Protein AF-0000000066030323 (afdb_homodimer)

Structure (mmCIF, N/CA/C/O backbone):
data_AF-0000000066030323-model_v1
#
loop_
_entity.id
_entity.type
_entity.pdbx_description
1 polymer 'Putative N-acetylmannosamine-6-phosphate 2-epimerase'
#
loop_
_atom_site.group_PDB
_atom_site.id
_atom_site.type_symbol
_atom_site.label_atom_id
_atom_site.label_alt_id
_atom_site.label_comp_id
_atom_site.label_asym_id
_atom_site.label_entity_id
_atom_site.label_seq_id
_atom_site.pdbx_PDB_ins_code
_atom_site.Cartn_x
_atom_site.Cartn_y
_atom_site.Cartn_z
_atom_site.occupancy
_atom_site.B_iso_or_equiv
_atom_site.auth_seq_id
_atom_site.auth_comp_id
_atom_site.auth_asym_id
_atom_site.auth_atom_id
_atom_site.pdbx_PDB_model_num
ATOM 1 N N . MET A 1 1 ? -0.763 -17.438 -29.234 1 75.81 1 MET A N 1
ATOM 2 C CA . MET A 1 1 ? -1.47 -16.672 -28.203 1 75.81 1 MET A CA 1
ATOM 3 C C . MET A 1 1 ? -0.693 -16.672 -26.891 1 75.81 1 MET A C 1
ATOM 5 O O . MET A 1 1 ? -0.424 -15.609 -26.328 1 75.81 1 MET A O 1
ATOM 9 N N . LYS A 1 2 ? 0.054 -17.797 -26.609 1 88.12 2 LYS A N 1
ATOM 10 C CA . LYS A 1 2 ? 0.837 -17.906 -25.375 1 88.12 2 LYS A CA 1
ATOM 11 C C . LYS A 1 2 ? 2.07 -17 -25.438 1 88.12 2 LYS A C 1
ATOM 13 O O . LYS A 1 2 ? 2.387 -16.312 -24.469 1 88.12 2 LYS A O 1
ATOM 18 N N . ASP A 1 3 ? 2.539 -16.984 -26.547 1 91.88 3 ASP A N 1
ATOM 19 C CA . ASP A 1 3 ? 3.773 -16.219 -26.719 1 91.88 3 ASP A CA 1
ATOM 20 C C . ASP A 1 3 ? 3.539 -14.734 -26.484 1 91.88 3 ASP A C 1
ATOM 22 O O . ASP A 1 3 ? 4.395 -14.047 -25.922 1 91.88 3 ASP A O 1
ATOM 26 N N . VAL A 1 4 ? 2.449 -14.281 -26.969 1 92.94 4 VAL A N 1
ATOM 27 C CA . VAL A 1 4 ? 2.117 -12.867 -26.812 1 92.94 4 VAL A CA 1
ATOM 28 C C . VAL A 1 4 ? 1.979 -12.531 -25.328 1 92.94 4 VAL A C 1
ATOM 30 O O . VAL A 1 4 ? 2.494 -11.508 -24.859 1 92.94 4 VAL A O 1
ATOM 33 N N . ILE A 1 5 ? 1.32 -13.359 -24.531 1 96.31 5 ILE A N 1
ATOM 34 C CA . ILE A 1 5 ? 1.111 -13.148 -23.094 1 96.31 5 ILE A CA 1
ATOM 35 C C . ILE A 1 5 ? 2.447 -13.227 -22.359 1 96.31 5 ILE A C 1
ATOM 37 O O . ILE A 1 5 ? 2.732 -12.406 -21.484 1 96.31 5 ILE A O 1
ATOM 41 N N . LEU A 1 6 ? 3.244 -14.195 -22.781 1 97.88 6 LEU A N 1
ATOM 42 C CA . LEU A 1 6 ? 4.547 -14.367 -22.141 1 97.88 6 LEU A CA 1
ATOM 43 C C . LEU A 1 6 ? 5.426 -13.141 -22.375 1 97.88 6 LEU A C 1
ATOM 45 O O . LEU A 1 6 ? 6.156 -12.719 -21.469 1 97.88 6 LEU A O 1
ATOM 49 N N . ARG A 1 7 ? 5.371 -12.539 -23.531 1 96.31 7 ARG A N 1
ATOM 50 C CA . ARG A 1 7 ? 6.145 -11.336 -23.828 1 96.31 7 ARG A CA 1
ATOM 51 C C . ARG A 1 7 ? 5.711 -10.172 -22.953 1 96.31 7 ARG A C 1
ATOM 53 O O . ARG A 1 7 ? 6.539 -9.352 -22.547 1 96.31 7 ARG A O 1
ATOM 60 N N . LYS A 1 8 ? 4.438 -10.156 -22.609 1 96.12 8 LYS A N 1
ATOM 61 C CA . LYS A 1 8 ? 3.902 -9.086 -21.766 1 96.12 8 LYS A CA 1
ATOM 62 C C . LYS A 1 8 ? 4.324 -9.273 -20.312 1 96.12 8 LYS A C 1
ATOM 64 O O . LYS A 1 8 ? 4.441 -8.297 -19.562 1 96.12 8 LYS A O 1
ATOM 69 N N . ILE A 1 9 ? 4.574 -10.469 -19.938 1 97.88 9 ILE A N 1
ATOM 70 C CA . ILE A 1 9 ? 4.938 -10.781 -18.562 1 97.88 9 ILE A CA 1
ATOM 71 C C . ILE A 1 9 ? 6.441 -10.602 -18.375 1 97.88 9 ILE A C 1
ATOM 73 O O . ILE A 1 9 ? 6.887 -10.141 -17.312 1 97.88 9 ILE A O 1
ATOM 77 N N . LYS A 1 10 ? 7.211 -10.859 -19.422 1 97.81 10 LYS A N 1
ATOM 78 C CA . LYS A 1 10 ? 8.672 -10.906 -19.359 1 97.81 10 LYS A CA 1
ATOM 79 C C . LYS A 1 10 ? 9.242 -9.562 -18.922 1 97.81 10 LYS A C 1
ATOM 81 O O . LYS A 1 10 ? 8.836 -8.516 -19.438 1 97.81 10 LYS A O 1
ATOM 86 N N . ASN A 1 11 ? 10.148 -9.625 -17.953 1 96.88 11 ASN A N 1
ATOM 87 C CA . ASN A 1 11 ? 10.906 -8.484 -17.438 1 96.88 11 ASN A CA 1
ATOM 88 C C . ASN A 1 11 ? 9.992 -7.41 -16.859 1 96.88 11 ASN A C 1
ATOM 90 O O . ASN A 1 11 ? 10.266 -6.219 -17 1 96.88 11 ASN A O 1
ATOM 94 N N . ASN A 1 12 ? 8.867 -7.852 -16.281 1 96.5 12 ASN A N 1
ATOM 95 C CA . ASN A 1 12 ? 7.91 -6.875 -15.773 1 96.5 12 ASN A CA 1
ATOM 96 C C . ASN A 1 12 ? 7.539 -7.164 -14.32 1 96.5 12 ASN A C 1
ATOM 98 O O . ASN A 1 12 ? 7.961 -8.18 -13.758 1 96.5 12 ASN A O 1
ATOM 102 N N . LEU A 1 13 ? 6.895 -6.195 -13.75 1 97.88 13 LEU A N 1
ATOM 103 C CA . LEU A 1 13 ? 6.293 -6.316 -12.422 1 97.88 13 LEU A CA 1
ATOM 104 C C . LEU A 1 13 ? 4.859 -6.828 -12.516 1 97.88 13 LEU A C 1
ATOM 106 O O . LEU A 1 13 ? 4.043 -6.266 -13.25 1 97.88 13 LEU A O 1
ATOM 110 N N . VAL A 1 14 ? 4.621 -7.945 -11.906 1 98.75 14 VAL A N 1
ATOM 111 C CA . VAL A 1 14 ? 3.26 -8.43 -11.711 1 98.75 14 VAL A CA 1
ATOM 112 C C . VAL A 1 14 ? 2.738 -7.988 -10.352 1 98.75 14 VAL A C 1
ATOM 114 O O . VAL A 1 14 ? 3.332 -8.312 -9.312 1 98.75 14 VAL A O 1
ATOM 117 N N . VAL A 1 15 ? 1.654 -7.227 -10.312 1 98.88 15 VAL A N 1
ATOM 118 C CA . VAL A 1 15 ? 1.081 -6.805 -9.039 1 98.88 15 VAL A CA 1
ATOM 119 C C . VAL A 1 15 ? -0.002 -7.793 -8.609 1 98.88 15 VAL A C 1
ATOM 121 O O . VAL A 1 15 ? -0.957 -8.039 -9.344 1 98.88 15 VAL A O 1
ATOM 124 N N . SER A 1 16 ? 0.205 -8.406 -7.508 1 98.81 16 SER A N 1
ATOM 125 C CA . SER A 1 16 ? -0.792 -9.297 -6.918 1 98.81 16 SER A CA 1
ATOM 126 C C . SER A 1 16 ? -1.804 -8.516 -6.086 1 98.81 16 SER A C 1
ATOM 128 O O . SER A 1 16 ? -1.435 -7.844 -5.117 1 98.81 16 SER A O 1
ATOM 130 N N . CYS A 1 17 ? -3.01 -8.539 -6.438 1 98.56 17 CYS A N 1
ATOM 131 C CA . CYS A 1 17 ? -4.121 -7.898 -5.742 1 98.56 17 CYS A CA 1
ATOM 132 C C . CYS A 1 17 ? -5.172 -8.922 -5.336 1 98.56 17 CYS A C 1
ATOM 134 O O . CYS A 1 17 ? -6.113 -9.18 -6.09 1 98.56 17 CYS A O 1
ATOM 136 N N . GLN A 1 18 ? -5.008 -9.453 -4.16 1 98 18 GLN A N 1
ATOM 137 C CA . GLN A 1 18 ? -5.852 -10.547 -3.684 1 98 18 GLN A CA 1
ATOM 138 C C . GLN A 1 18 ? -6.383 -10.258 -2.283 1 98 18 GLN A C 1
ATOM 140 O O . GLN A 1 18 ? -5.711 -9.609 -1.479 1 98 18 GLN A O 1
ATOM 145 N N . ALA A 1 19 ? -7.547 -10.68 -2.012 1 96.31 19 ALA A N 1
ATOM 146 C CA . ALA A 1 19 ? -8.164 -10.672 -0.688 1 96.31 19 ALA A CA 1
ATOM 147 C C . ALA A 1 19 ? -9.109 -11.859 -0.519 1 96.31 19 ALA A C 1
ATOM 149 O O . ALA A 1 19 ? -9.922 -12.148 -1.4 1 96.31 19 ALA A O 1
ATOM 150 N N . VAL A 1 20 ? -8.953 -12.531 0.609 1 93.88 20 VAL A N 1
ATOM 151 C CA . VAL A 1 20 ? -9.727 -13.758 0.76 1 93.88 20 VAL A CA 1
ATOM 152 C C . VAL A 1 20 ? -10.305 -13.836 2.172 1 93.88 20 VAL A C 1
ATOM 154 O O . VAL A 1 20 ? -9.875 -13.109 3.066 1 93.88 20 VAL A O 1
ATOM 157 N N . GLY A 1 21 ? -11.227 -14.617 2.244 1 94.88 21 GLY A N 1
ATOM 158 C CA . GLY A 1 21 ? -11.773 -14.93 3.553 1 94.88 21 GLY A CA 1
ATOM 159 C C . GLY A 1 21 ? -12.219 -13.703 4.324 1 94.88 21 GLY A C 1
ATOM 160 O O . GLY A 1 21 ? -12.961 -12.875 3.805 1 94.88 21 GLY A O 1
ATOM 161 N N . GLU A 1 22 ? -11.664 -13.594 5.613 1 94.88 22 GLU A N 1
ATOM 162 C CA . GLU A 1 22 ? -12.125 -12.547 6.516 1 94.88 22 GLU A CA 1
ATOM 163 C C . GLU A 1 22 ? -11.25 -11.305 6.414 1 94.88 22 GLU A C 1
ATOM 165 O O . GLU A 1 22 ? -11.367 -10.375 7.219 1 94.88 22 GLU A O 1
ATOM 170 N N . GLU A 1 23 ? -10.445 -11.312 5.414 1 95.94 23 GLU A N 1
ATOM 171 C CA . GLU A 1 23 ? -9.625 -10.117 5.234 1 95.94 23 GLU A CA 1
ATOM 172 C C . GLU A 1 23 ? -10.484 -8.883 5 1 95.94 23 GLU A C 1
ATOM 174 O O . GLU A 1 23 ? -11.484 -8.938 4.277 1 95.94 23 GLU A O 1
ATOM 179 N N . THR A 1 24 ? -10.141 -7.801 5.516 1 97.12 24 THR A N 1
ATOM 180 C CA . THR A 1 24 ? -10.914 -6.562 5.527 1 97.12 24 THR A CA 1
ATOM 181 C C . THR A 1 24 ? -11.172 -6.07 4.105 1 97.12 24 THR A C 1
ATOM 183 O O . THR A 1 24 ? -12.266 -5.586 3.803 1 97.12 24 THR A O 1
ATOM 186 N N . LEU A 1 25 ? -10.258 -6.242 3.225 1 97 25 LEU A N 1
ATOM 187 C CA . LEU A 1 25 ? -10.391 -5.719 1.872 1 97 25 LEU A CA 1
ATOM 188 C C . LEU A 1 25 ? -11.047 -6.746 0.951 1 97 25 LEU A C 1
ATOM 190 O O . LEU A 1 25 ? -11.125 -6.535 -0.261 1 97 25 LEU A O 1
ATOM 194 N N . ASN A 1 26 ? -11.422 -7.957 1.542 1 97.81 26 ASN A N 1
ATOM 195 C CA . ASN A 1 26 ? -12.164 -8.938 0.756 1 97.81 26 ASN A CA 1
ATOM 196 C C . ASN A 1 26 ? -13.578 -8.445 0.445 1 97.81 26 ASN A C 1
ATOM 198 O O . ASN A 1 26 ? -14.555 -8.938 1.021 1 97.81 26 ASN A O 1
ATOM 202 N N . ASN A 1 27 ? -13.625 -7.512 -0.434 1 97.06 27 ASN A N 1
ATOM 203 C CA . ASN A 1 27 ? -14.781 -6.781 -0.924 1 97.06 27 ASN A CA 1
ATOM 204 C C . ASN A 1 27 ? -14.648 -6.434 -2.404 1 97.06 27 ASN A C 1
ATOM 206 O O . ASN A 1 27 ? -13.617 -5.91 -2.83 1 97.06 27 ASN A O 1
ATOM 210 N N . ASP A 1 28 ? -15.734 -6.746 -3.223 1 95.94 28 ASP A N 1
ATOM 211 C CA . ASP A 1 28 ? -15.641 -6.625 -4.676 1 95.94 28 ASP A CA 1
AT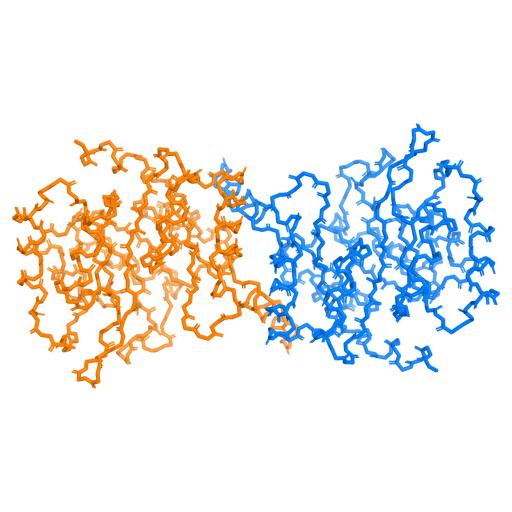OM 212 C C . ASP A 1 28 ? -15.289 -5.199 -5.09 1 95.94 28 ASP A C 1
ATOM 214 O O . ASP A 1 28 ? -14.469 -4.992 -5.984 1 95.94 28 ASP A O 1
ATOM 218 N N . ILE A 1 29 ? -15.906 -4.246 -4.453 1 96.44 29 ILE A N 1
ATOM 219 C CA . ILE A 1 29 ? -15.656 -2.85 -4.797 1 96.44 29 ILE A CA 1
ATOM 220 C C . ILE A 1 29 ? -14.227 -2.471 -4.418 1 96.44 29 ILE A C 1
ATOM 222 O O . ILE A 1 29 ? -13.484 -1.93 -5.242 1 96.44 29 ILE A O 1
ATOM 226 N N . ALA A 1 30 ? -13.805 -2.799 -3.205 1 97.25 30 ALA A N 1
ATOM 227 C CA . ALA A 1 30 ? -12.484 -2.416 -2.693 1 97.25 30 ALA A CA 1
ATOM 228 C C . ALA A 1 30 ? -11.375 -3.043 -3.523 1 97.25 30 ALA A C 1
ATOM 230 O O . ALA A 1 30 ? -10.438 -2.354 -3.936 1 97.25 30 ALA A O 1
ATOM 231 N N . ILE A 1 31 ? -11.539 -4.316 -3.809 1 97.69 31 ILE A N 1
ATOM 232 C CA . ILE A 1 31 ? -10.469 -5.023 -4.5 1 97.69 31 ILE A CA 1
ATOM 233 C C . ILE A 1 31 ? -10.398 -4.566 -5.953 1 97.69 31 ILE A C 1
ATOM 235 O O . ILE A 1 31 ? -9.312 -4.484 -6.535 1 97.69 31 ILE A O 1
ATOM 239 N N . THR A 1 32 ? -11.555 -4.285 -6.559 1 98.25 32 THR A N 1
ATOM 240 C CA . THR A 1 32 ? -11.602 -3.814 -7.938 1 98.25 32 THR A CA 1
ATOM 241 C C . THR A 1 32 ? -10.938 -2.443 -8.062 1 98.25 32 THR A C 1
ATOM 243 O O . THR A 1 32 ? -10.141 -2.213 -8.969 1 98.25 32 THR A O 1
ATOM 246 N N . LEU A 1 33 ? -11.234 -1.545 -7.145 1 98.44 33 LEU A N 1
ATOM 247 C CA . LEU A 1 33 ? -10.648 -0.207 -7.172 1 98.44 33 LEU A CA 1
ATOM 248 C C . LEU A 1 33 ? -9.156 -0.259 -6.875 1 98.44 33 LEU A C 1
ATOM 250 O O . LEU A 1 33 ? -8.383 0.512 -7.445 1 98.44 33 LEU A O 1
ATOM 254 N N . MET A 1 34 ? -8.75 -1.209 -5.996 1 98.31 34 MET A N 1
ATOM 255 C CA . MET A 1 34 ? -7.336 -1.418 -5.711 1 98.31 34 MET A CA 1
ATOM 256 C C . MET A 1 34 ? -6.586 -1.849 -6.965 1 98.31 34 MET A C 1
ATOM 258 O O . MET A 1 34 ? -5.543 -1.279 -7.297 1 98.31 34 MET A O 1
ATOM 262 N N . ALA A 1 35 ? -7.148 -2.805 -7.652 1 98.69 35 ALA A N 1
ATOM 263 C CA . ALA A 1 35 ? -6.535 -3.289 -8.883 1 98.69 35 ALA A CA 1
ATOM 264 C C . ALA A 1 35 ? -6.477 -2.186 -9.938 1 98.69 35 ALA A C 1
ATOM 266 O O . ALA A 1 35 ? -5.469 -2.031 -10.633 1 98.69 35 ALA A O 1
ATOM 267 N N . LYS A 1 36 ? -7.574 -1.452 -10.07 1 98.56 36 LYS A N 1
ATOM 268 C CA . LYS A 1 36 ? -7.609 -0.342 -11.016 1 98.56 36 LYS A CA 1
ATOM 269 C C . LYS A 1 36 ? -6.516 0.677 -10.711 1 98.56 36 LYS A C 1
ATOM 271 O O . LYS A 1 36 ? -5.855 1.182 -11.617 1 98.56 36 LYS A O 1
ATOM 276 N N . ALA A 1 37 ? -6.352 1.001 -9.406 1 98.69 37 ALA A N 1
ATOM 277 C CA . ALA A 1 37 ? -5.305 1.931 -8.992 1 98.69 37 ALA A CA 1
ATOM 278 C C . ALA A 1 37 ? -3.924 1.419 -9.398 1 98.69 37 ALA A C 1
ATOM 280 O O . ALA A 1 37 ? -3.08 2.189 -9.859 1 98.69 37 ALA A O 1
ATOM 281 N N . CYS A 1 38 ? -3.674 0.11 -9.219 1 98.81 38 CYS A N 1
ATOM 282 C CA . CYS A 1 38 ? -2.398 -0.48 -9.609 1 98.81 38 CYS A CA 1
ATOM 283 C C . CYS A 1 38 ? -2.18 -0.363 -11.117 1 98.81 38 CYS A C 1
ATOM 285 O O . CYS A 1 38 ? -1.075 -0.055 -11.562 1 98.81 38 CYS A O 1
ATOM 287 N N . LEU A 1 39 ? -3.24 -0.615 -11.914 1 98.56 39 LEU A N 1
ATOM 288 C CA . LEU A 1 39 ? -3.16 -0.476 -13.359 1 98.56 39 LEU A CA 1
ATOM 289 C C . LEU A 1 39 ? -2.828 0.96 -13.758 1 98.56 39 LEU A C 1
ATOM 291 O O . LEU A 1 39 ? -1.979 1.192 -14.617 1 98.56 39 LEU A O 1
ATOM 295 N N . GLU A 1 40 ? -3.457 1.911 -13.078 1 98.25 40 GLU A N 1
ATOM 296 C CA . GLU A 1 40 ? -3.191 3.324 -13.328 1 98.25 40 GLU A CA 1
ATOM 297 C C . GLU A 1 40 ? -1.756 3.689 -12.953 1 98.25 40 GLU A C 1
ATOM 299 O O . GLU A 1 40 ? -1.182 4.621 -13.523 1 98.25 40 GLU A O 1
ATOM 304 N N . GLY A 1 41 ? -1.22 2.945 -12.008 1 98.31 41 GLY A N 1
ATOM 305 C CA . GLY A 1 41 ? 0.164 3.16 -11.617 1 98.31 41 GLY A CA 1
ATOM 306 C C . GLY A 1 41 ? 1.161 2.57 -12.594 1 98.31 41 GLY A C 1
ATOM 307 O O . GLY A 1 41 ? 2.367 2.795 -12.469 1 98.31 41 GLY A O 1
ATOM 308 N N . GLY A 1 42 ? 0.695 1.723 -13.516 1 97.81 42 GLY A N 1
ATOM 309 C CA . GLY A 1 42 ? 1.573 1.228 -14.562 1 97.81 42 GLY A CA 1
ATOM 310 C C . GLY A 1 42 ? 1.768 -0.277 -14.516 1 97.81 42 GLY A C 1
ATOM 311 O O . GLY A 1 42 ? 2.574 -0.827 -15.266 1 97.81 42 GLY A O 1
ATOM 312 N N . ALA A 1 43 ? 1.024 -0.966 -13.586 1 97.81 43 ALA A N 1
ATOM 313 C CA . ALA A 1 43 ? 1.131 -2.422 -13.562 1 97.81 43 ALA A CA 1
ATOM 314 C C . ALA A 1 43 ? 0.826 -3.02 -14.93 1 97.81 43 ALA A C 1
ATOM 316 O O . ALA A 1 43 ? -0.165 -2.652 -15.57 1 97.81 43 ALA A O 1
ATOM 317 N N . LYS A 1 44 ? 1.632 -3.943 -15.297 1 95.56 44 LYS A N 1
ATOM 318 C CA . LYS A 1 44 ? 1.477 -4.5 -16.641 1 95.56 44 LYS A CA 1
ATOM 319 C C . LYS A 1 44 ? 0.772 -5.852 -16.594 1 95.56 44 LYS A C 1
ATOM 321 O O . LYS A 1 44 ? 0.23 -6.309 -17.594 1 95.56 44 LYS A O 1
ATOM 326 N N . VAL A 1 45 ? 0.87 -6.52 -15.523 1 98.5 45 VAL A N 1
ATOM 327 C CA . VAL A 1 45 ? 0.247 -7.82 -15.305 1 98.5 45 VAL A CA 1
ATOM 328 C C . VAL A 1 45 ? -0.35 -7.879 -13.906 1 98.5 45 VAL A C 1
ATOM 330 O O . VAL A 1 45 ? 0.212 -7.32 -12.961 1 98.5 45 VAL A O 1
ATOM 333 N N . LEU A 1 46 ? -1.497 -8.469 -13.75 1 98.88 46 LEU A N 1
ATOM 334 C CA . LEU A 1 46 ? -2.121 -8.633 -12.445 1 98.88 46 LEU A CA 1
ATOM 335 C C . LEU A 1 46 ? -2.189 -10.109 -12.055 1 98.88 46 LEU A C 1
ATOM 337 O O . LEU A 1 46 ? -2.387 -10.969 -12.914 1 98.88 46 LEU A O 1
ATOM 341 N N . ARG A 1 47 ? -1.951 -10.422 -10.859 1 98.88 47 ARG A N 1
ATOM 342 C CA . ARG A 1 47 ? -2.273 -11.695 -10.234 1 98.88 47 ARG A CA 1
ATOM 343 C C . ARG A 1 47 ? -3.453 -11.555 -9.273 1 98.88 47 ARG A C 1
ATOM 345 O O . ARG A 1 47 ? -3.402 -10.766 -8.328 1 98.88 47 ARG A O 1
ATOM 352 N N . LEU A 1 48 ? -4.535 -12.25 -9.555 1 98.81 48 LEU A N 1
ATOM 353 C CA . LEU A 1 48 ? -5.805 -12.078 -8.852 1 98.81 48 LEU A CA 1
ATOM 354 C C . LEU A 1 48 ? -6.336 -13.422 -8.352 1 98.81 48 LEU A C 1
ATOM 356 O O . LEU A 1 48 ? -6.035 -14.469 -8.93 1 98.81 48 LEU A O 1
ATOM 360 N N . SER A 1 49 ? -7.113 -13.336 -7.312 1 98.62 49 SER A N 1
ATOM 361 C CA . SER A 1 49 ? -7.73 -14.555 -6.805 1 98.62 49 SER A CA 1
ATOM 362 C C . SER A 1 49 ? -9.242 -14.398 -6.672 1 98.62 49 SER A C 1
ATOM 364 O O . SER A 1 49 ? -9.758 -13.281 -6.648 1 98.62 49 SER A O 1
ATOM 366 N N . GLN A 1 50 ? -9.883 -15.547 -6.59 1 98.5 50 GLN A N 1
ATOM 367 C CA . GLN A 1 50 ? -11.312 -15.711 -6.344 1 98.5 50 GLN A CA 1
ATOM 368 C C . GLN A 1 50 ? -12.125 -15.312 -7.566 1 98.5 50 GLN A C 1
ATOM 370 O O . GLN A 1 50 ? -11.828 -14.312 -8.219 1 98.5 50 GLN A O 1
ATOM 375 N N . TYR A 1 51 ? -13.117 -16.047 -7.852 1 98.38 51 TYR A N 1
ATOM 376 C CA . TYR A 1 51 ? -13.922 -15.945 -9.062 1 98.38 51 TYR A CA 1
ATOM 377 C C . TYR A 1 51 ? -14.547 -14.562 -9.188 1 98.38 51 TYR A C 1
ATOM 379 O O . TYR A 1 51 ? -14.383 -13.891 -10.211 1 98.38 51 TYR A O 1
ATOM 387 N N . SER A 1 52 ? -15.203 -14.102 -8.133 1 98.12 52 SER A N 1
ATOM 388 C CA . SER A 1 52 ? -15.938 -12.844 -8.18 1 98.12 52 SER A CA 1
ATOM 389 C C . SER A 1 52 ? -14.992 -11.664 -8.367 1 98.12 52 SER A C 1
ATOM 391 O O . SER A 1 52 ? -15.297 -10.734 -9.117 1 98.12 52 SER A O 1
ATOM 393 N N . HIS A 1 53 ? -13.836 -11.68 -7.699 1 98.56 53 HIS A N 1
ATOM 394 C CA . HIS A 1 53 ? -12.867 -10.602 -7.836 1 98.56 53 HIS A CA 1
ATOM 395 C C . HIS A 1 53 ? -12.297 -10.547 -9.25 1 98.56 53 HIS A C 1
ATOM 397 O O . HIS A 1 53 ? -12.219 -9.477 -9.852 1 98.56 53 HIS A O 1
ATOM 403 N N . ILE A 1 54 ? -11.93 -11.719 -9.773 1 98.69 54 ILE A N 1
ATOM 404 C CA . ILE A 1 54 ? -11.359 -11.773 -11.117 1 98.69 54 ILE A CA 1
ATOM 405 C C . ILE A 1 54 ? -12.383 -11.273 -12.133 1 98.69 54 ILE A C 1
ATOM 407 O O . ILE A 1 54 ? -12.055 -10.461 -13 1 98.69 54 ILE A O 1
ATOM 411 N N . LYS A 1 55 ? -13.594 -11.766 -11.969 1 98.19 55 LYS A N 1
ATOM 412 C CA . LYS A 1 55 ? -14.656 -11.352 -12.883 1 98.19 55 LYS A CA 1
ATOM 413 C C . LYS A 1 55 ? -14.828 -9.828 -12.867 1 98.19 55 LYS A C 1
ATOM 415 O O . LYS A 1 55 ? -14.914 -9.203 -13.93 1 98.19 55 LYS A O 1
ATOM 420 N N . SER A 1 56 ? -14.883 -9.266 -11.688 1 97.88 56 SER A N 1
ATOM 421 C CA . SER A 1 56 ? -15.086 -7.828 -11.531 1 97.88 56 SER A CA 1
ATOM 422 C C . SER A 1 56 ? -13.922 -7.039 -12.125 1 97.88 56 SER A C 1
ATOM 424 O O . SER A 1 56 ? -14.133 -6.059 -12.844 1 97.88 56 SER A O 1
ATOM 426 N N . ILE A 1 57 ? -12.703 -7.434 -11.883 1 98.19 57 ILE A N 1
ATOM 427 C CA . ILE A 1 57 ? -11.516 -6.695 -12.297 1 98.19 57 ILE A CA 1
ATOM 428 C C . ILE A 1 57 ? -11.312 -6.859 -13.805 1 98.19 57 ILE A C 1
ATOM 430 O O . ILE A 1 57 ? -10.875 -5.926 -14.484 1 98.19 57 ILE A O 1
ATOM 434 N N . LYS A 1 58 ? -11.656 -8.023 -14.312 1 96.69 58 LYS A N 1
ATOM 435 C CA . LYS A 1 58 ? -11.523 -8.273 -15.75 1 96.69 58 LYS A CA 1
ATOM 436 C C . LYS A 1 58 ? -12.344 -7.27 -16.562 1 96.69 58 LYS A C 1
ATOM 438 O O . LYS A 1 58 ? -11.953 -6.887 -17.656 1 96.69 58 LYS A O 1
ATOM 443 N N . SER A 1 59 ? -13.398 -6.777 -16 1 94.94 59 SER A N 1
ATOM 444 C CA . SER A 1 59 ? -14.281 -5.84 -16.703 1 94.94 59 SER A CA 1
ATOM 445 C C . SER A 1 59 ? -13.602 -4.488 -16.891 1 94.94 59 SER A C 1
ATOM 447 O O . SER A 1 59 ? -14.023 -3.688 -17.734 1 94.94 59 SER A O 1
ATOM 449 N N . ILE A 1 60 ? -12.531 -4.219 -16.188 1 94.56 60 ILE A N 1
ATOM 450 C CA . ILE A 1 60 ? -11.922 -2.893 -16.25 1 94.56 60 ILE A CA 1
ATOM 451 C C . ILE A 1 60 ? -10.453 -3.018 -16.641 1 94.56 60 ILE A C 1
ATOM 453 O O . ILE A 1 60 ? -9.766 -2.012 -16.844 1 94.56 60 ILE A O 1
ATOM 457 N N . SER A 1 61 ? -9.906 -4.246 -16.703 1 94.38 61 SER A N 1
ATOM 458 C CA . SER A 1 61 ? -8.469 -4.465 -16.859 1 94.38 61 SER A CA 1
ATOM 459 C C . SER A 1 61 ? -8.055 -4.328 -18.328 1 94.38 61 SER A C 1
ATOM 461 O O . SER A 1 61 ? -6.863 -4.25 -18.625 1 94.38 61 SER A O 1
ATOM 463 N N . GLY A 1 62 ? -9.008 -4.332 -19.281 1 92.75 62 GLY A N 1
ATOM 464 C CA . GLY A 1 62 ? -8.664 -4.25 -20.688 1 92.75 62 GLY A CA 1
ATOM 465 C C . GLY A 1 62 ? -7.875 -5.445 -21.188 1 92.75 62 GLY A C 1
ATOM 466 O O . GLY A 1 62 ? -8.281 -6.59 -20.984 1 92.75 62 GLY A O 1
ATOM 467 N N . LYS A 1 63 ? -6.695 -5.184 -21.75 1 94.38 63 LYS A N 1
ATOM 468 C CA . LYS A 1 63 ? -5.883 -6.238 -22.344 1 94.38 63 LYS A CA 1
ATOM 469 C C . LYS A 1 63 ? -4.758 -6.668 -21.406 1 94.38 63 LYS A C 1
ATOM 471 O O . LYS A 1 63 ? -3.852 -7.398 -21.812 1 94.38 63 LYS A O 1
ATOM 476 N N . THR A 1 64 ? -4.805 -6.164 -20.188 1 97.44 64 THR A N 1
ATOM 477 C CA . THR A 1 64 ? -3.789 -6.543 -19.203 1 97.44 64 THR A CA 1
ATOM 478 C C . THR A 1 64 ? -3.869 -8.039 -18.891 1 97.44 64 THR A C 1
ATOM 480 O O . THR A 1 64 ? -4.93 -8.547 -18.531 1 97.44 64 THR A O 1
ATOM 483 N N . PRO A 1 65 ? -2.742 -8.773 -19.047 1 98.38 65 PRO A N 1
ATOM 484 C CA . PRO A 1 65 ? -2.768 -10.195 -18.703 1 98.38 65 PRO A CA 1
ATOM 485 C C . PRO A 1 65 ? -3.102 -10.445 -17.234 1 98.38 65 PRO A C 1
ATOM 487 O O . PRO A 1 65 ? -2.676 -9.68 -16.359 1 98.38 65 PRO A O 1
ATOM 490 N N . ILE A 1 66 ? -3.855 -11.484 -17 1 98.69 66 ILE A N 1
ATOM 491 C CA . ILE A 1 66 ? -4.273 -11.844 -15.656 1 98.69 66 ILE A CA 1
ATOM 492 C C . ILE A 1 66 ? -3.805 -13.258 -15.32 1 98.69 66 ILE A C 1
ATOM 494 O O . ILE A 1 66 ? -4.094 -14.195 -16.062 1 98.69 66 ILE A O 1
ATOM 498 N N . ILE A 1 67 ? -2.99 -13.352 -14.281 1 98.88 67 ILE A N 1
ATOM 499 C CA . ILE A 1 67 ? -2.744 -14.633 -13.625 1 98.88 67 ILE A CA 1
ATOM 500 C C . ILE A 1 67 ? -3.816 -14.891 -12.57 1 98.88 67 ILE A C 1
ATOM 502 O O . ILE A 1 67 ? -3.883 -14.18 -11.562 1 98.88 67 ILE A O 1
ATOM 506 N N . GLY A 1 68 ? -4.668 -15.852 -12.836 1 98.88 68 GLY A N 1
ATOM 507 C CA . GLY A 1 68 ? -5.789 -16.125 -11.953 1 98.88 68 GLY A CA 1
ATOM 508 C C . GLY A 1 68 ? -5.598 -17.375 -11.117 1 98.88 68 GLY A C 1
ATOM 509 O O . GLY A 1 68 ? -5.016 -18.359 -11.586 1 98.88 68 GLY A O 1
ATOM 510 N N . LEU A 1 69 ? -6.039 -17.375 -9.953 1 98.94 69 LEU A N 1
ATOM 511 C CA . LEU A 1 69 ? -6.082 -18.531 -9.062 1 98.94 69 LEU A CA 1
ATOM 512 C C . LEU A 1 69 ? -7.309 -18.469 -8.164 1 98.94 69 LEU A C 1
ATOM 514 O O . LEU A 1 69 ? -7.98 -17.438 -8.078 1 98.94 69 LEU A O 1
ATOM 518 N N . ILE A 1 70 ? -7.668 -19.516 -7.586 1 98.81 70 ILE A N 1
ATOM 519 C CA . ILE A 1 70 ? -8.719 -19.578 -6.578 1 98.81 70 ILE A CA 1
ATOM 520 C C . ILE A 1 70 ? -8.203 -20.297 -5.332 1 98.81 70 ILE A C 1
ATOM 522 O O . ILE A 1 70 ? -7.641 -21.391 -5.426 1 98.81 70 ILE A O 1
ATOM 526 N N . LYS A 1 71 ? -8.266 -19.656 -4.258 1 98.44 71 LYS A N 1
ATOM 527 C CA . LYS A 1 71 ? -7.926 -20.266 -2.973 1 98.44 71 LYS A CA 1
ATOM 528 C C . LYS A 1 71 ? -9.141 -20.938 -2.35 1 98.44 71 LYS A C 1
ATOM 530 O O . LYS A 1 71 ? -10.172 -20.297 -2.129 1 98.44 71 LYS A O 1
ATOM 535 N N . SER A 1 72 ? -9.039 -22.125 -2.121 1 97.94 72 SER A N 1
ATOM 536 C CA . SER A 1 72 ? -10.102 -22.922 -1.517 1 97.94 72 SER A CA 1
ATOM 537 C C . SER A 1 72 ? -9.539 -23.875 -0.466 1 97.94 72 SER A C 1
ATOM 539 O O . SER A 1 72 ? -8.469 -24.469 -0.657 1 97.94 72 SER A O 1
ATOM 541 N N . ASN A 1 73 ? -10.297 -23.969 0.576 1 97.12 73 ASN A N 1
ATOM 542 C CA . ASN A 1 73 ? -9.891 -24.859 1.648 1 97.12 73 ASN A CA 1
ATOM 543 C C . ASN A 1 73 ? -10.617 -26.203 1.565 1 97.12 73 ASN A C 1
ATOM 545 O O . ASN A 1 73 ? -11.828 -26.25 1.35 1 97.12 73 ASN A O 1
ATOM 549 N N . TYR A 1 74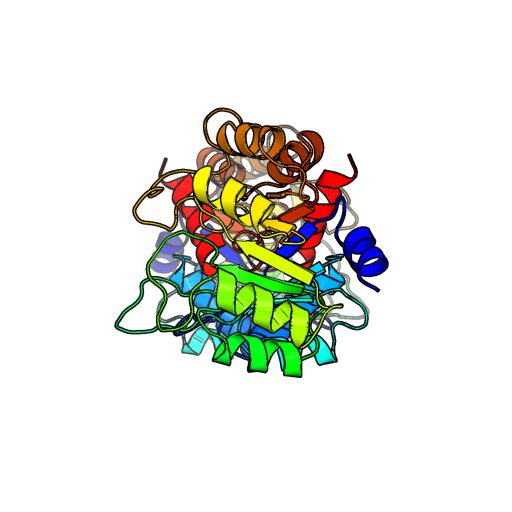 ? -9.852 -27.25 1.64 1 97.81 74 TYR A N 1
ATOM 550 C CA . TYR A 1 74 ? -10.375 -28.609 1.762 1 97.81 74 TYR A CA 1
ATOM 551 C C . TYR A 1 74 ? -9.898 -29.266 3.053 1 97.81 74 TYR A C 1
ATOM 553 O O . TYR A 1 74 ? -8.727 -29.141 3.424 1 97.81 74 TYR A O 1
ATOM 561 N N . GLU A 1 75 ? -10.734 -29.938 3.764 1 97.19 75 GLU A N 1
ATOM 562 C CA . GLU A 1 75 ? -10.438 -30.531 5.062 1 97.19 75 GLU A CA 1
ATOM 563 C C . GLU A 1 75 ? -9.312 -31.547 4.949 1 97.19 75 GLU A C 1
ATOM 565 O O . GLU A 1 75 ? -8.508 -31.703 5.875 1 97.19 75 GLU A O 1
ATOM 570 N N . ASN A 1 76 ? -9.18 -32.188 3.855 1 97.69 76 ASN A N 1
ATOM 571 C CA . ASN A 1 76 ? -8.242 -33.312 3.717 1 97.69 76 ASN A CA 1
ATOM 572 C C . ASN A 1 76 ? -6.98 -32.875 2.973 1 97.69 76 ASN A C 1
ATOM 574 O O . ASN A 1 76 ? -6.281 -33.719 2.402 1 97.69 76 ASN A O 1
ATOM 578 N N . SER A 1 77 ? -6.738 -31.688 2.908 1 98.12 77 SER A N 1
ATOM 579 C CA . SER A 1 77 ? -5.598 -31.234 2.119 1 98.12 77 SER A CA 1
ATOM 580 C C . SER A 1 77 ? -5.047 -29.922 2.66 1 98.12 77 SER A C 1
ATOM 582 O O . SER A 1 77 ? -5.805 -29.062 3.129 1 98.12 77 SER A O 1
ATOM 584 N N . GLU A 1 78 ? -3.729 -29.703 2.535 1 97 78 GLU A N 1
ATOM 585 C CA . GLU A 1 78 ? -3.088 -28.438 2.889 1 97 78 GLU A CA 1
ATOM 586 C C . GLU A 1 78 ? -2.949 -27.531 1.67 1 97 78 GLU A C 1
ATOM 588 O O . GLU A 1 78 ? -2.549 -26.375 1.796 1 97 78 GLU A O 1
ATOM 593 N N . VAL A 1 79 ? -3.248 -28.094 0.477 1 98 79 VAL A N 1
ATOM 594 C CA . VAL A 1 79 ? -3.176 -27.328 -0.763 1 98 79 VAL A CA 1
ATOM 595 C C . VAL A 1 79 ? -4.348 -26.344 -0.839 1 98 79 VAL A C 1
ATOM 597 O O . VAL A 1 79 ? -5.508 -26.75 -0.736 1 98 79 VAL A O 1
ATOM 600 N N . ILE A 1 80 ? -4.008 -25.031 -1.095 1 97.19 80 ILE A N 1
ATOM 601 C CA . ILE A 1 80 ? -5.055 -24 -1.028 1 97.19 80 ILE A CA 1
ATOM 602 C C . ILE A 1 80 ? -5.23 -23.359 -2.4 1 97.19 80 ILE A C 1
ATOM 604 O O . ILE A 1 80 ? -6.355 -23.062 -2.814 1 97.19 80 ILE A O 1
ATOM 608 N N . ILE A 1 81 ? -4.141 -23.172 -3.172 1 98.69 81 ILE A N 1
ATOM 609 C CA . ILE A 1 81 ? -4.172 -22.438 -4.43 1 98.69 81 ILE A CA 1
ATOM 610 C C . ILE A 1 81 ? -4.605 -23.359 -5.562 1 98.69 81 ILE A C 1
ATOM 612 O O . ILE A 1 81 ? -3.863 -24.266 -5.945 1 98.69 81 ILE A O 1
ATOM 616 N N . THR A 1 82 ? -5.781 -23.141 -6.039 1 98.88 82 THR A N 1
ATOM 617 C CA . THR A 1 82 ? -6.363 -23.906 -7.133 1 98.88 82 THR A CA 1
ATOM 618 C C . THR A 1 82 ? -6.184 -25.391 -6.902 1 98.88 82 THR A C 1
ATOM 620 O O . THR A 1 82 ? -5.531 -26.078 -7.695 1 98.88 82 THR A O 1
ATOM 623 N N . PRO A 1 83 ? -6.816 -25.922 -5.902 1 98.69 83 PRO A N 1
ATOM 624 C CA . PRO A 1 83 ? -6.473 -27.266 -5.402 1 98.69 83 PRO A CA 1
ATOM 625 C C . PRO A 1 83 ? -7.035 -28.375 -6.277 1 98.69 83 PRO A C 1
ATOM 627 O O . PRO A 1 83 ? -6.535 -29.516 -6.238 1 98.69 83 PRO A O 1
ATOM 630 N N . SER A 1 84 ? -8.07 -28.125 -7.109 1 98.56 84 SER A N 1
ATOM 631 C CA . SER A 1 84 ? -8.734 -29.203 -7.844 1 98.56 84 SER A CA 1
ATOM 632 C C . SER A 1 84 ? -9.211 -28.719 -9.211 1 98.56 84 SER A C 1
ATOM 634 O O . SER A 1 84 ? -9.078 -27.531 -9.539 1 98.56 84 SER A O 1
ATOM 636 N N . ILE A 1 85 ? -9.75 -29.641 -9.984 1 98.56 85 ILE A N 1
ATOM 637 C CA . ILE A 1 85 ? -10.281 -29.359 -11.312 1 98.56 85 ILE A CA 1
ATOM 638 C C . ILE A 1 85 ? -11.469 -28.406 -11.203 1 98.56 85 ILE A C 1
ATOM 640 O O . ILE A 1 85 ? -11.672 -27.562 -12.078 1 98.56 85 ILE A O 1
ATOM 644 N N . LYS A 1 86 ? -12.141 -28.484 -10.047 1 98.56 86 LYS A N 1
ATOM 645 C CA . LYS A 1 86 ? -13.266 -27.578 -9.828 1 98.56 86 LYS A CA 1
ATOM 646 C C . LYS A 1 86 ? -12.844 -26.125 -9.953 1 98.56 86 LYS A C 1
ATOM 648 O O . LYS A 1 86 ? -13.477 -25.344 -10.664 1 98.56 86 LYS A O 1
ATOM 653 N N . GLU A 1 87 ? -11.812 -25.734 -9.258 1 98.81 87 GLU A N 1
ATOM 654 C CA . GLU A 1 87 ? -11.305 -24.359 -9.328 1 98.81 87 GLU A CA 1
ATOM 655 C C . GLU A 1 87 ? -10.75 -24.047 -10.711 1 98.81 87 GLU A C 1
ATOM 657 O O . GLU A 1 87 ? -10.883 -22.922 -11.203 1 98.81 87 GLU A O 1
ATOM 662 N N . VAL A 1 88 ? -10.102 -25.031 -11.336 1 98.81 88 VAL A N 1
ATOM 663 C CA . VAL A 1 88 ? -9.578 -24.859 -12.688 1 98.81 88 VAL A CA 1
ATOM 664 C C . VAL A 1 88 ? -10.719 -24.5 -13.641 1 98.81 88 VAL A C 1
ATOM 666 O O . VAL A 1 88 ? -10.594 -23.562 -14.43 1 98.81 88 VAL A O 1
ATOM 669 N N . ASP A 1 89 ? -11.805 -25.219 -13.531 1 98.81 89 ASP A N 1
ATOM 670 C CA . ASP A 1 89 ? -12.945 -24.984 -14.414 1 98.81 89 ASP A CA 1
ATOM 671 C C . ASP A 1 89 ? -13.484 -23.562 -14.25 1 98.81 89 ASP A C 1
ATOM 673 O O . ASP A 1 89 ? -13.852 -22.906 -15.234 1 98.81 89 ASP A O 1
ATOM 677 N N . LEU A 1 90 ? -13.555 -23.094 -13.039 1 98.81 90 LEU A N 1
ATOM 678 C CA . LEU A 1 90 ? -14.008 -21.734 -12.773 1 98.81 90 LEU A CA 1
ATOM 679 C C . LEU A 1 90 ? -13.078 -20.719 -13.414 1 98.81 90 LEU A C 1
ATOM 681 O O . LEU A 1 90 ? -13.531 -19.75 -14.023 1 98.81 90 LEU A O 1
ATOM 685 N N . LEU A 1 91 ? -11.812 -20.938 -13.32 1 98.88 91 LEU A N 1
ATOM 686 C CA . LEU A 1 91 ? -10.828 -20 -13.875 1 98.88 91 LEU A CA 1
ATOM 687 C C . LEU A 1 91 ? -10.867 -20.031 -15.398 1 98.88 91 LEU A C 1
ATOM 689 O O . LEU A 1 91 ? -10.727 -18.984 -16.047 1 98.88 91 LEU A O 1
ATOM 693 N N . LEU A 1 92 ? -11.023 -21.25 -15.977 1 98.56 92 LEU A N 1
ATOM 694 C CA . LEU A 1 92 ? -11.148 -21.359 -17.422 1 98.56 92 LEU A CA 1
ATOM 695 C C . LEU A 1 92 ? -12.367 -20.609 -17.938 1 98.56 92 LEU A C 1
ATOM 697 O O . LEU A 1 92 ? -12.32 -19.969 -18.984 1 98.56 92 LEU A O 1
ATOM 701 N N . SER A 1 93 ? -13.43 -20.688 -17.156 1 98.38 93 SER A N 1
ATOM 702 C CA . SER A 1 93 ? -14.656 -20 -17.562 1 98.38 93 SER A CA 1
ATOM 703 C C . SER A 1 93 ? -14.469 -18.484 -17.562 1 98.38 93 SER A C 1
ATOM 705 O O . SER A 1 93 ? -15.211 -17.766 -18.234 1 98.38 93 SER A O 1
ATOM 707 N N . LEU A 1 94 ? -13.523 -17.953 -16.797 1 98 94 LEU A N 1
ATOM 708 C CA . LEU A 1 94 ? -13.227 -16.531 -16.734 1 98 94 LEU A CA 1
ATOM 709 C C . LEU A 1 94 ? -12.258 -16.125 -17.828 1 98 94 LEU A C 1
ATOM 711 O O . LEU A 1 94 ? -12.016 -14.938 -18.047 1 98 94 LEU A O 1
ATOM 715 N N . ASN A 1 95 ? -11.688 -17.125 -18.547 1 96.94 95 ASN A N 1
ATOM 716 C CA . ASN A 1 95 ? -10.742 -16.891 -19.625 1 96.94 95 ASN A CA 1
ATOM 717 C C . ASN A 1 95 ? -9.547 -16.062 -19.172 1 96.94 95 ASN A C 1
ATOM 719 O O . ASN A 1 95 ? -9.18 -15.078 -19.797 1 96.94 95 ASN A O 1
ATOM 723 N N . VAL A 1 96 ? -9.016 -16.375 -18 1 98.19 96 VAL A N 1
ATOM 724 C CA . VAL A 1 96 ? -7.777 -15.75 -17.562 1 98.19 96 VAL A CA 1
ATOM 725 C C . VAL A 1 96 ? -6.633 -16.172 -18.469 1 98.19 96 VAL A C 1
ATOM 727 O O . VAL A 1 96 ? -6.715 -17.203 -19.141 1 98.19 96 VAL A O 1
ATOM 730 N N . ASP A 1 97 ? -5.562 -15.398 -18.516 1 98.31 97 ASP A N 1
ATOM 731 C CA . ASP A 1 97 ? -4.441 -15.648 -19.422 1 98.31 97 ASP A CA 1
ATOM 732 C C . ASP A 1 97 ? -3.537 -16.75 -18.875 1 98.31 97 ASP A C 1
ATOM 734 O O . ASP A 1 97 ? -2.873 -17.453 -19.656 1 98.31 97 ASP A O 1
ATOM 738 N N . CYS A 1 98 ? -3.498 -16.891 -17.578 1 98.81 98 CYS A N 1
ATOM 739 C CA . CYS A 1 98 ? -2.654 -17.859 -16.891 1 98.81 98 CYS A CA 1
ATOM 740 C C . CYS A 1 98 ? -3.328 -18.359 -15.625 1 98.81 98 CYS A C 1
ATOM 742 O O . CYS A 1 98 ? -3.949 -17.594 -14.898 1 98.81 98 CYS A O 1
ATOM 744 N N . ILE A 1 99 ? -3.277 -19.625 -15.406 1 98.94 99 ILE A N 1
ATOM 745 C CA . ILE A 1 99 ? -3.809 -20.219 -14.18 1 98.94 99 ILE A CA 1
ATOM 746 C C . ILE A 1 99 ? -2.66 -20.641 -13.266 1 98.94 99 ILE A C 1
ATOM 748 O O . ILE A 1 99 ? -1.787 -21.406 -13.672 1 98.94 99 ILE A O 1
ATOM 752 N N . ALA A 1 100 ? -2.637 -20.094 -12.102 1 98.94 100 ALA A N 1
ATOM 753 C CA . ALA A 1 100 ? -1.655 -20.5 -11.102 1 98.94 100 ALA A CA 1
ATOM 754 C C . ALA A 1 100 ? -2.18 -21.672 -10.266 1 98.94 100 ALA A C 1
ATOM 756 O O . ALA A 1 100 ? -3.34 -21.672 -9.844 1 98.94 100 ALA A O 1
ATOM 757 N N . ILE A 1 101 ? -1.337 -22.641 -10.055 1 98.88 101 ILE A N 1
ATOM 758 C CA . ILE A 1 101 ? -1.694 -23.875 -9.344 1 98.88 101 ILE A CA 1
ATOM 759 C C . ILE A 1 101 ? -0.621 -24.203 -8.312 1 98.88 101 ILE A C 1
ATOM 761 O O . ILE A 1 101 ? 0.575 -24.094 -8.594 1 98.88 101 ILE A O 1
ATOM 765 N N . ASP A 1 102 ? -1.051 -24.5 -7.09 1 98.81 102 ASP A N 1
ATOM 766 C CA . ASP A 1 102 ? -0.124 -25.078 -6.121 1 98.81 102 ASP A CA 1
ATOM 767 C C . ASP A 1 102 ? 0.525 -26.344 -6.676 1 98.81 102 ASP A C 1
ATOM 769 O O . ASP A 1 102 ? -0.158 -27.344 -6.926 1 98.81 102 ASP A O 1
ATOM 773 N N . ALA A 1 103 ? 1.84 -26.297 -6.871 1 98.62 103 ALA A N 1
ATOM 774 C CA . ALA A 1 103 ? 2.541 -27.422 -7.473 1 98.62 103 ALA A CA 1
ATOM 775 C C . ALA A 1 103 ? 3.49 -28.078 -6.469 1 98.62 103 ALA A C 1
ATOM 777 O O . ALA A 1 103 ? 4.547 -28.578 -6.848 1 98.62 103 ALA A O 1
ATOM 778 N N . THR A 1 104 ? 3.166 -27.891 -5.23 1 98 104 THR A N 1
ATOM 779 C CA . THR A 1 104 ? 3.949 -28.578 -4.203 1 98 104 THR A CA 1
ATOM 780 C C . THR A 1 104 ? 3.6 -30.062 -4.156 1 98 104 THR A C 1
ATOM 782 O O . THR A 1 104 ? 2.635 -30.5 -4.785 1 98 104 THR A O 1
ATOM 785 N N . ASN A 1 105 ? 4.406 -30.844 -3.439 1 93.31 105 ASN A N 1
ATOM 786 C CA . ASN A 1 105 ? 4.195 -32.281 -3.344 1 93.31 105 ASN A CA 1
ATOM 787 C C . ASN A 1 105 ? 3.238 -32.625 -2.209 1 93.31 105 ASN A C 1
ATOM 789 O O . ASN A 1 105 ? 3.092 -33.812 -1.855 1 93.31 105 ASN A O 1
ATOM 793 N N . ARG A 1 106 ? 2.562 -31.688 -1.707 1 96.06 106 ARG A N 1
ATOM 794 C CA . ARG A 1 106 ? 1.61 -31.938 -0.627 1 96.06 106 ARG A CA 1
ATOM 795 C C . ARG A 1 106 ? 0.362 -32.625 -1.145 1 96.06 106 ARG A C 1
ATOM 797 O O . ARG A 1 106 ? 0.06 -32.594 -2.34 1 96.06 106 ARG A O 1
ATOM 804 N N . LYS A 1 107 ? -0.297 -33.312 -0.23 1 96.12 107 LYS A N 1
ATOM 805 C CA . LYS A 1 107 ? -1.495 -34.062 -0.588 1 96.12 107 LYS A CA 1
ATOM 806 C C . LYS A 1 107 ? -2.607 -33.156 -1.069 1 96.12 107 LYS A C 1
ATOM 808 O O . LYS A 1 107 ? -2.951 -32.188 -0.389 1 96.12 107 LYS A O 1
ATOM 813 N N . ARG A 1 108 ? -3.174 -33.469 -2.221 1 98 108 ARG A N 1
ATOM 814 C CA . ARG A 1 108 ? -4.262 -32.688 -2.809 1 98 108 ARG A CA 1
ATOM 815 C C . ARG A 1 108 ? -5.617 -33.281 -2.434 1 98 108 ARG A C 1
ATOM 817 O O . ARG A 1 108 ? -5.695 -34.406 -1.948 1 98 108 ARG A O 1
ATOM 824 N N . PRO A 1 109 ? -6.668 -32.5 -2.578 1 97.44 109 PRO A N 1
ATOM 825 C CA . PRO A 1 109 ? -7.977 -32.969 -2.119 1 97.44 109 PRO A CA 1
ATOM 826 C C . PRO A 1 109 ? -8.492 -34.156 -2.916 1 97.44 109 PRO A C 1
ATOM 828 O O . PRO A 1 109 ? -9.164 -35.031 -2.359 1 97.44 109 PRO A O 1
ATOM 831 N N . SER A 1 110 ? -8.195 -34.125 -4.25 1 96 110 SER A N 1
ATOM 832 C CA . SER A 1 110 ? -8.781 -35.188 -5.086 1 96 110 SER A CA 1
ATOM 833 C C . SER A 1 110 ? -7.82 -35.625 -6.191 1 96 110 SER A C 1
ATOM 835 O O . SER A 1 110 ? -7.109 -36.594 -6.051 1 96 110 SER A O 1
ATOM 837 N N . GLU A 1 111 ? -7.629 -34.719 -7.258 1 97.75 111 GLU A N 1
ATOM 838 C CA . GLU A 1 111 ? -6.777 -35.094 -8.391 1 97.75 111 GLU A CA 1
ATOM 839 C C . GLU A 1 111 ? -5.309 -34.781 -8.086 1 97.75 111 GLU A C 1
ATOM 841 O O . GLU A 1 111 ? -4.992 -33.812 -7.406 1 97.75 111 GLU A O 1
ATOM 846 N N . THR A 1 112 ? -4.434 -35.625 -8.578 1 98.06 112 THR A N 1
ATOM 847 C CA . THR A 1 112 ? -3.008 -35.344 -8.492 1 98.06 112 THR A CA 1
ATOM 848 C C . THR A 1 112 ? -2.66 -34.125 -9.359 1 98.06 112 THR A C 1
ATOM 850 O O . THR A 1 112 ? -3.455 -33.719 -10.203 1 98.06 112 THR A O 1
ATOM 853 N N . LEU A 1 113 ? -1.545 -33.594 -9.141 1 98.56 113 LEU A N 1
ATOM 854 C CA . LEU A 1 113 ? -1.08 -32.438 -9.93 1 98.56 113 LEU A CA 1
ATOM 855 C C . LEU A 1 113 ? -1.008 -32.812 -11.414 1 98.56 113 LEU A C 1
ATOM 857 O O . LEU A 1 113 ? -1.388 -32 -12.266 1 98.56 113 LEU A O 1
ATOM 861 N N . GLU A 1 114 ? -0.482 -34.031 -11.695 1 98.44 114 GLU A N 1
ATOM 862 C CA . GLU A 1 114 ? -0.348 -34.5 -13.078 1 98.44 114 GLU A CA 1
ATOM 863 C C . GLU A 1 114 ? -1.703 -34.531 -13.773 1 98.44 114 GLU A C 1
ATOM 865 O O . GLU A 1 114 ? -1.822 -34.156 -14.945 1 98.44 114 GLU A O 1
ATOM 870 N N . VAL A 1 115 ? -2.686 -35 -13.055 1 98.62 115 VAL A N 1
ATOM 871 C CA . VAL A 1 115 ? -4.031 -35.094 -13.609 1 98.62 115 VAL A CA 1
ATOM 872 C C . VAL A 1 115 ? -4.582 -33.688 -13.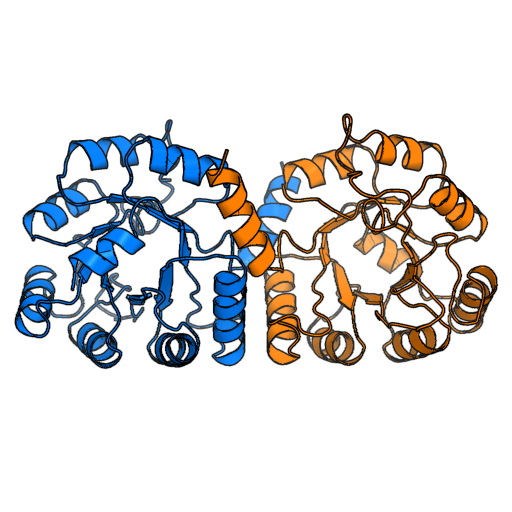898 1 98.62 115 VAL A C 1
ATOM 874 O O . VAL A 1 115 ? -5.184 -33.469 -14.953 1 98.62 115 VAL A O 1
ATOM 877 N N . ILE A 1 116 ? -4.422 -32.781 -12.969 1 98.75 116 ILE A N 1
ATOM 878 C CA . ILE A 1 116 ? -4.898 -31.422 -13.141 1 98.75 116 ILE A CA 1
ATOM 879 C C . ILE A 1 116 ? -4.191 -30.781 -14.336 1 98.75 116 ILE A C 1
ATOM 881 O O . ILE A 1 116 ? -4.824 -30.125 -15.156 1 98.75 116 ILE A O 1
ATOM 885 N N . PHE A 1 117 ? -2.881 -30.984 -14.445 1 98.62 117 PHE A N 1
ATOM 886 C CA . PHE A 1 117 ? -2.098 -30.438 -15.547 1 98.62 117 PHE A CA 1
ATOM 887 C C . PHE A 1 117 ? -2.627 -30.938 -16.891 1 98.62 117 PHE A C 1
ATOM 889 O O . PHE A 1 117 ? -2.875 -30.141 -17.797 1 98.62 117 PHE A O 1
ATOM 896 N N . LYS A 1 118 ? -2.785 -32.219 -17.016 1 98.5 118 LYS A N 1
ATOM 897 C CA . LYS A 1 118 ? -3.273 -32.812 -18.25 1 98.5 118 LYS A CA 1
ATOM 898 C C . LYS A 1 118 ? -4.672 -32.312 -18.594 1 98.5 118 LYS A C 1
ATOM 900 O O . LYS A 1 118 ? -4.973 -32.062 -19.766 1 98.5 118 LYS A O 1
ATOM 905 N N . TYR A 1 119 ? -5.465 -32.219 -17.562 1 98.62 119 TYR A N 1
ATOM 906 C CA . TYR A 1 119 ? -6.816 -31.703 -17.75 1 98.62 119 TYR A CA 1
ATOM 907 C C . TYR A 1 119 ? -6.793 -30.297 -18.344 1 98.62 119 TYR A C 1
ATOM 909 O O . TYR A 1 119 ? -7.516 -30.016 -19.312 1 98.62 119 TYR A O 1
ATOM 917 N N . CYS A 1 120 ? -6.004 -29.438 -17.797 1 98.31 120 CYS A N 1
ATOM 918 C CA . CYS A 1 120 ? -5.883 -28.078 -18.297 1 98.31 120 CYS A CA 1
ATOM 919 C C . CYS A 1 120 ? -5.43 -28.062 -19.75 1 98.31 120 CYS A C 1
ATOM 921 O O . CYS A 1 120 ? -5.984 -27.328 -20.578 1 98.31 120 CYS A O 1
ATOM 923 N N . ARG A 1 121 ? -4.438 -28.906 -20.078 1 97.88 121 ARG A N 1
ATOM 924 C CA . ARG A 1 121 ? -3.877 -28.953 -21.422 1 97.88 121 ARG A CA 1
ATOM 925 C C . ARG A 1 121 ? -4.906 -29.453 -22.422 1 97.88 121 ARG A C 1
ATOM 927 O O . ARG A 1 121 ? -4.949 -28.984 -23.562 1 97.88 121 ARG A O 1
ATOM 934 N N . GLU A 1 122 ? -5.645 -30.344 -21.984 1 98 122 GLU A N 1
ATOM 935 C CA . GLU A 1 122 ? -6.672 -30.891 -22.859 1 98 122 GLU A CA 1
ATOM 936 C C . GLU A 1 122 ? -7.82 -29.891 -23.062 1 98 122 GLU A C 1
ATOM 938 O O . GLU A 1 122 ? -8.281 -29.688 -24.188 1 98 122 GLU A O 1
ATOM 943 N N . LYS A 1 123 ? -8.234 -29.312 -22 1 97.56 123 LYS A N 1
ATOM 944 C CA . LYS A 1 123 ? -9.414 -28.453 -22.016 1 97.56 123 LYS A 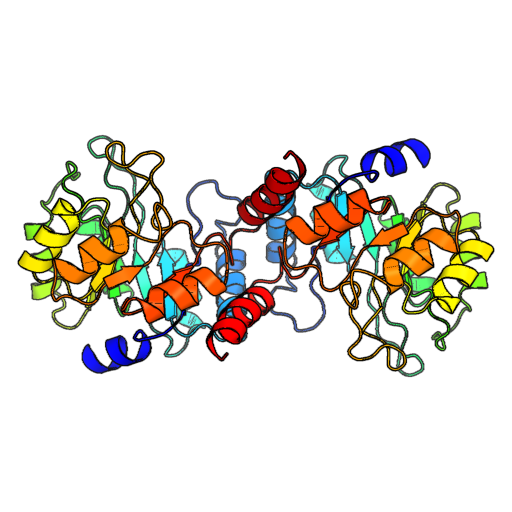CA 1
ATOM 945 C C . LYS A 1 123 ? -9.102 -27.094 -22.641 1 97.56 123 LYS A C 1
ATOM 947 O O . LYS A 1 123 ? -9.953 -26.484 -23.297 1 97.56 123 LYS A O 1
ATOM 952 N N . SER A 1 124 ? -7.938 -26.578 -22.391 1 97.19 124 SER A N 1
ATOM 953 C CA . SER A 1 124 ? -7.539 -25.266 -22.859 1 97.19 124 SER A CA 1
ATOM 954 C C . SER A 1 124 ? -6.043 -25.203 -23.141 1 97.19 124 SER A C 1
ATOM 956 O O . SER A 1 124 ? -5.277 -24.609 -22.391 1 97.19 124 SER A O 1
ATOM 958 N N . PRO A 1 125 ? -5.629 -25.688 -24.281 1 94.88 125 PRO A N 1
ATOM 959 C CA . PRO A 1 125 ? -4.203 -25.812 -24.609 1 94.88 125 PRO A CA 1
ATOM 960 C C . PRO A 1 125 ? -3.496 -24.453 -24.672 1 94.88 125 PRO A C 1
ATOM 962 O O . PRO A 1 125 ? -2.273 -24.391 -24.516 1 94.88 125 PRO A O 1
ATOM 965 N N . ASN A 1 126 ? -4.254 -23.406 -24.781 1 94.88 126 ASN A N 1
ATOM 966 C CA . ASN A 1 126 ? -3.629 -22.109 -24.984 1 94.88 126 ASN A CA 1
ATOM 967 C C . ASN A 1 126 ? -3.516 -21.344 -23.672 1 94.88 126 ASN A C 1
ATOM 969 O O . ASN A 1 126 ? -2.857 -20.297 -23.609 1 94.88 126 ASN A O 1
ATOM 973 N N . THR A 1 127 ? -4.18 -21.781 -22.641 1 97.69 127 THR A N 1
ATOM 974 C CA . THR A 1 127 ? -4.066 -21.125 -21.344 1 97.69 127 THR A CA 1
ATOM 975 C C . THR A 1 127 ? -2.725 -21.453 -20.688 1 97.69 127 THR A C 1
ATOM 977 O O . THR A 1 127 ? -2.332 -22.625 -20.609 1 97.69 127 THR A O 1
ATOM 980 N N . LEU A 1 128 ? -1.981 -20.422 -20.281 1 98.81 128 LEU A N 1
ATOM 981 C CA . LEU A 1 128 ? -0.72 -20.641 -19.594 1 98.81 128 LEU A CA 1
ATOM 982 C C . LEU A 1 128 ? -0.96 -21.25 -18.219 1 98.81 128 LEU A C 1
ATOM 984 O O . LEU A 1 128 ? -1.974 -20.953 -17.578 1 98.81 128 LEU A O 1
ATOM 988 N N . LEU A 1 129 ? -0.076 -22.094 -17.828 1 98.88 129 LEU A N 1
ATOM 989 C CA . LEU A 1 129 ? -0.103 -22.672 -16.484 1 98.88 129 LEU A CA 1
ATOM 990 C C . LEU A 1 129 ? 1.141 -22.281 -15.695 1 98.88 129 LEU A C 1
ATOM 992 O O . LEU A 1 129 ? 2.264 -22.422 -16.188 1 98.88 129 LEU A O 1
ATOM 996 N N . MET A 1 130 ? 0.904 -21.734 -14.508 1 98.94 130 MET A N 1
ATOM 997 C CA . MET A 1 130 ? 1.983 -21.359 -13.602 1 98.94 130 MET A CA 1
ATOM 998 C C . MET A 1 130 ? 2.004 -22.266 -12.375 1 98.94 130 MET A C 1
ATOM 1000 O O . MET A 1 130 ? 0.976 -22.469 -11.727 1 98.94 130 MET A O 1
ATOM 1004 N N . ALA A 1 131 ? 3.162 -22.797 -12.117 1 98.94 131 ALA A N 1
ATOM 1005 C CA . ALA A 1 131 ? 3.354 -23.656 -10.945 1 98.94 131 ALA A CA 1
ATOM 1006 C C . ALA A 1 131 ? 3.846 -22.844 -9.75 1 98.94 131 ALA A C 1
ATOM 1008 O O . ALA A 1 131 ? 4.953 -22.297 -9.773 1 98.94 131 ALA A O 1
ATOM 1009 N N . ASP A 1 132 ? 3.049 -22.75 -8.727 1 98.88 132 ASP A N 1
ATOM 1010 C CA . ASP A 1 132 ? 3.488 -22.156 -7.469 1 98.88 132 ASP A CA 1
ATOM 1011 C C . ASP A 1 132 ? 4.219 -23.172 -6.598 1 98.88 132 ASP A C 1
ATOM 1013 O O . ASP A 1 132 ? 3.613 -24.125 -6.113 1 98.88 132 ASP A O 1
ATOM 1017 N N . CYS A 1 133 ? 5.469 -22.922 -6.312 1 98.81 133 CYS A N 1
ATOM 1018 C CA . CYS A 1 133 ? 6.332 -23.922 -5.695 1 98.81 133 CYS A CA 1
ATOM 1019 C C . CYS A 1 133 ? 6.934 -23.406 -4.398 1 98.81 133 CYS A C 1
ATOM 1021 O O . CYS A 1 133 ? 6.871 -22.203 -4.117 1 98.81 133 CYS A O 1
ATOM 1023 N N . ALA A 1 134 ? 7.473 -24.359 -3.535 1 98.5 134 ALA A N 1
ATOM 1024 C CA . ALA A 1 134 ? 8.094 -24.016 -2.26 1 98.5 134 ALA A CA 1
ATOM 1025 C C . ALA A 1 134 ? 9.531 -24.516 -2.189 1 98.5 134 ALA A C 1
ATOM 1027 O O . ALA A 1 134 ? 10.375 -23.906 -1.526 1 98.5 134 ALA A O 1
ATOM 1028 N N . THR A 1 135 ? 9.82 -25.656 -2.883 1 98.44 135 THR A N 1
ATOM 1029 C CA . THR A 1 135 ? 11.117 -26.312 -2.773 1 98.44 135 THR A CA 1
ATOM 1030 C C . THR A 1 135 ? 11.734 -26.531 -4.152 1 98.44 135 THR A C 1
ATOM 1032 O O . THR A 1 135 ? 11.047 -26.391 -5.172 1 98.44 135 THR A O 1
ATOM 1035 N N . ILE A 1 136 ? 13.031 -26.906 -4.094 1 98.5 136 ILE A N 1
ATOM 1036 C CA . ILE A 1 136 ? 13.727 -27.203 -5.344 1 98.5 136 ILE A CA 1
ATOM 1037 C C . ILE A 1 136 ? 13.094 -28.422 -6.008 1 98.5 136 ILE A C 1
ATOM 1039 O O . ILE A 1 136 ? 13.016 -28.5 -7.234 1 98.5 136 ILE A O 1
ATOM 1043 N N . ASP A 1 137 ? 12.633 -29.344 -5.211 1 98.56 137 ASP A N 1
ATOM 1044 C CA . ASP A 1 137 ? 11.984 -30.547 -5.754 1 98.56 137 ASP A CA 1
ATOM 1045 C C . ASP A 1 137 ? 10.68 -30.188 -6.461 1 98.56 137 ASP A C 1
ATOM 1047 O O . ASP A 1 137 ? 10.383 -30.719 -7.531 1 98.56 137 ASP A O 1
ATOM 1051 N N . ASP A 1 138 ? 9.844 -29.281 -5.859 1 98.69 138 ASP A N 1
ATOM 1052 C CA . ASP A 1 138 ? 8.648 -28.766 -6.52 1 98.69 138 ASP A CA 1
ATOM 1053 C C . ASP A 1 138 ? 8.977 -28.188 -7.895 1 98.69 138 ASP A C 1
ATOM 1055 O O . ASP A 1 138 ? 8.32 -28.516 -8.883 1 98.69 138 ASP A O 1
ATOM 1059 N N . VAL A 1 139 ? 9.992 -27.391 -7.879 1 98.75 139 VAL A N 1
ATOM 1060 C CA . VAL A 1 139 ? 10.422 -26.641 -9.055 1 98.75 139 VAL A CA 1
ATOM 1061 C C . VAL A 1 139 ? 10.836 -27.594 -10.164 1 98.75 139 VAL A C 1
ATOM 1063 O O . VAL A 1 139 ? 10.391 -27.469 -11.305 1 98.75 139 VAL A O 1
ATOM 1066 N N . LYS A 1 140 ? 11.617 -28.562 -9.859 1 98.75 140 LYS A N 1
ATOM 1067 C CA . LYS A 1 140 ? 12.086 -29.531 -10.836 1 98.75 140 LYS A CA 1
ATOM 1068 C C . LYS A 1 140 ? 10.922 -30.375 -11.375 1 98.75 140 LYS A C 1
ATOM 1070 O O . LYS A 1 140 ? 10.867 -30.672 -12.57 1 98.75 140 LYS A O 1
ATOM 1075 N N . ASN A 1 141 ? 10.062 -30.766 -10.516 1 98.69 141 ASN A N 1
ATOM 1076 C CA . ASN A 1 141 ? 8.906 -31.547 -10.938 1 98.69 141 ASN A CA 1
ATOM 1077 C C . ASN A 1 141 ? 8.008 -30.734 -11.875 1 98.69 141 ASN A C 1
ATOM 1079 O O . ASN A 1 141 ? 7.504 -31.266 -12.867 1 98.69 141 ASN A O 1
ATOM 1083 N N . ALA A 1 142 ? 7.766 -29.484 -11.523 1 98.81 142 ALA A N 1
ATOM 1084 C CA . ALA A 1 142 ? 6.953 -28.609 -12.359 1 98.81 142 ALA A CA 1
ATOM 1085 C C . ALA A 1 142 ? 7.578 -28.438 -13.742 1 98.81 142 ALA A C 1
ATOM 1087 O O . ALA A 1 142 ? 6.871 -28.438 -14.75 1 98.81 142 ALA A O 1
ATOM 1088 N N . ASP A 1 143 ? 8.906 -28.266 -13.734 1 98.81 143 ASP A N 1
ATOM 1089 C CA . ASP A 1 143 ? 9.633 -28.172 -15 1 98.81 143 ASP A CA 1
ATOM 1090 C C . ASP A 1 143 ? 9.438 -29.438 -15.836 1 98.81 143 ASP A C 1
ATOM 1092 O O . ASP A 1 143 ? 9.141 -29.359 -17.031 1 98.81 143 ASP A O 1
ATOM 1096 N N . LYS A 1 144 ? 9.547 -30.578 -15.195 1 98.56 144 LYS A N 1
ATOM 1097 C CA . LYS A 1 144 ? 9.398 -31.875 -15.867 1 98.56 144 LYS A CA 1
ATOM 1098 C C . LYS A 1 144 ? 7.988 -32.031 -16.422 1 98.56 144 LYS A C 1
ATOM 1100 O O . LYS A 1 144 ? 7.805 -32.594 -17.516 1 98.56 144 LYS A O 1
ATOM 1105 N N . LEU A 1 145 ? 6.977 -31.594 -15.68 1 98.25 145 LEU A N 1
ATOM 1106 C CA . LEU A 1 145 ? 5.578 -31.734 -16.078 1 98.25 145 LEU A CA 1
ATOM 1107 C C . LEU A 1 145 ? 5.258 -30.859 -17.281 1 98.25 145 LEU A C 1
ATOM 1109 O O . LEU A 1 145 ? 4.332 -31.141 -18.031 1 98.25 145 LEU A O 1
ATOM 1113 N N . GLY A 1 146 ? 5.969 -29.703 -17.359 1 98.38 146 GLY A N 1
ATOM 1114 C CA . GLY A 1 146 ? 5.797 -28.875 -18.547 1 98.38 146 GLY A CA 1
ATOM 1115 C C . GLY A 1 146 ? 5 -27.609 -18.281 1 98.38 146 GLY A C 1
ATOM 1116 O O . GLY A 1 146 ? 4.352 -27.078 -19.172 1 98.38 146 GLY A O 1
ATOM 1117 N N . PHE A 1 147 ? 4.969 -27.156 -17.062 1 98.75 147 PHE A N 1
ATOM 1118 C CA . PHE A 1 147 ? 4.352 -25.859 -16.781 1 98.75 147 PHE A CA 1
ATOM 1119 C C . PHE A 1 147 ? 4.992 -24.766 -17.625 1 98.75 147 PHE A C 1
ATOM 1121 O O . PHE A 1 147 ? 6.16 -24.875 -18 1 98.75 147 PHE A O 1
ATOM 1128 N N . ASP A 1 148 ? 4.219 -23.719 -17.922 1 98.75 148 ASP A N 1
ATOM 1129 C CA . ASP A 1 148 ? 4.73 -22.625 -18.734 1 98.75 148 ASP A CA 1
ATOM 1130 C C . ASP A 1 148 ? 5.566 -21.672 -17.891 1 98.75 148 ASP A C 1
ATOM 1132 O O . ASP A 1 148 ? 6.492 -21.031 -18.391 1 98.75 148 ASP A O 1
ATOM 1136 N N . LEU A 1 149 ? 5.176 -21.484 -16.641 1 98.94 149 LEU A N 1
ATOM 1137 C CA . LEU A 1 149 ? 5.824 -20.625 -15.656 1 98.94 149 LEU A CA 1
ATOM 1138 C C . LEU A 1 149 ? 5.957 -21.344 -14.32 1 98.94 149 LEU A C 1
ATOM 1140 O O . LEU A 1 149 ? 5.109 -22.156 -13.961 1 98.94 149 LEU A O 1
ATOM 1144 N N . ILE A 1 150 ? 7.008 -21.016 -13.641 1 98.94 150 ILE A N 1
ATOM 1145 C CA . ILE A 1 150 ? 7.223 -21.562 -12.297 1 98.94 150 ILE A CA 1
ATOM 1146 C C . ILE A 1 150 ? 7.469 -20.422 -11.312 1 98.94 150 ILE A C 1
ATOM 1148 O O . ILE A 1 150 ? 8.289 -19.531 -11.57 1 98.94 150 ILE A O 1
ATOM 1152 N N . GLY A 1 151 ? 6.703 -20.406 -10.242 1 98.81 151 GLY A N 1
ATOM 1153 C CA . GLY A 1 151 ? 6.816 -19.359 -9.242 1 98.81 151 GLY A CA 1
ATOM 1154 C C . GLY A 1 151 ? 7.316 -19.859 -7.898 1 98.81 151 GLY A C 1
ATOM 1155 O O . GLY A 1 151 ? 7.066 -21.016 -7.535 1 98.81 151 GLY A O 1
ATOM 1156 N N . THR A 1 152 ? 7.93 -19 -7.117 1 98.81 152 THR A N 1
ATOM 1157 C CA . THR A 1 152 ? 8.445 -19.344 -5.797 1 98.81 152 THR A CA 1
ATOM 1158 C C . THR A 1 152 ? 7.457 -18.938 -4.707 1 98.81 152 THR A C 1
ATOM 1160 O O . THR A 1 152 ? 7.848 -18.734 -3.553 1 98.81 152 THR A O 1
ATOM 1163 N N . THR A 1 153 ? 6.273 -18.797 -5.047 1 97.94 153 THR A N 1
ATOM 1164 C CA . THR A 1 153 ? 5.168 -18.203 -4.297 1 97.94 153 THR A CA 1
ATOM 1165 C C . THR A 1 153 ? 5.066 -18.828 -2.908 1 97.94 153 THR A C 1
ATOM 1167 O O . THR A 1 153 ? 4.793 -18.125 -1.93 1 97.94 153 THR A O 1
ATOM 1170 N N . LEU A 1 154 ? 5.301 -20.141 -2.814 1 98.19 154 LEU A N 1
ATOM 1171 C CA . LEU A 1 154 ? 4.934 -20.859 -1.6 1 98.19 154 LEU A CA 1
ATOM 1172 C C . LEU A 1 154 ? 6.145 -21.047 -0.694 1 98.19 154 LEU A C 1
ATOM 1174 O O . LEU A 1 154 ? 6.031 -21.625 0.388 1 98.19 154 LEU A O 1
ATOM 1178 N N . ARG A 1 155 ? 7.34 -20.625 -1.166 1 97.75 155 ARG A N 1
ATOM 1179 C CA . ARG A 1 155 ? 8.492 -20.672 -0.272 1 97.75 155 ARG A CA 1
ATOM 1180 C C . ARG A 1 155 ? 8.242 -19.859 0.995 1 97.75 155 ARG A C 1
ATOM 1182 O O . ARG A 1 155 ? 7.852 -18.703 0.923 1 97.75 155 ARG A O 1
ATOM 1189 N N . GLY A 1 156 ? 8.422 -20.484 2.137 1 96.69 156 GLY A N 1
ATOM 1190 C CA . GLY A 1 156 ? 8.188 -19.844 3.418 1 96.69 156 GLY A CA 1
ATOM 1191 C C . GLY A 1 156 ? 6.785 -20.062 3.949 1 96.69 156 GLY A C 1
ATOM 1192 O O . GLY A 1 156 ? 6.496 -19.734 5.105 1 96.69 156 GLY A O 1
ATOM 1193 N N . TYR A 1 157 ? 5.91 -20.734 3.104 1 94.31 157 TYR A N 1
ATOM 1194 C CA . TYR A 1 157 ? 4.508 -20.812 3.492 1 94.31 157 TYR A CA 1
ATOM 1195 C C . TYR A 1 157 ? 4.094 -22.266 3.713 1 94.31 157 TYR A C 1
ATOM 1197 O O . TYR A 1 157 ? 2.957 -22.547 4.109 1 94.31 157 TYR A O 1
ATOM 1205 N N . THR A 1 158 ? 4.957 -23.156 3.396 1 96.69 158 THR A N 1
ATOM 1206 C CA . THR A 1 158 ? 4.738 -24.578 3.697 1 96.69 158 THR A CA 1
ATOM 1207 C C . THR A 1 158 ? 5.5 -24.984 4.953 1 96.69 158 THR A C 1
ATOM 1209 O O . THR A 1 158 ? 6.43 -24.297 5.375 1 96.69 158 THR A O 1
ATOM 1212 N N . LYS A 1 159 ? 5.07 -26.047 5.543 1 95.56 159 LYS A N 1
ATOM 1213 C CA . LYS A 1 159 ? 5.766 -26.562 6.723 1 95.56 159 LYS A CA 1
ATOM 1214 C C . LYS A 1 159 ? 7.246 -26.797 6.434 1 95.56 159 LYS A C 1
ATOM 1216 O O . LYS A 1 159 ? 8.102 -26.469 7.258 1 95.56 159 LYS A O 1
ATOM 1221 N N . GLU A 1 160 ? 7.574 -27.234 5.293 1 95.25 160 GLU A N 1
ATOM 1222 C CA . GLU A 1 160 ? 8.93 -27.609 4.902 1 95.25 160 GLU A CA 1
ATOM 1223 C C . GLU A 1 160 ? 9.82 -26.375 4.746 1 95.25 160 GLU A C 1
ATOM 1225 O O . GLU A 1 160 ? 11.023 -26.438 4.984 1 95.25 160 GLU A O 1
ATOM 1230 N N . THR A 1 161 ? 9.25 -25.281 4.395 1 97.06 161 THR A N 1
ATOM 1231 C CA . THR A 1 161 ? 10.055 -24.109 4.105 1 97.06 161 THR A CA 1
ATOM 1232 C C . THR A 1 161 ? 9.727 -22.969 5.078 1 97.06 161 THR A C 1
ATOM 1234 O O . THR A 1 161 ? 10.055 -21.812 4.824 1 97.06 161 THR A O 1
ATOM 1237 N N . PHE A 1 162 ? 9.102 -23.359 6.172 1 94.44 162 PHE A N 1
ATOM 1238 C CA . PHE A 1 162 ? 8.68 -22.359 7.148 1 94.44 162 PHE A CA 1
ATOM 1239 C C . PHE A 1 162 ? 9.859 -21.484 7.57 1 94.44 162 PHE A C 1
ATOM 1241 O O . PHE A 1 162 ? 10.93 -22 7.895 1 94.44 162 PHE A O 1
ATOM 1248 N N . GLY A 1 163 ? 9.664 -20.125 7.488 1 92.5 163 GLY A N 1
ATOM 1249 C CA . GLY A 1 163 ? 10.672 -19.188 7.957 1 92.5 163 GLY A CA 1
ATOM 1250 C C . GLY A 1 163 ? 11.727 -18.875 6.91 1 92.5 163 GLY A C 1
ATOM 1251 O O . GLY A 1 163 ? 12.562 -17.984 7.113 1 92.5 163 GLY A O 1
ATOM 1252 N N . LYS A 1 164 ? 11.688 -19.562 5.766 1 97 164 LYS A N 1
ATOM 1253 C CA . LYS A 1 164 ? 12.633 -19.297 4.691 1 97 164 LYS A CA 1
ATOM 1254 C C . LYS A 1 164 ? 12.141 -18.172 3.783 1 97 164 LYS A C 1
ATOM 1256 O O . LYS A 1 164 ? 10.938 -17.969 3.637 1 97 164 LYS A O 1
ATOM 1261 N N . SER A 1 165 ? 13.086 -17.438 3.254 1 96.75 165 SER A N 1
ATOM 1262 C CA . SER A 1 165 ? 12.781 -16.312 2.377 1 96.75 165 SER A CA 1
ATOM 1263 C C . SER A 1 165 ? 13.5 -16.438 1.038 1 96.75 165 SER A C 1
ATOM 1265 O O . SER A 1 165 ? 14.602 -16.984 0.971 1 96.75 165 SER A O 1
ATOM 1267 N N . ASN A 1 166 ? 12.852 -15.953 -0.017 1 97.81 166 ASN A N 1
ATOM 1268 C CA . ASN A 1 166 ? 13.492 -15.883 -1.328 1 97.81 166 ASN A CA 1
ATOM 1269 C C . ASN A 1 166 ? 14.711 -14.969 -1.308 1 97.81 166 ASN A C 1
ATOM 1271 O O . ASN A 1 166 ? 15.57 -15.055 -2.188 1 97.81 166 ASN A O 1
ATOM 1275 N N . MET A 1 167 ? 14.82 -14.086 -0.289 1 97.19 167 MET A N 1
ATOM 1276 C CA . MET A 1 167 ? 15.891 -13.102 -0.22 1 97.19 167 MET A CA 1
ATOM 1277 C C . MET A 1 167 ? 17.062 -13.625 0.597 1 97.19 167 MET A C 1
ATOM 1279 O O . MET A 1 167 ? 18.141 -13.016 0.615 1 97.19 167 MET A O 1
ATOM 1283 N N . ASP A 1 168 ? 16.922 -14.766 1.188 1 97.31 168 ASP A N 1
ATOM 1284 C CA . ASP A 1 168 ? 17.938 -15.305 2.082 1 97.31 168 ASP A CA 1
ATOM 1285 C C . ASP A 1 168 ? 19.25 -15.57 1.333 1 97.31 168 ASP A C 1
ATOM 1287 O O . ASP A 1 168 ? 19.219 -15.992 0.176 1 97.31 168 ASP A O 1
ATOM 1291 N N . ASN A 1 169 ? 20.344 -15.289 2.037 1 97.44 169 ASN A N 1
ATOM 1292 C CA . ASN A 1 169 ? 21.672 -15.656 1.562 1 97.44 169 ASN A CA 1
ATOM 1293 C C . ASN A 1 169 ? 21.906 -15.188 0.128 1 97.44 169 ASN A C 1
ATOM 1295 O O . ASN A 1 169 ? 22.266 -15.992 -0.737 1 97.44 169 ASN A O 1
ATOM 1299 N N . ASP A 1 170 ? 21.656 -13.93 -0.097 1 97.5 170 ASP A N 1
ATOM 1300 C CA . ASP A 1 170 ? 21.859 -13.32 -1.406 1 97.5 170 ASP A CA 1
ATOM 1301 C C . ASP A 1 170 ? 21.125 -14.086 -2.498 1 97.5 170 ASP A C 1
ATOM 1303 O O . ASP A 1 170 ? 21.719 -14.5 -3.494 1 97.5 170 ASP A O 1
ATOM 1307 N N . TYR A 1 171 ? 19.859 -14.406 -2.262 1 98.5 171 TYR A N 1
ATOM 1308 C CA . TYR A 1 171 ? 18.938 -15.023 -3.201 1 98.5 171 TYR A CA 1
ATOM 1309 C C . TYR A 1 171 ? 19.375 -16.438 -3.559 1 98.5 171 TYR A C 1
ATOM 1311 O O . TYR A 1 171 ? 19.25 -16.859 -4.707 1 98.5 171 TYR A O 1
ATOM 1319 N N . SER A 1 172 ? 19.906 -17.203 -2.613 1 98.5 172 SER A N 1
ATOM 1320 C CA . SER A 1 172 ? 20.484 -18.516 -2.893 1 98.5 172 SER A CA 1
ATOM 1321 C C . SER A 1 172 ? 19.453 -19.453 -3.484 1 98.5 172 SER A C 1
ATOM 1323 O O . SER A 1 172 ? 19.75 -20.203 -4.422 1 98.5 172 SER A O 1
ATOM 1325 N N . PHE A 1 173 ? 18.297 -19.5 -2.951 1 98.75 173 PHE A N 1
ATOM 1326 C CA . PHE A 1 173 ? 17.25 -20.391 -3.445 1 98.75 173 PHE A CA 1
ATOM 1327 C C . PHE A 1 173 ? 16.875 -20.031 -4.879 1 98.75 173 PHE A C 1
ATOM 1329 O O . PHE A 1 173 ? 16.688 -20.922 -5.715 1 98.75 173 PHE A O 1
ATOM 1336 N N . ILE A 1 174 ? 16.703 -18.719 -5.195 1 98.88 174 ILE A N 1
ATOM 1337 C CA . ILE A 1 174 ? 16.375 -18.25 -6.535 1 98.88 174 ILE A CA 1
ATOM 1338 C C . ILE A 1 174 ? 17.438 -18.703 -7.523 1 98.88 174 ILE A C 1
ATOM 1340 O O . ILE A 1 174 ? 17.125 -19.25 -8.586 1 98.88 174 ILE A O 1
ATOM 1344 N N . LYS A 1 175 ? 18.688 -18.516 -7.148 1 98.81 175 LYS A N 1
ATOM 1345 C CA . LYS A 1 175 ? 19.797 -18.906 -8.008 1 98.81 175 LYS A CA 1
ATOM 1346 C C . LYS A 1 175 ? 19.781 -20.406 -8.273 1 98.81 175 LYS A C 1
ATOM 1348 O O . LYS A 1 175 ? 20.016 -20.844 -9.406 1 98.81 175 LYS A O 1
ATOM 1353 N N . GLU A 1 176 ? 19.516 -21.141 -7.234 1 98.81 176 GLU A N 1
ATOM 1354 C CA . GLU A 1 176 ? 19.406 -22.578 -7.395 1 98.81 176 GLU A CA 1
ATOM 1355 C C . GLU A 1 176 ? 18.297 -22.953 -8.359 1 98.81 176 GLU A C 1
ATOM 1357 O O . GLU A 1 176 ? 18.469 -23.828 -9.219 1 98.81 176 GLU A O 1
ATOM 1362 N N . CYS A 1 177 ? 17.141 -22.344 -8.234 1 98.88 177 CYS A N 1
ATOM 1363 C CA . CYS A 1 177 ? 16.031 -22.609 -9.125 1 98.88 177 CYS A CA 1
ATOM 1364 C C . CYS A 1 177 ? 16.406 -22.312 -10.578 1 98.88 177 CYS A C 1
ATOM 1366 O O . CYS A 1 177 ? 16.188 -23.141 -11.461 1 98.88 177 CYS A O 1
ATOM 1368 N N . LEU A 1 178 ? 16.984 -21.172 -10.789 1 98.81 178 LEU A N 1
ATOM 1369 C CA . LEU A 1 178 ? 17.328 -20.719 -12.133 1 98.81 178 LEU A CA 1
ATOM 1370 C C . LEU A 1 178 ? 18.297 -21.688 -12.797 1 98.81 178 LEU A C 1
ATOM 1372 O O . LEU A 1 178 ? 18.219 -21.922 -14.008 1 98.81 178 LEU A O 1
ATOM 1376 N N . SER A 1 179 ? 19.141 -22.281 -12.023 1 98.5 179 SER A N 1
ATOM 1377 C CA . SER A 1 179 ? 20.156 -23.188 -12.57 1 98.5 179 SER A CA 1
ATOM 1378 C C . SER A 1 179 ? 19.609 -24.594 -12.773 1 98.5 179 SER A C 1
ATOM 1380 O O . SER A 1 179 ? 20.203 -25.406 -13.477 1 98.5 179 SER A O 1
ATOM 1382 N N . SER A 1 180 ? 18.453 -24.844 -12.273 1 98.19 180 SER A N 1
ATOM 1383 C CA . SER A 1 180 ? 17.969 -26.219 -12.227 1 98.19 180 SER A CA 1
ATOM 1384 C C . SER A 1 180 ? 16.891 -26.453 -13.273 1 98.19 180 SER A C 1
ATOM 1386 O O . SER A 1 180 ? 16.531 -27.609 -13.562 1 98.19 180 SER A O 1
ATOM 1388 N N . ILE A 1 181 ? 16.375 -25.391 -13.836 1 98.5 181 ILE A N 1
ATOM 1389 C CA . ILE A 1 181 ? 15.211 -25.578 -14.711 1 98.5 181 ILE A CA 1
ATOM 1390 C C . ILE A 1 181 ? 15.391 -24.75 -15.977 1 98.5 181 ILE A C 1
ATOM 1392 O O . ILE A 1 181 ? 16.234 -23.859 -16.031 1 98.5 181 ILE A O 1
ATOM 1396 N N . LYS A 1 182 ? 14.562 -25.047 -17 1 98.19 182 LYS A N 1
ATOM 1397 C CA . LYS A 1 182 ? 14.531 -24.281 -18.25 1 98.19 182 LYS A CA 1
ATOM 1398 C C . LYS A 1 182 ? 13.305 -23.375 -18.312 1 98.19 182 LYS A C 1
ATOM 1400 O O . LYS A 1 182 ? 13.32 -22.344 -18.969 1 98.19 182 LYS A O 1
ATOM 1405 N N . THR A 1 183 ? 12.281 -23.812 -17.641 1 98.75 183 THR A N 1
ATOM 1406 C CA . THR A 1 183 ? 11.031 -23.062 -17.609 1 98.75 183 THR A CA 1
ATOM 1407 C C . THR A 1 183 ? 11.234 -21.688 -16.984 1 98.75 183 THR A C 1
ATOM 1409 O O . THR A 1 183 ? 11.953 -21.547 -15.984 1 98.75 183 THR A O 1
ATOM 1412 N N . PRO A 1 184 ? 10.641 -20.594 -17.594 1 98.81 184 PRO A N 1
ATOM 1413 C CA . PRO A 1 184 ? 10.766 -19.25 -17 1 98.81 184 PRO A CA 1
ATOM 1414 C C . PRO A 1 184 ? 10.383 -19.219 -15.531 1 98.81 184 PRO A C 1
ATOM 1416 O O . PRO A 1 184 ? 9.328 -19.75 -15.148 1 98.81 184 PRO A O 1
ATOM 1419 N N . LEU A 1 185 ? 11.258 -18.594 -14.703 1 98.94 185 LEU A N 1
ATOM 1420 C CA . LEU A 1 185 ? 11.031 -18.484 -13.266 1 98.94 185 LEU A CA 1
ATOM 1421 C C . LEU A 1 185 ? 10.477 -17.125 -12.891 1 98.94 185 LEU A C 1
ATOM 1423 O O . LEU A 1 185 ? 11.016 -16.094 -13.32 1 98.94 185 LEU A O 1
ATOM 1427 N N . ILE A 1 186 ? 9.414 -17.078 -12.156 1 98.88 186 ILE A N 1
ATOM 1428 C CA . ILE A 1 186 ? 8.836 -15.859 -11.594 1 98.88 186 ILE A CA 1
ATOM 1429 C C . ILE A 1 186 ? 9.102 -15.812 -10.086 1 98.88 186 ILE A C 1
ATOM 1431 O O . ILE A 1 186 ? 8.664 -16.703 -9.352 1 98.88 186 ILE A O 1
ATOM 1435 N N . ALA A 1 187 ? 9.844 -14.828 -9.664 1 98.88 187 ALA A N 1
ATOM 1436 C CA . ALA A 1 187 ? 10.062 -14.664 -8.227 1 98.88 187 ALA A CA 1
ATOM 1437 C C . ALA A 1 187 ? 8.836 -14.062 -7.551 1 98.88 187 ALA A C 1
ATOM 1439 O O . ALA A 1 187 ? 8.32 -13.031 -7.984 1 98.88 187 ALA A O 1
ATOM 1440 N N . GLU A 1 188 ? 8.367 -14.672 -6.562 1 98.62 188 GLU A N 1
ATOM 1441 C CA . GLU A 1 188 ? 7.211 -14.227 -5.785 1 98.62 188 GLU A CA 1
ATOM 1442 C C . GLU A 1 188 ? 7.344 -14.633 -4.32 1 98.62 188 GLU A C 1
ATOM 1444 O O . GLU A 1 188 ? 7.727 -15.766 -4.02 1 98.62 188 GLU A O 1
ATOM 1449 N N . GLY A 1 189 ? 6.98 -13.703 -3.547 1 97.56 189 GLY A N 1
ATOM 1450 C CA . GLY A 1 189 ? 6.953 -13.969 -2.117 1 97.56 189 GLY A CA 1
ATOM 1451 C C . GLY A 1 189 ? 7.988 -13.172 -1.345 1 97.56 189 GLY A C 1
ATOM 1452 O O . GLY A 1 189 ? 9.188 -13.297 -1.594 1 97.56 189 GLY A O 1
ATOM 1453 N N . GLY A 1 190 ? 7.527 -12.352 -0.417 1 95.75 190 GLY A N 1
ATOM 1454 C CA . GLY A 1 190 ? 8.398 -11.703 0.544 1 95.75 190 GLY A CA 1
ATOM 1455 C C . GLY A 1 190 ? 9.18 -10.539 -0.048 1 95.75 190 GLY A C 1
ATOM 1456 O O . GLY A 1 190 ? 10.211 -10.141 0.489 1 95.75 190 GLY A O 1
ATOM 1457 N N . ILE A 1 191 ? 8.797 -10.031 -1.117 1 97.31 191 ILE A N 1
ATOM 1458 C CA . ILE A 1 191 ? 9.492 -8.922 -1.766 1 97.31 191 ILE A CA 1
ATOM 1459 C C . ILE A 1 191 ? 8.883 -7.598 -1.32 1 97.31 191 ILE A C 1
ATOM 1461 O O . ILE A 1 191 ? 7.719 -7.312 -1.617 1 97.31 191 ILE A O 1
ATOM 1465 N N . TRP A 1 192 ? 9.68 -6.746 -0.628 1 96.88 192 TRP A N 1
ATOM 1466 C CA . TRP A 1 192 ? 9.125 -5.562 0.021 1 96.88 192 TRP A CA 1
ATOM 1467 C C . TRP A 1 192 ? 9.711 -4.289 -0.577 1 96.88 192 TRP A C 1
ATOM 1469 O O . TRP A 1 192 ? 9.141 -3.207 -0.431 1 96.88 192 TRP A O 1
ATOM 1479 N N . GLU A 1 193 ? 10.883 -4.477 -1.336 1 96 193 GLU A N 1
ATOM 1480 C CA . GLU A 1 193 ? 11.602 -3.281 -1.769 1 96 193 GLU A CA 1
ATOM 1481 C C . GLU A 1 193 ? 11.836 -3.295 -3.275 1 96 193 GLU A C 1
ATOM 1483 O O . GLU A 1 193 ? 12.109 -4.348 -3.855 1 96 193 GLU A O 1
ATOM 1488 N N . PRO A 1 194 ? 11.812 -2.141 -3.859 1 96.81 194 PRO A N 1
ATOM 1489 C CA . PRO A 1 194 ? 12.016 -2.059 -5.309 1 96.81 194 PRO A CA 1
ATOM 1490 C C . PRO A 1 194 ? 13.359 -2.641 -5.746 1 96.81 194 PRO A C 1
ATOM 1492 O O . PRO A 1 194 ? 13.445 -3.283 -6.797 1 96.81 194 PRO A O 1
ATOM 1495 N N . TYR A 1 195 ? 14.398 -2.402 -4.941 1 96.06 195 TYR A N 1
ATOM 1496 C CA . TYR A 1 195 ? 15.703 -2.895 -5.363 1 96.06 195 TYR A CA 1
ATOM 1497 C C . TYR A 1 195 ? 15.719 -4.418 -5.438 1 96.06 195 TYR A C 1
ATOM 1499 O O . TYR A 1 195 ? 16.422 -5 -6.258 1 96.06 195 TYR A O 1
ATOM 1507 N N . GLN A 1 196 ? 14.938 -5.082 -4.621 1 97.62 196 GLN A N 1
ATOM 1508 C CA . GLN A 1 196 ? 14.836 -6.535 -4.668 1 97.62 196 GLN A CA 1
ATOM 1509 C C . GLN A 1 196 ? 14.25 -7.004 -5.996 1 97.62 196 GLN A C 1
ATOM 1511 O O . GLN A 1 196 ? 14.656 -8.039 -6.523 1 97.62 196 GLN A O 1
ATOM 1516 N N . VAL A 1 197 ? 13.273 -6.234 -6.543 1 98.12 197 VAL A N 1
ATOM 1517 C CA . VAL A 1 197 ? 12.695 -6.551 -7.84 1 98.12 197 VAL A CA 1
ATOM 1518 C C . VAL A 1 197 ? 13.766 -6.477 -8.922 1 98.12 197 VAL A C 1
ATOM 1520 O O . VAL A 1 197 ? 13.898 -7.391 -9.742 1 98.12 197 VAL A O 1
ATOM 1523 N N . LYS A 1 198 ? 14.523 -5.434 -8.859 1 97.19 198 LYS A N 1
ATOM 1524 C CA . LYS A 1 198 ? 15.602 -5.254 -9.82 1 97.19 198 LYS A CA 1
ATOM 1525 C C . LYS A 1 198 ? 16.625 -6.375 -9.711 1 97.19 198 LYS A C 1
ATOM 1527 O O . LYS A 1 198 ? 17.047 -6.941 -10.719 1 97.19 198 LYS A O 1
ATOM 1532 N N . ASP A 1 199 ? 17.047 -6.684 -8.453 1 97.5 199 ASP A N 1
ATOM 1533 C CA . ASP A 1 199 ? 18 -7.762 -8.219 1 97.5 199 ASP A CA 1
ATOM 1534 C C . ASP A 1 199 ? 17.516 -9.07 -8.836 1 97.5 199 ASP A C 1
ATOM 1536 O O . ASP A 1 199 ? 18.266 -9.773 -9.5 1 97.5 199 ASP A O 1
ATOM 1540 N N . LEU A 1 200 ? 16.266 -9.375 -8.633 1 98.5 200 LEU A N 1
ATOM 1541 C CA . LEU A 1 200 ? 15.688 -10.641 -9.07 1 98.5 200 LEU A CA 1
ATOM 1542 C C . LEU A 1 200 ? 15.617 -10.703 -10.594 1 98.5 200 LEU A C 1
ATOM 1544 O O . LEU A 1 200 ? 15.906 -11.75 -11.188 1 98.5 200 LEU A O 1
ATOM 1548 N N . LEU A 1 201 ? 15.234 -9.617 -11.242 1 98.06 201 LEU A N 1
ATOM 1549 C CA . LEU A 1 201 ? 15.234 -9.562 -12.695 1 98.06 201 LEU A CA 1
ATOM 1550 C C . LEU A 1 201 ? 16.641 -9.695 -13.25 1 98.06 201 LEU A C 1
ATOM 1552 O O . LEU A 1 201 ? 16.875 -10.43 -14.211 1 98.06 201 LEU A O 1
ATOM 1556 N N . ASP A 1 202 ? 17.578 -9.016 -12.602 1 97.5 202 ASP A N 1
ATOM 1557 C CA . ASP A 1 202 ? 18.969 -9.062 -13.023 1 97.5 202 ASP A CA 1
ATOM 1558 C C . ASP A 1 202 ? 19.547 -10.477 -12.883 1 97.5 202 ASP A C 1
ATOM 1560 O O . ASP A 1 202 ? 20.422 -10.875 -13.648 1 97.5 202 ASP A O 1
ATOM 1564 N N . LEU A 1 203 ? 19.094 -11.195 -11.898 1 98.25 203 LEU A N 1
ATOM 1565 C CA . LEU A 1 203 ? 19.531 -12.562 -11.672 1 98.25 203 LEU A CA 1
ATOM 1566 C C . LEU A 1 203 ? 19.047 -13.492 -12.773 1 98.25 203 LEU A C 1
ATOM 1568 O O . LEU A 1 203 ? 19.562 -14.602 -12.938 1 98.25 203 LEU A O 1
ATOM 1572 N N . GLY A 1 204 ? 17.922 -13.086 -13.445 1 98.44 204 GLY A N 1
ATOM 1573 C CA . GLY A 1 204 ? 17.453 -13.898 -14.555 1 98.44 204 GLY A CA 1
ATOM 1574 C C . GLY A 1 204 ? 16 -14.32 -14.406 1 98.44 204 GLY A C 1
ATOM 1575 O O . GLY A 1 204 ? 15.477 -15.055 -15.242 1 98.44 204 GLY A O 1
ATOM 1576 N N . CYS A 1 205 ? 15.352 -13.875 -13.352 1 98.75 205 CYS A N 1
ATOM 1577 C CA . CYS A 1 205 ? 13.93 -14.172 -13.234 1 98.75 205 CYS A CA 1
ATOM 1578 C C . CYS A 1 205 ? 13.148 -13.578 -14.398 1 98.75 205 CYS A C 1
ATOM 1580 O O . CYS A 1 205 ? 13.445 -12.461 -14.844 1 98.75 205 CYS A O 1
ATOM 1582 N N . PHE A 1 206 ? 12.203 -14.328 -14.867 1 98.75 206 PHE A N 1
ATOM 1583 C CA . PHE A 1 206 ? 11.367 -13.953 -16 1 98.75 206 PHE A CA 1
ATOM 1584 C C . PHE A 1 206 ? 10.516 -12.734 -15.672 1 98.75 206 PHE A C 1
ATOM 1586 O O . PHE A 1 206 ? 10.336 -11.844 -16.516 1 98.75 206 PHE A O 1
ATOM 1593 N N . ALA A 1 207 ? 9.977 -12.609 -14.492 1 98.56 207 ALA A N 1
ATOM 1594 C CA . ALA A 1 207 ? 9.18 -11.531 -13.906 1 98.56 207 ALA A CA 1
ATOM 1595 C C . ALA A 1 207 ? 9.172 -11.617 -12.383 1 98.56 207 ALA A C 1
ATOM 1597 O O . ALA A 1 207 ? 9.719 -12.555 -11.805 1 98.56 207 ALA A O 1
ATOM 1598 N N . VAL A 1 208 ? 8.664 -10.594 -11.766 1 98.75 208 VAL A N 1
ATOM 1599 C CA . VAL A 1 208 ? 8.57 -10.555 -10.305 1 98.75 208 VAL A CA 1
ATOM 1600 C C . VAL A 1 208 ? 7.152 -10.18 -9.891 1 98.75 208 VAL A C 1
ATOM 1602 O O . VAL A 1 208 ? 6.566 -9.234 -10.43 1 98.75 208 VAL A O 1
ATOM 1605 N N . VAL A 1 209 ? 6.578 -10.977 -8.977 1 98.88 209 VAL A N 1
ATOM 1606 C CA . VAL A 1 209 ? 5.258 -10.688 -8.422 1 98.88 209 VAL A CA 1
ATOM 1607 C C . VAL A 1 209 ? 5.406 -10.023 -7.055 1 98.88 209 VAL A C 1
ATOM 1609 O O . VAL A 1 209 ? 6.098 -10.547 -6.176 1 98.88 209 VAL A O 1
ATOM 1612 N N . VAL A 1 210 ? 4.785 -8.891 -6.887 1 98.81 210 VAL A N 1
ATOM 1613 C CA . VAL A 1 210 ? 4.727 -8.211 -5.598 1 98.81 210 VAL A CA 1
ATOM 1614 C C . VAL A 1 210 ? 3.27 -8.023 -5.18 1 98.81 210 VAL A C 1
ATOM 1616 O O . VAL A 1 210 ? 2.455 -7.516 -5.957 1 98.81 210 VAL A O 1
ATOM 1619 N N . GLY A 1 211 ? 2.928 -8.469 -3.98 1 98.5 211 GLY A N 1
ATOM 1620 C CA . GLY A 1 211 ? 1.572 -8.344 -3.469 1 98.5 211 GLY A CA 1
ATOM 1621 C C . GLY A 1 211 ? 1.478 -7.449 -2.244 1 98.5 211 GLY A C 1
ATOM 1622 O O . GLY A 1 211 ? 1.241 -6.246 -2.363 1 98.5 211 GLY A O 1
ATOM 1623 N N . SER A 1 212 ? 1.868 -7.965 -1.087 1 97.94 212 SER A N 1
ATOM 1624 C CA . SER A 1 212 ? 1.669 -7.324 0.209 1 97.94 212 SER A CA 1
ATOM 1625 C C . SER A 1 212 ? 2.264 -5.918 0.228 1 97.94 212 SER A C 1
ATOM 1627 O O . SER A 1 212 ? 1.644 -4.984 0.741 1 97.94 212 SER A O 1
ATOM 1629 N N . ALA A 1 213 ? 3.361 -5.711 -0.371 1 98.44 213 ALA A N 1
ATOM 1630 C CA . ALA A 1 213 ? 4.082 -4.441 -0.308 1 98.44 213 ALA A CA 1
ATOM 1631 C C . ALA A 1 213 ? 3.352 -3.355 -1.093 1 98.44 213 ALA A C 1
ATOM 1633 O O . ALA A 1 213 ? 3.646 -2.166 -0.941 1 98.44 213 ALA A O 1
ATOM 1634 N N . ILE A 1 214 ? 2.355 -3.785 -1.891 1 98.81 214 ILE A N 1
ATOM 1635 C CA . ILE A 1 214 ? 1.682 -2.805 -2.734 1 98.81 214 ILE A CA 1
ATOM 1636 C C . ILE A 1 214 ? 0.2 -2.742 -2.371 1 98.81 214 ILE A C 1
ATOM 1638 O O . ILE A 1 214 ? -0.381 -1.657 -2.291 1 98.81 214 ILE A O 1
ATOM 1642 N N . THR A 1 215 ? -0.371 -3.934 -2.062 1 98.81 215 THR A N 1
ATOM 1643 C CA . THR A 1 215 ? -1.829 -3.965 -2.092 1 98.81 215 THR A CA 1
ATOM 1644 C C . THR A 1 215 ? -2.387 -4.426 -0.748 1 98.81 215 THR A C 1
ATOM 1646 O O . THR A 1 215 ? -3.557 -4.801 -0.651 1 98.81 215 THR A O 1
ATOM 1649 N N . ARG A 1 216 ? -1.615 -4.516 0.303 1 98.56 216 ARG A N 1
ATOM 1650 C CA . ARG A 1 216 ? -2.117 -4.914 1.615 1 98.56 216 ARG A CA 1
ATOM 1651 C C . ARG A 1 216 ? -1.743 -3.887 2.678 1 98.56 216 ARG A C 1
ATOM 1653 O O . ARG A 1 216 ? -0.803 -4.094 3.447 1 98.56 216 ARG A O 1
ATOM 1660 N N . PRO A 1 217 ? -2.594 -2.877 2.812 1 98.69 217 PRO A N 1
ATOM 1661 C CA . PRO A 1 217 ? -2.285 -1.792 3.746 1 98.69 217 PRO A CA 1
ATOM 1662 C C . PRO A 1 217 ? -2.094 -2.285 5.18 1 98.69 217 PRO A C 1
ATOM 1664 O O . PRO A 1 217 ? -1.308 -1.705 5.934 1 98.69 217 PRO A O 1
ATOM 1667 N N . LYS A 1 218 ? -2.82 -3.34 5.605 1 98.69 218 LYS A N 1
ATOM 1668 C CA . LYS A 1 218 ? -2.607 -3.916 6.93 1 98.69 218 LYS A CA 1
ATOM 1669 C C . LYS A 1 218 ? -1.164 -4.383 7.098 1 98.69 218 LYS A C 1
ATOM 1671 O O . LYS A 1 218 ? -0.5 -4.02 8.07 1 98.69 218 LYS A O 1
ATOM 1676 N N . GLU A 1 219 ? -0.671 -5.145 6.102 1 98.44 219 GLU A N 1
ATOM 1677 C CA . GLU A 1 219 ? 0.683 -5.688 6.164 1 98.44 219 GLU A CA 1
ATOM 1678 C C . GLU A 1 219 ? 1.728 -4.586 6.016 1 98.44 219 GLU A C 1
ATOM 1680 O O . GLU A 1 219 ? 2.795 -4.648 6.629 1 98.44 219 GLU A O 1
ATOM 1685 N N . ILE A 1 220 ? 1.473 -3.611 5.164 1 98.75 220 ILE A N 1
ATOM 1686 C CA . ILE A 1 220 ? 2.4 -2.5 4.992 1 98.75 220 ILE A CA 1
ATOM 1687 C C . ILE A 1 220 ? 2.531 -1.726 6.301 1 98.75 220 ILE A C 1
ATOM 1689 O O . ILE A 1 220 ? 3.639 -1.368 6.711 1 98.75 220 ILE A O 1
ATOM 1693 N N . THR A 1 221 ? 1.37 -1.457 6.941 1 98.75 221 THR A N 1
ATOM 1694 C CA . THR A 1 221 ? 1.395 -0.771 8.227 1 98.75 221 THR A CA 1
ATOM 1695 C C . THR A 1 221 ? 2.23 -1.55 9.242 1 98.75 221 THR A C 1
ATOM 1697 O O . THR A 1 221 ? 3.092 -0.978 9.914 1 98.75 221 THR A O 1
ATOM 1700 N N . LYS A 1 222 ? 2.008 -2.865 9.305 1 98.19 222 LYS A N 1
ATOM 1701 C CA . LYS A 1 222 ? 2.789 -3.715 10.195 1 98.19 222 LYS A CA 1
ATOM 1702 C C . LYS A 1 222 ? 4.281 -3.619 9.883 1 98.19 222 LYS A C 1
ATOM 1704 O O . LYS A 1 222 ? 5.109 -3.57 10.797 1 98.19 222 LYS A O 1
ATOM 1709 N N . TYR A 1 223 ? 4.555 -3.654 8.633 1 97.62 223 TYR A N 1
ATOM 1710 C CA . TYR A 1 223 ? 5.938 -3.588 8.172 1 97.62 223 TYR A CA 1
ATOM 1711 C C . TYR A 1 223 ? 6.617 -2.316 8.664 1 97.62 223 TYR A C 1
ATOM 1713 O O . TYR A 1 223 ? 7.738 -2.363 9.18 1 97.62 223 TYR A O 1
ATOM 1721 N N . PHE A 1 224 ? 5.957 -1.15 8.547 1 97.94 224 PHE A N 1
ATOM 1722 C CA . PHE A 1 224 ? 6.484 0.123 9.023 1 97.94 224 PHE A CA 1
ATOM 1723 C C . PHE A 1 224 ? 6.645 0.112 10.539 1 97.94 224 PHE A C 1
ATOM 1725 O O . PHE A 1 224 ? 7.68 0.528 11.062 1 97.94 224 PHE A O 1
ATOM 1732 N N . LEU A 1 225 ? 5.684 -0.408 11.266 1 97.38 225 LEU A N 1
ATOM 1733 C CA . LEU A 1 225 ? 5.684 -0.389 12.727 1 97.38 225 LEU A CA 1
ATOM 1734 C C . LEU A 1 225 ? 6.738 -1.339 13.281 1 97.38 225 LEU A C 1
ATOM 1736 O O . LEU A 1 225 ? 7.375 -1.042 14.297 1 97.38 225 LEU A O 1
ATOM 1740 N N . LYS A 1 226 ? 6.895 -2.488 12.625 1 94.69 226 LYS A N 1
ATOM 1741 C CA . LYS A 1 226 ? 7.895 -3.457 13.055 1 94.69 226 LYS A CA 1
ATOM 1742 C C . LYS A 1 226 ? 9.297 -2.861 13 1 94.69 226 LYS A C 1
ATOM 1744 O O . LYS A 1 226 ? 10.133 -3.141 13.859 1 94.69 226 LYS A O 1
ATOM 1749 N N . ALA A 1 227 ? 9.523 -2.088 12.031 1 88.38 227 ALA A N 1
ATOM 1750 C CA . ALA A 1 227 ? 10.844 -1.483 11.859 1 88.38 227 ALA A CA 1
ATOM 1751 C C . ALA A 1 227 ? 11.133 -0.476 12.969 1 88.38 227 ALA A C 1
ATOM 1753 O O . ALA A 1 227 ? 12.297 -0.138 13.219 1 88.38 227 ALA A O 1
ATOM 1754 N N . LEU A 1 228 ? 10.07 0.075 13.578 1 88.88 228 LEU A N 1
ATOM 1755 C CA . LEU A 1 228 ? 10.234 1.045 14.656 1 88.88 228 LEU A CA 1
ATOM 1756 C C . LEU A 1 228 ? 10.594 0.348 15.961 1 88.88 228 LEU A C 1
ATOM 1758 O O . LEU A 1 228 ? 11.133 0.977 16.875 1 88.88 228 LEU A O 1
ATOM 1762 N N . ASP A 1 229 ? 10.234 -0.903 16.188 1 85.12 229 ASP A N 1
ATOM 1763 C CA . ASP A 1 229 ? 10.508 -1.662 17.391 1 85.12 229 ASP A CA 1
ATOM 1764 C C . ASP A 1 229 ? 11.992 -2.002 17.5 1 85.12 229 ASP A C 1
ATOM 1766 O O . ASP A 1 229 ? 12.5 -2.26 18.594 1 85.12 229 ASP A O 1
ATOM 1770 N N . ASN A 1 230 ? 12.812 -2.008 16.5 1 68.94 230 ASN A N 1
ATOM 1771 C CA . ASN A 1 230 ? 14.219 -2.391 16.531 1 68.94 230 ASN A CA 1
ATOM 1772 C C . ASN A 1 230 ? 15.125 -1.17 16.609 1 68.94 230 ASN A C 1
ATOM 1774 O O . ASN A 1 230 ? 14.836 -0.131 16.016 1 68.94 230 ASN A O 1
ATOM 1778 N N . MET B 1 1 ? -7.938 17 27.953 1 76.5 1 MET B N 1
ATOM 1779 C CA . MET B 1 1 ? -8.367 16.234 26.781 1 76.5 1 MET B CA 1
ATOM 1780 C C . MET B 1 1 ? -7.316 16.281 25.688 1 76.5 1 MET B C 1
ATOM 1782 O O . MET B 1 1 ? -6.879 15.242 25.188 1 76.5 1 MET B O 1
ATOM 1786 N N . LYS B 1 2 ? -6.613 17.438 25.562 1 89.38 2 LYS B N 1
ATOM 1787 C CA . LYS B 1 2 ? -5.582 17.594 24.531 1 89.38 2 LYS B CA 1
ATOM 1788 C C . LYS B 1 2 ? -4.352 16.75 24.875 1 89.38 2 LYS B C 1
ATOM 1790 O O . LYS B 1 2 ? -3.797 16.078 24 1 89.38 2 LYS B O 1
ATOM 1795 N N . ASP B 1 3 ? -4.129 16.734 26.094 1 91.69 3 ASP B N 1
ATOM 1796 C CA . ASP B 1 3 ? -2.924 16.047 26.531 1 91.69 3 ASP B CA 1
ATOM 1797 C C . ASP B 1 3 ? -3.021 14.539 26.25 1 91.69 3 ASP B C 1
ATOM 1799 O O . ASP B 1 3 ? -2.031 13.906 25.891 1 91.69 3 ASP B O 1
ATOM 1803 N N . VAL B 1 4 ? -4.172 14.047 26.469 1 92.94 4 VAL B N 1
ATOM 1804 C CA . VAL B 1 4 ? -4.391 12.617 26.266 1 92.94 4 VAL B CA 1
ATOM 1805 C C . VAL B 1 4 ? -4.184 12.281 24.781 1 92.94 4 VAL B C 1
ATOM 1807 O O . VAL B 1 4 ? -3.527 11.297 24.453 1 92.94 4 VAL B O 1
ATOM 1810 N N . ILE B 1 5 ? -4.688 13.086 23.859 1 96.31 5 ILE B N 1
ATOM 1811 C CA . ILE B 1 5 ? -4.566 12.867 22.422 1 96.31 5 ILE B CA 1
ATOM 1812 C C . ILE B 1 5 ? -3.109 13.016 22 1 96.31 5 ILE B C 1
ATOM 1814 O O . ILE B 1 5 ? -2.6 12.219 21.203 1 96.31 5 ILE B O 1
ATOM 1818 N N . LEU B 1 6 ? -2.469 14.023 22.562 1 97.88 6 LEU B N 1
ATOM 1819 C CA . LEU B 1 6 ? -1.069 14.258 22.219 1 97.88 6 LEU B CA 1
ATOM 1820 C C . LEU B 1 6 ? -0.202 13.078 22.641 1 97.88 6 LEU B C 1
ATOM 1822 O O . LEU B 1 6 ? 0.727 12.695 21.922 1 97.88 6 LEU B O 1
ATOM 1826 N N . ARG B 1 7 ? -0.481 12.453 23.766 1 96.19 7 ARG B N 1
ATOM 1827 C CA . ARG B 1 7 ? 0.266 11.289 24.234 1 96.19 7 ARG B CA 1
ATOM 1828 C C . ARG B 1 7 ? 0.097 10.109 23.281 1 96.19 7 ARG B C 1
ATOM 1830 O O . ARG B 1 7 ? 1.035 9.344 23.062 1 96.19 7 ARG B O 1
ATOM 1837 N N . LYS B 1 8 ? -1.065 10.039 22.672 1 96.06 8 LYS B N 1
ATOM 1838 C CA . LYS B 1 8 ? -1.349 8.953 21.734 1 96.06 8 LYS B CA 1
ATOM 1839 C C . LYS B 1 8 ? -0.63 9.172 20.406 1 96.06 8 LYS B C 1
ATOM 1841 O O . LYS B 1 8 ? -0.31 8.211 19.703 1 96.06 8 LYS B O 1
ATOM 1846 N N . ILE B 1 9 ? -0.362 10.383 20.094 1 97.88 9 ILE B N 1
ATOM 1847 C CA . ILE B 1 9 ? 0.274 10.734 18.828 1 97.88 9 ILE B CA 1
ATOM 1848 C C . ILE B 1 9 ? 1.792 10.633 18.969 1 97.88 9 ILE B C 1
ATOM 1850 O O . ILE B 1 9 ? 2.479 10.195 18.047 1 97.88 9 ILE B O 1
ATOM 1854 N N . LYS B 1 10 ? 2.297 10.914 20.156 1 97.81 10 LYS B N 1
ATOM 1855 C CA . LYS B 1 10 ? 3.729 11.031 20.406 1 97.81 10 LYS B CA 1
ATOM 1856 C C . LYS B 1 10 ? 4.449 9.719 20.125 1 97.81 10 LYS B C 1
ATOM 1858 O O . LYS B 1 10 ? 3.996 8.648 20.531 1 97.81 10 LYS B O 1
ATOM 1863 N N . ASN B 1 11 ? 5.539 9.828 19.375 1 96.88 11 ASN B N 1
ATOM 1864 C CA . ASN B 1 11 ? 6.449 8.734 19.047 1 96.88 11 ASN B CA 1
ATOM 1865 C C . ASN B 1 11 ? 5.742 7.621 18.281 1 96.88 11 ASN B C 1
ATOM 1867 O O . ASN B 1 11 ? 6.039 6.441 18.484 1 96.88 11 ASN B O 1
ATOM 1871 N N . ASN B 1 12 ? 4.742 8.023 17.484 1 96.44 12 ASN B N 1
ATOM 1872 C CA . ASN B 1 12 ? 3.971 7 16.781 1 96.44 12 ASN B CA 1
ATOM 1873 C C . ASN B 1 12 ? 3.918 7.281 15.273 1 96.44 12 ASN B C 1
ATOM 1875 O O . ASN B 1 12 ? 4.398 8.312 14.812 1 96.44 12 ASN B O 1
ATOM 1879 N N . LEU B 1 13 ? 3.459 6.273 14.578 1 97.88 13 LEU B N 1
ATOM 1880 C CA . LEU B 1 13 ? 3.16 6.375 13.156 1 97.88 13 LEU B CA 1
ATOM 1881 C C . LEU B 1 13 ? 1.715 6.809 12.93 1 97.88 13 LEU B C 1
ATOM 1883 O O . LEU B 1 13 ? 0.788 6.191 13.469 1 97.88 13 LEU B O 1
ATOM 1887 N N . VAL B 1 14 ? 1.558 7.918 12.281 1 98.75 14 VAL B N 1
ATOM 1888 C CA . VAL B 1 14 ? 0.246 8.336 11.797 1 98.75 14 VAL B CA 1
ATOM 1889 C C . VAL B 1 14 ? 0.057 7.875 10.352 1 98.75 14 VAL B C 1
ATOM 1891 O O . VAL B 1 14 ? 0.845 8.234 9.469 1 98.75 14 VAL B O 1
ATOM 1894 N N . VAL B 1 15 ? -0.952 7.059 10.078 1 98.88 15 VAL B N 1
ATOM 1895 C CA . VAL B 1 15 ? -1.215 6.621 8.711 1 98.88 15 VAL B CA 1
ATOM 1896 C C . VAL B 1 15 ? -2.225 7.555 8.055 1 98.88 15 VAL B C 1
ATOM 1898 O O . VAL B 1 15 ? -3.33 7.746 8.562 1 98.88 15 VAL B O 1
ATOM 1901 N N . SER B 1 16 ? -1.812 8.195 7.02 1 98.88 16 SER B N 1
ATOM 1902 C CA . SER B 1 16 ? -2.699 9.039 6.223 1 98.88 16 SER B CA 1
ATOM 1903 C C . SER B 1 16 ? -3.465 8.219 5.191 1 98.88 16 SER B C 1
ATOM 1905 O O . SER B 1 16 ? -2.861 7.57 4.336 1 98.88 16 SER B O 1
ATOM 1907 N N . CYS B 1 17 ? -4.715 8.18 5.277 1 98.56 17 CYS B N 1
ATOM 1908 C CA . CYS B 1 17 ? -5.613 7.492 4.355 1 98.56 17 CYS B CA 1
ATOM 1909 C C . CYS B 1 17 ? -6.602 8.469 3.727 1 98.56 17 CYS B C 1
ATOM 1911 O O . CYS B 1 17 ? -7.695 8.68 4.254 1 98.56 17 CYS B O 1
ATOM 1913 N N . GLN B 1 18 ? -6.211 9.016 2.607 1 98 18 GLN B N 1
ATOM 1914 C CA . GLN B 1 18 ? -6.98 10.062 1.949 1 98 18 GLN B CA 1
ATOM 1915 C C . GLN B 1 18 ? -7.176 9.758 0.467 1 98 18 GLN B C 1
ATOM 1917 O O . GLN B 1 18 ? -6.305 9.156 -0.167 1 98 18 GLN B O 1
ATOM 1922 N N . ALA B 1 19 ? -8.273 10.102 -0.056 1 96.31 19 ALA B N 1
ATOM 1923 C CA . ALA B 1 19 ? -8.586 10.07 -1.482 1 96.31 19 ALA B CA 1
ATOM 1924 C C . ALA B 1 19 ? -9.531 11.211 -1.862 1 96.31 19 ALA B C 1
ATOM 1926 O O . ALA B 1 19 ? -10.523 11.461 -1.176 1 96.31 19 ALA B O 1
ATOM 1927 N N . VAL B 1 20 ? -9.172 11.906 -2.93 1 93.94 20 VAL B N 1
ATOM 1928 C CA . VAL B 1 20 ? -9.953 13.094 -3.254 1 93.94 20 VAL B CA 1
ATOM 1929 C C . VAL B 1 20 ? -10.211 13.156 -4.758 1 93.94 20 VAL B C 1
ATOM 1931 O O . VAL B 1 20 ? -9.562 12.445 -5.531 1 93.94 20 VAL B O 1
ATOM 1934 N N . GLY B 1 21 ? -11.125 13.883 -5.039 1 94.81 21 GLY B N 1
ATOM 1935 C CA . GLY B 1 21 ? -11.391 14.18 -6.438 1 94.81 21 GLY B CA 1
ATOM 1936 C C . GLY B 1 21 ? -11.602 12.938 -7.285 1 94.81 21 GLY B C 1
ATOM 1937 O O . GLY B 1 21 ? -12.398 12.07 -6.934 1 94.81 21 GLY B O 1
ATOM 1938 N N . GLU B 1 22 ? -10.766 12.867 -8.414 1 94.81 22 GLU B N 1
ATOM 1939 C CA . GLU B 1 22 ? -10.969 11.797 -9.391 1 94.81 22 GLU B CA 1
ATOM 1940 C C . GLU B 1 22 ? -10.078 10.602 -9.086 1 94.81 22 GLU B C 1
ATOM 1942 O O . GLU B 1 22 ? -9.977 9.672 -9.898 1 94.81 22 GLU B O 1
ATOM 1947 N N . GLU B 1 23 ? -9.508 10.633 -7.945 1 96 23 GLU B N 1
ATOM 1948 C CA . GLU B 1 23 ? -8.688 9.477 -7.586 1 96 23 GLU B CA 1
ATOM 1949 C C . GLU B 1 23 ? -9.523 8.203 -7.543 1 96 23 GLU B C 1
ATOM 1951 O O . GLU B 1 23 ? -10.656 8.211 -7.055 1 96 23 GLU B O 1
ATOM 1956 N N . THR B 1 24 ? -9.023 7.148 -7.957 1 97.12 24 THR B N 1
ATOM 1957 C CA . THR B 1 24 ? -9.711 5.871 -8.133 1 97.12 24 THR B CA 1
ATOM 1958 C C . THR B 1 24 ? -10.25 5.363 -6.797 1 97.12 24 THR B C 1
ATOM 1960 O O . THR B 1 24 ? -11.359 4.828 -6.734 1 97.12 24 THR B O 1
ATOM 1963 N N . LEU B 1 25 ? -9.555 5.574 -5.738 1 97 25 LEU B N 1
ATOM 1964 C CA . LEU B 1 25 ? -9.961 5.035 -4.445 1 97 25 LEU B CA 1
ATOM 1965 C C . LEU B 1 25 ? -10.844 6.023 -3.693 1 97 25 LEU B C 1
ATOM 1967 O O . LEU B 1 25 ? -11.172 5.805 -2.525 1 97 25 LEU B O 1
ATOM 1971 N N . ASN B 1 26 ? -11.148 7.219 -4.363 1 97.81 26 ASN B N 1
ATOM 1972 C CA . ASN B 1 26 ? -12.094 8.156 -3.764 1 97.81 26 ASN B CA 1
ATOM 1973 C C . ASN B 1 26 ? -13.516 7.602 -3.762 1 97.81 26 ASN B C 1
ATOM 1975 O O . ASN B 1 26 ? -14.359 8.047 -4.535 1 97.81 26 ASN B O 1
ATOM 1979 N N . ASN B 1 27 ? -13.695 6.66 -2.904 1 97.06 27 ASN B N 1
ATOM 1980 C CA . ASN B 1 27 ? -14.898 5.867 -2.678 1 97.06 27 ASN B CA 1
ATOM 1981 C C . ASN B 1 27 ? -15.07 5.52 -1.201 1 97.06 27 ASN B C 1
ATOM 1983 O O . ASN B 1 27 ? -14.133 5.043 -0.559 1 97.06 27 ASN B O 1
ATOM 1987 N N . ASP B 1 28 ? -16.328 5.773 -0.635 1 95.94 28 ASP B N 1
ATOM 1988 C CA . ASP B 1 28 ? -16.547 5.652 0.803 1 95.94 28 ASP B CA 1
ATOM 1989 C C . ASP B 1 28 ? -16.219 4.238 1.289 1 95.94 28 ASP B C 1
ATOM 1991 O O . ASP B 1 28 ? -15.609 4.062 2.344 1 95.94 28 ASP B O 1
ATOM 1995 N N . ILE B 1 29 ? -16.641 3.264 0.531 1 96.44 29 ILE B N 1
ATOM 1996 C CA . ILE B 1 29 ? -16.406 1.879 0.927 1 96.44 29 ILE B CA 1
ATOM 1997 C C . ILE B 1 29 ? -14.914 1.57 0.876 1 96.44 29 ILE B C 1
ATOM 1999 O O . ILE B 1 29 ? -14.344 1.062 1.845 1 96.44 29 ILE B O 1
ATOM 2003 N N . ALA B 1 30 ? -14.242 1.924 -0.215 1 97.25 30 ALA B N 1
ATOM 2004 C CA . ALA B 1 30 ? -12.828 1.607 -0.425 1 97.25 30 ALA B CA 1
ATOM 2005 C C . ALA B 1 30 ? -11.953 2.283 0.627 1 97.25 30 ALA B C 1
ATOM 2007 O O . ALA B 1 30 ? -11.102 1.639 1.24 1 97.25 30 ALA B O 1
ATOM 2008 N N . ILE B 1 31 ? -12.242 3.551 0.865 1 97.62 31 ILE B N 1
ATOM 2009 C CA . ILE B 1 31 ? -11.383 4.309 1.768 1 97.62 31 ILE B CA 1
ATOM 2010 C C . ILE B 1 31 ? -11.609 3.848 3.205 1 97.62 31 ILE B C 1
ATOM 2012 O O . ILE B 1 31 ? -10.672 3.818 4.012 1 97.62 31 ILE B O 1
ATOM 2016 N N . THR B 1 32 ? -12.859 3.504 3.539 1 98.25 32 THR B N 1
ATOM 2017 C CA . THR B 1 32 ? -13.18 3.025 4.879 1 98.25 32 THR B CA 1
ATOM 2018 C C . THR B 1 32 ? -12.5 1.688 5.152 1 98.25 32 THR B C 1
ATOM 2020 O O . THR B 1 32 ? -11.906 1.491 6.215 1 98.25 32 THR B O 1
ATOM 2023 N N . LEU B 1 33 ? -12.539 0.782 4.203 1 98.44 33 LEU B N 1
ATOM 2024 C CA . LEU B 1 33 ? -11.914 -0.525 4.363 1 98.44 33 LEU B CA 1
ATOM 2025 C C . LEU B 1 33 ? -10.391 -0.398 4.402 1 98.44 33 LEU B C 1
ATOM 2027 O O . LEU B 1 33 ? -9.719 -1.133 5.129 1 98.44 33 LEU B O 1
ATOM 2031 N N . MET B 1 34 ? -9.859 0.568 3.629 1 98.31 34 MET B N 1
ATOM 2032 C CA . MET B 1 34 ? -8.422 0.851 3.658 1 98.31 34 MET B CA 1
ATOM 2033 C C . MET B 1 34 ? -7.988 1.309 5.047 1 98.31 34 MET B C 1
ATOM 2035 O O . MET B 1 34 ? -7.02 0.788 5.602 1 98.31 34 MET B O 1
ATOM 2039 N N . ALA B 1 35 ? -8.727 2.234 5.586 1 98.69 35 ALA B N 1
ATOM 2040 C CA . ALA B 1 35 ? -8.422 2.738 6.922 1 98.69 35 ALA B CA 1
ATOM 2041 C C . ALA B 1 35 ? -8.547 1.632 7.969 1 98.69 35 ALA B C 1
ATOM 2043 O O . ALA B 1 35 ? -7.707 1.523 8.867 1 98.69 35 ALA B O 1
ATOM 2044 N N . LYS B 1 36 ? -9.609 0.848 7.855 1 98.5 36 LYS B N 1
ATOM 2045 C CA . LYS B 1 36 ? -9.797 -0.27 8.773 1 98.5 36 LYS B CA 1
ATOM 2046 C C . LYS B 1 36 ? -8.609 -1.23 8.719 1 98.5 36 LYS B C 1
ATOM 2048 O O . LYS B 1 36 ? -8.141 -1.708 9.758 1 98.5 36 LYS B O 1
ATOM 2053 N N . ALA B 1 37 ? -8.156 -1.541 7.492 1 98.69 37 ALA B N 1
ATOM 2054 C CA . ALA B 1 37 ? -6.996 -2.416 7.32 1 98.69 37 ALA B CA 1
ATOM 2055 C C . ALA B 1 37 ? -5.766 -1.837 8.016 1 98.69 37 ALA B C 1
ATOM 2057 O O . ALA B 1 37 ? -5.004 -2.566 8.656 1 98.69 37 ALA B O 1
ATOM 2058 N N . CYS B 1 38 ? -5.539 -0.517 7.887 1 98.81 38 CYS B N 1
ATOM 2059 C CA . CYS B 1 38 ? -4.414 0.133 8.547 1 98.81 38 CYS B CA 1
ATOM 2060 C C . CYS B 1 38 ? -4.523 0.017 10.062 1 98.81 38 CYS B C 1
ATOM 2062 O O . CYS B 1 38 ? -3.529 -0.238 10.742 1 98.81 38 CYS B O 1
ATOM 2064 N N . LEU B 1 39 ? -5.742 0.214 10.609 1 98.56 39 LEU B N 1
ATOM 2065 C CA . LEU B 1 39 ? -5.977 0.07 12.047 1 98.56 39 LEU B CA 1
ATOM 2066 C C . LEU B 1 39 ? -5.664 -1.35 12.508 1 98.56 39 LEU B C 1
ATOM 2068 O O . LEU B 1 39 ? -5.016 -1.544 13.539 1 98.56 39 LEU B O 1
ATOM 2072 N N . GLU B 1 40 ? -6.082 -2.334 11.711 1 98.25 40 GLU B N 1
ATOM 2073 C CA . GLU B 1 40 ? -5.805 -3.734 12.023 1 98.25 40 GLU B CA 1
ATOM 2074 C C . GLU B 1 40 ? -4.305 -4.023 11.977 1 98.25 40 GLU B C 1
ATOM 2076 O O . GLU B 1 40 ? -3.822 -4.926 12.664 1 98.25 40 GLU B O 1
ATOM 2081 N N . GLY B 1 41 ? -3.611 -3.248 11.172 1 98.31 41 GLY B N 1
ATOM 2082 C CA . GLY B 1 41 ? -2.166 -3.389 11.086 1 98.31 41 GLY B CA 1
ATOM 2083 C C . GLY B 1 41 ? -1.438 -2.756 12.258 1 98.31 41 GLY B C 1
ATOM 2084 O O . GLY B 1 41 ? -0.225 -2.916 12.406 1 98.31 41 GLY B O 1
ATOM 2085 N N . GLY B 1 42 ? -2.137 -1.93 13.047 1 97.81 42 GLY B N 1
ATOM 2086 C CA . GLY B 1 42 ? -1.535 -1.398 14.258 1 97.81 42 GLY B CA 1
ATOM 2087 C C . GLY B 1 42 ? -1.412 0.113 14.25 1 97.81 42 GLY B C 1
ATOM 2088 O O . GLY B 1 42 ? -0.819 0.698 15.164 1 97.81 42 GLY B O 1
ATOM 2089 N N . ALA B 1 43 ? -1.972 0.762 13.18 1 97.81 43 ALA B N 1
ATOM 2090 C CA . ALA B 1 43 ? -1.937 2.223 13.172 1 97.81 43 ALA B CA 1
ATOM 2091 C C . ALA B 1 43 ? -2.566 2.793 14.438 1 97.81 43 ALA B C 1
ATOM 2093 O O . ALA B 1 43 ? -3.652 2.373 14.844 1 97.81 43 ALA B O 1
ATOM 2094 N N . LYS B 1 44 ? -1.907 3.754 14.961 1 95.56 44 LYS B N 1
ATOM 2095 C CA . LYS B 1 44 ? -2.385 4.293 16.234 1 95.56 44 LYS B CA 1
ATOM 2096 C C . LYS B 1 44 ? -3.125 5.613 16.031 1 95.56 44 LYS B C 1
ATOM 2098 O O . LYS B 1 44 ? -3.895 6.039 16.891 1 95.56 44 LYS B O 1
ATOM 2103 N N . VAL B 1 45 ? -2.824 6.293 15 1 98.5 45 VAL B N 1
ATOM 2104 C CA . VAL B 1 45 ? -3.445 7.562 14.648 1 98.5 45 VAL B CA 1
ATOM 2105 C C . VAL B 1 45 ? -3.721 7.602 13.148 1 98.5 45 VAL B C 1
ATOM 2107 O O . VAL B 1 45 ? -2.939 7.07 12.352 1 98.5 45 VAL B O 1
ATOM 2110 N N . LEU B 1 46 ? -4.84 8.133 12.742 1 98.88 46 LEU B N 1
ATOM 2111 C CA . LEU B 1 46 ? -5.172 8.273 11.328 1 98.88 46 LEU B CA 1
ATOM 2112 C C . LEU B 1 46 ? -5.227 9.742 10.93 1 98.88 46 LEU B C 1
ATOM 2114 O O . LEU B 1 46 ? -5.652 10.594 11.719 1 98.88 46 LEU B O 1
ATOM 2118 N N . ARG B 1 47 ? -4.75 10.078 9.812 1 98.88 47 ARG B N 1
ATOM 2119 C CA . ARG B 1 47 ? -4.992 11.336 9.125 1 98.88 47 ARG B CA 1
ATOM 2120 C C . ARG B 1 47 ? -5.922 11.141 7.93 1 98.88 47 ARG B C 1
ATOM 2122 O O . ARG B 1 47 ? -5.629 10.359 7.027 1 98.88 47 ARG B O 1
ATOM 2129 N N . LEU B 1 48 ? -7.074 11.789 7.961 1 98.81 48 LEU B N 1
ATOM 2130 C CA . LEU B 1 48 ? -8.148 11.562 7 1 98.81 48 LEU B CA 1
ATOM 2131 C C . LEU B 1 48 ? -8.617 12.875 6.387 1 98.81 48 LEU B C 1
ATOM 2133 O O . LEU B 1 48 ? -8.5 13.938 7.008 1 98.81 48 LEU B O 1
ATOM 2137 N N . SER B 1 49 ? -9.156 12.758 5.203 1 98.69 49 SER B N 1
ATOM 2138 C CA . SER B 1 49 ? -9.703 13.953 4.566 1 98.69 49 SER B CA 1
ATOM 2139 C C . SER B 1 49 ? -11.141 13.727 4.105 1 98.69 49 SER B C 1
ATOM 2141 O O . SER B 1 49 ? -11.578 12.578 3.973 1 98.69 49 SER B O 1
ATOM 2143 N N . GLN B 1 50 ? -11.805 14.828 3.881 1 98.5 50 GLN B N 1
ATOM 2144 C CA . GLN B 1 50 ? -13.148 14.93 3.33 1 98.5 50 GLN B CA 1
ATOM 2145 C C . GLN B 1 50 ? -14.195 14.484 4.348 1 98.5 50 GLN B C 1
ATOM 2147 O O . GLN B 1 50 ? -13.992 13.492 5.059 1 98.5 50 GLN B O 1
ATOM 2152 N N . TYR B 1 51 ? -15.258 15.172 4.402 1 98.38 51 TYR B N 1
ATOM 2153 C CA . TYR B 1 51 ? -16.297 15.023 5.41 1 98.38 51 TYR B CA 1
ATOM 2154 C C . TYR B 1 51 ? -16.859 13.609 5.402 1 98.38 51 TYR B C 1
ATOM 2156 O O . TYR B 1 51 ? -16.891 12.938 6.438 1 98.38 51 TYR B O 1
ATOM 2164 N N . SER B 1 52 ? -17.25 13.133 4.23 1 98.12 52 SER B N 1
ATOM 2165 C CA . SER B 1 52 ? -17.922 11.836 4.121 1 98.12 52 SER B CA 1
ATOM 2166 C C . SER B 1 52 ? -16.984 10.703 4.523 1 98.12 52 SER B C 1
ATOM 2168 O O . SER B 1 52 ? -17.391 9.75 5.191 1 98.12 52 SER B O 1
ATOM 2170 N N . HIS B 1 53 ? -15.711 10.773 4.117 1 98.56 53 HIS B N 1
ATOM 2171 C CA . HIS B 1 53 ? -14.742 9.742 4.469 1 98.56 53 HIS B CA 1
ATOM 2172 C C . HIS B 1 53 ? -14.492 9.711 5.973 1 98.56 53 HIS B C 1
ATOM 2174 O O . HIS B 1 53 ? -14.492 8.641 6.582 1 98.56 53 HIS B O 1
ATOM 2180 N N . ILE B 1 54 ? -14.305 10.891 6.555 1 98.69 54 ILE B N 1
ATOM 2181 C CA . ILE B 1 54 ? -14.039 10.969 7.988 1 98.69 54 ILE B CA 1
ATOM 2182 C C . ILE B 1 54 ? -15.234 10.406 8.758 1 98.69 54 ILE B C 1
ATOM 2184 O O . ILE B 1 54 ? -15.062 9.609 9.68 1 98.69 54 ILE B O 1
ATOM 2188 N N . LYS B 1 55 ? -16.406 10.836 8.336 1 98.19 55 LYS B N 1
ATOM 2189 C CA . LYS B 1 55 ? -17.625 10.359 8.992 1 98.19 55 LYS B CA 1
ATOM 2190 C C . LYS B 1 55 ? -17.719 8.836 8.953 1 98.19 55 LYS B C 1
ATOM 2192 O O . LYS B 1 55 ? -18 8.195 9.969 1 98.19 55 LYS B O 1
ATOM 2197 N N . SER B 1 56 ? -17.484 8.281 7.797 1 97.81 56 SER B N 1
ATOM 2198 C CA . SER B 1 56 ? -17.562 6.84 7.602 1 97.81 56 SER B CA 1
ATOM 2199 C C . SER B 1 56 ? -16.531 6.105 8.438 1 97.81 56 SER B C 1
ATOM 2201 O O . SER B 1 56 ? -16.844 5.109 9.094 1 97.81 56 SER B O 1
ATOM 2203 N N . ILE B 1 57 ? -15.305 6.559 8.461 1 98.19 57 ILE B N 1
ATOM 2204 C CA . ILE B 1 57 ? -14.203 5.879 9.133 1 98.19 57 ILE B CA 1
ATOM 2205 C C . ILE B 1 57 ? -14.344 6.039 10.648 1 98.19 57 ILE B C 1
ATOM 2207 O O . ILE B 1 57 ? -14.008 5.125 11.406 1 98.19 57 ILE B O 1
ATOM 2211 N N . LYS B 1 58 ? -14.836 7.191 11.055 1 96.62 58 LYS B N 1
ATOM 2212 C CA . LYS B 1 58 ? -15.031 7.434 12.484 1 96.62 58 LYS B CA 1
ATOM 2213 C C . LYS B 1 58 ? -15.961 6.387 13.102 1 96.62 58 LYS B C 1
ATOM 2215 O O . LYS B 1 58 ? -15.789 6.012 14.266 1 96.62 58 LYS B O 1
ATOM 2220 N N . SER B 1 59 ? -16.844 5.836 12.336 1 94.81 59 SER B N 1
ATOM 2221 C CA . SER B 1 59 ? -17.812 4.848 12.828 1 94.81 59 SER B CA 1
ATOM 2222 C C . SER B 1 59 ? -17.125 3.531 13.172 1 94.81 59 SER B C 1
ATOM 2224 O O . SER B 1 59 ? -17.672 2.707 13.898 1 94.81 59 SER B O 1
ATOM 2226 N N . ILE B 1 60 ? -15.906 3.332 12.719 1 94.5 60 ILE B N 1
ATOM 2227 C CA . ILE B 1 60 ? -15.258 2.039 12.914 1 94.5 60 ILE B CA 1
ATOM 2228 C C . ILE B 1 60 ? -13.914 2.234 13.617 1 94.5 60 ILE B C 1
ATOM 2230 O O . ILE B 1 60 ? -13.242 1.263 13.969 1 94.5 60 ILE B O 1
ATOM 2234 N N . SER B 1 61 ? -13.461 3.484 13.789 1 94.25 61 SER B N 1
ATOM 2235 C CA . SER B 1 61 ? -12.109 3.775 14.266 1 94.25 61 SER B CA 1
ATOM 2236 C C . SER B 1 61 ? -12.023 3.646 15.781 1 94.25 61 SER B C 1
ATOM 2238 O O . SER B 1 61 ? -10.922 3.623 16.344 1 94.25 61 SER B O 1
ATOM 2240 N N . GLY B 1 62 ? -13.148 3.588 16.5 1 92.56 62 GLY B N 1
ATOM 2241 C CA . GLY B 1 62 ? -13.125 3.51 17.953 1 92.56 62 GLY B CA 1
ATOM 2242 C C . GLY B 1 62 ? -12.516 4.738 18.594 1 92.56 62 GLY B C 1
ATOM 2243 O O . GLY B 1 62 ? -12.93 5.863 18.312 1 92.56 62 GLY B O 1
ATOM 2244 N N . LYS B 1 63 ? -11.484 4.531 19.422 1 94.25 63 LYS B N 1
ATOM 2245 C CA . LYS B 1 63 ? -10.875 5.617 20.188 1 94.25 63 LYS B CA 1
ATOM 2246 C C . LYS B 1 63 ? -9.594 6.113 19.516 1 94.25 63 LYS B C 1
ATOM 2248 O O . LYS B 1 63 ? -8.844 6.891 20.094 1 94.25 63 LYS B O 1
ATOM 2253 N N . THR B 1 64 ? -9.344 5.617 18.297 1 97.38 64 THR B N 1
ATOM 2254 C CA . THR B 1 64 ? -8.164 6.055 17.562 1 97.38 64 THR B CA 1
ATOM 2255 C C . THR B 1 64 ? -8.25 7.543 17.234 1 97.38 64 THR B C 1
ATOM 2257 O O . THR B 1 64 ? -9.234 7.996 16.656 1 97.38 64 THR B O 1
ATOM 2260 N N . PRO B 1 65 ? -7.223 8.328 17.641 1 98.38 65 PRO B N 1
ATOM 2261 C CA . PRO B 1 65 ? -7.246 9.75 17.281 1 98.38 65 PRO B CA 1
ATOM 2262 C C . PRO B 1 65 ? -7.266 9.992 15.781 1 98.38 65 PRO B C 1
ATOM 2264 O O . PRO B 1 65 ? -6.625 9.258 15.023 1 98.38 65 PRO B O 1
ATOM 2267 N N . ILE B 1 66 ? -8 11 15.383 1 98.69 66 ILE B N 1
ATOM 2268 C CA . ILE B 1 66 ? -8.133 11.352 13.977 1 98.69 66 ILE B CA 1
ATOM 2269 C C . ILE B 1 66 ? -7.672 12.789 13.75 1 98.69 66 ILE B C 1
ATOM 2271 O O . ILE B 1 66 ? -8.164 13.711 14.406 1 98.69 66 ILE B O 1
ATOM 2275 N N . ILE B 1 67 ? -6.656 12.938 12.914 1 98.88 67 ILE B N 1
ATOM 2276 C CA . ILE B 1 67 ? -6.34 14.227 12.328 1 98.88 67 ILE B CA 1
ATOM 2277 C C . ILE B 1 67 ? -7.168 14.438 11.062 1 98.88 67 ILE B C 1
ATOM 2279 O O . ILE B 1 67 ? -6.977 13.734 10.062 1 98.88 67 ILE B O 1
ATOM 2283 N N . GLY B 1 68 ? -8.102 15.359 11.125 1 98.88 68 GLY B N 1
ATOM 2284 C CA . GLY B 1 68 ? -9.016 15.586 10.016 1 98.88 68 GLY B CA 1
ATOM 2285 C C . GLY B 1 68 ? -8.711 16.844 9.234 1 98.88 68 GLY B C 1
ATOM 2286 O O . GLY B 1 68 ? -8.297 17.859 9.82 1 98.88 68 GLY B O 1
ATOM 2287 N N . LEU B 1 69 ? -8.883 16.828 8 1 98.94 69 LEU B N 1
ATOM 2288 C CA . LEU B 1 69 ? -8.797 17.984 7.121 1 98.94 69 LEU B CA 1
ATOM 2289 C C . LEU B 1 69 ? -9.789 17.859 5.969 1 98.94 69 LEU B C 1
ATOM 2291 O O . LEU B 1 69 ? -10.375 16.812 5.754 1 98.94 69 LEU B O 1
ATOM 2295 N N . ILE B 1 70 ? -10.062 18.906 5.324 1 98.81 70 ILE B N 1
ATOM 2296 C CA . ILE B 1 70 ? -10.875 18.922 4.113 1 98.81 70 ILE B CA 1
ATOM 2297 C C . ILE B 1 70 ? -10.133 19.672 3.006 1 98.81 70 ILE B C 1
ATOM 2299 O O . ILE B 1 70 ? -9.664 20.797 3.211 1 98.81 70 ILE B O 1
ATOM 2303 N N . LYS B 1 71 ? -9.93 19.016 1.933 1 98.38 71 LYS B N 1
ATOM 2304 C CA . LYS B 1 71 ? -9.352 19.656 0.749 1 98.38 71 LYS B CA 1
ATOM 2305 C C . LYS B 1 71 ? -10.438 20.266 -0.128 1 98.38 71 LYS B C 1
ATOM 2307 O O . LYS B 1 71 ? -11.359 19.578 -0.568 1 98.38 71 LYS B O 1
ATOM 2312 N N . SER B 1 72 ? -10.336 21.469 -0.322 1 97.94 72 SER B N 1
ATOM 2313 C CA . SER B 1 72 ? -11.273 22.219 -1.147 1 97.94 72 SER B CA 1
ATOM 2314 C C . SER B 1 72 ? -10.547 23.219 -2.053 1 97.94 72 SER B C 1
ATOM 2316 O O . SER B 1 72 ? -9.57 23.844 -1.633 1 97.94 72 SER B O 1
ATOM 2318 N N . ASN B 1 73 ? -11.062 23.266 -3.236 1 97.12 73 ASN B N 1
ATOM 2319 C CA . ASN B 1 73 ? -10.477 24.188 -4.199 1 97.12 73 ASN B CA 1
ATOM 2320 C C . ASN B 1 73 ? -11.266 25.484 -4.285 1 97.12 73 ASN B C 1
ATOM 2322 O O . ASN B 1 73 ? -12.5 25.469 -4.332 1 97.12 73 ASN B O 1
ATOM 2326 N N . TYR B 1 74 ? -10.547 26.578 -4.199 1 97.81 74 TYR B N 1
ATOM 2327 C CA . TYR B 1 74 ? -11.109 27.906 -4.441 1 97.81 74 TYR B CA 1
ATOM 2328 C C . TYR B 1 74 ? -10.391 28.594 -5.598 1 97.81 74 TYR B C 1
ATOM 2330 O O . TYR B 1 74 ? -9.164 28.531 -5.703 1 97.81 74 TYR B O 1
ATOM 2338 N N . GLU B 1 75 ? -11.094 29.219 -6.473 1 97.19 75 GLU B N 1
ATOM 2339 C CA . GLU B 1 75 ? -10.547 29.828 -7.676 1 97.19 75 GLU B CA 1
ATOM 2340 C C . GLU B 1 75 ? -9.531 30.906 -7.328 1 97.19 75 GLU B C 1
ATOM 2342 O O . GLU B 1 75 ? -8.555 31.109 -8.055 1 97.19 75 GLU B O 1
ATOM 2347 N N . ASN B 1 76 ? -9.664 31.562 -6.238 1 97.69 76 ASN B N 1
ATOM 2348 C CA . ASN B 1 76 ? -8.844 32.719 -5.902 1 97.69 76 ASN B CA 1
ATOM 2349 C C . ASN B 1 76 ? -7.754 32.344 -4.898 1 97.69 76 ASN B C 1
ATOM 2351 O O . ASN B 1 76 ? -7.238 33.219 -4.195 1 97.69 76 ASN B O 1
ATOM 2355 N N . SER B 1 77 ? -7.473 31.172 -4.773 1 98.12 77 SER B N 1
ATOM 2356 C CA . SER B 1 77 ? -6.516 30.766 -3.754 1 98.12 77 SER B CA 1
ATOM 2357 C C . SER B 1 77 ? -5.789 29.484 -4.152 1 98.12 77 SER B C 1
ATOM 2359 O O . SER B 1 77 ? -6.383 28.594 -4.77 1 98.12 77 SER B O 1
ATOM 2361 N N . GLU B 1 78 ? -4.523 29.344 -3.746 1 97 78 GLU B N 1
ATOM 2362 C CA . GLU B 1 78 ? -3.758 28.109 -3.945 1 97 78 GLU B CA 1
ATOM 2363 C C . GLU B 1 78 ? -3.848 27.203 -2.725 1 97 78 GLU B C 1
ATOM 2365 O O . GLU B 1 78 ? -3.379 26.062 -2.76 1 97 78 GLU B O 1
ATOM 2370 N N . VAL B 1 79 ? -4.426 27.734 -1.628 1 98 79 VAL B N 1
ATOM 2371 C CA . VAL B 1 79 ? -4.59 26.953 -0.401 1 98 79 VAL B CA 1
ATOM 2372 C C . VAL B 1 79 ? -5.703 25.922 -0.582 1 98 79 VAL B C 1
ATOM 2374 O O . VAL B 1 79 ? -6.828 26.281 -0.94 1 98 79 VAL B O 1
ATOM 2377 N N . ILE B 1 80 ? -5.355 24.625 -0.246 1 97.19 80 ILE B N 1
ATOM 2378 C CA . ILE B 1 80 ? -6.309 23.547 -0.534 1 97.19 80 ILE B CA 1
ATOM 2379 C C . ILE B 1 80 ? -6.75 22.891 0.77 1 97.19 80 ILE B C 1
ATOM 2381 O O . ILE B 1 80 ? -7.922 22.531 0.929 1 97.19 80 ILE B O 1
ATOM 2385 N N . ILE B 1 81 ? -5.852 22.734 1.763 1 98.69 81 ILE B N 1
ATOM 2386 C CA . ILE B 1 81 ? -6.121 22 2.99 1 98.69 81 ILE B CA 1
ATOM 2387 C C . ILE B 1 81 ? -6.836 22.906 3.992 1 98.69 81 ILE B C 1
ATOM 2389 O O . ILE B 1 81 ? -6.246 23.844 4.523 1 98.69 81 ILE B O 1
ATOM 2393 N N . THR B 1 82 ? -8.062 22.609 4.199 1 98.88 82 THR B N 1
ATOM 2394 C CA . THR B 1 82 ? -8.906 23.344 5.141 1 98.88 82 THR B CA 1
ATOM 2395 C C . THR B 1 82 ? -8.758 24.844 4.949 1 98.88 82 THR B C 1
ATOM 2397 O O . THR B 1 82 ? -8.328 25.562 5.863 1 98.88 82 THR B O 1
ATOM 2400 N N . PRO B 1 83 ? -9.188 25.359 3.83 1 98.69 83 PRO B N 1
ATOM 2401 C CA . PRO B 1 83 ? -8.812 26.703 3.41 1 98.69 83 PRO B CA 1
ATOM 2402 C C . PRO B 1 83 ? -9.609 27.797 4.133 1 98.69 83 PRO B C 1
ATOM 2404 O O . PRO B 1 83 ? -9.164 28.938 4.199 1 98.69 83 PRO B O 1
ATOM 2407 N N . SER B 1 84 ? -10.781 27.484 4.723 1 98.56 84 SER B N 1
ATOM 2408 C CA . SER B 1 84 ? -11.641 28.516 5.293 1 98.56 84 SER B CA 1
ATOM 2409 C C . SER B 1 84 ? -12.383 28 6.52 1 98.56 84 SER B C 1
ATOM 2411 O O . SER B 1 84 ? -12.273 26.828 6.875 1 98.56 84 SER B O 1
ATOM 2413 N N . ILE B 1 85 ? -13.125 28.891 7.16 1 98.56 85 ILE B N 1
ATOM 2414 C CA . ILE B 1 85 ? -13.922 28.578 8.344 1 98.56 85 ILE B CA 1
ATOM 2415 C C . ILE B 1 85 ? -15.008 27.562 7.98 1 98.56 85 ILE B C 1
ATOM 2417 O O . ILE B 1 85 ? -15.352 26.703 8.789 1 98.56 85 ILE B O 1
ATOM 2421 N N . LYS B 1 86 ? -15.414 27.609 6.703 1 98.5 86 LYS B N 1
ATOM 2422 C CA . LYS B 1 86 ? -16.422 26.656 6.242 1 98.5 86 LYS B CA 1
ATOM 2423 C C . LYS B 1 86 ? -15.953 25.219 6.469 1 98.5 86 LYS B C 1
ATOM 2425 O O . LYS B 1 86 ? -16.688 24.406 7.02 1 98.5 86 LYS B O 1
ATOM 2430 N N . GLU B 1 87 ? -14.781 24.891 6.016 1 98.81 87 GLU B N 1
ATOM 2431 C CA . GLU B 1 87 ? -14.234 23.547 6.203 1 98.81 87 GLU B CA 1
ATOM 2432 C C . GLU B 1 87 ? -13.977 23.25 7.68 1 98.81 87 GLU B C 1
ATOM 2434 O O . GLU B 1 87 ? -14.164 22.125 8.133 1 98.81 87 GLU B O 1
ATOM 2439 N N . VAL B 1 88 ? -13.539 24.266 8.422 1 98.81 88 VAL B N 1
ATOM 2440 C CA . VAL B 1 88 ? -13.312 24.109 9.852 1 98.81 88 VAL B CA 1
ATOM 2441 C C . VAL B 1 88 ? -14.609 23.688 10.539 1 98.81 88 VAL B C 1
ATOM 2443 O O . VAL B 1 88 ? -14.617 22.766 11.344 1 98.81 88 VAL B O 1
ATOM 2446 N N . ASP B 1 89 ? -15.68 24.344 10.188 1 98.81 89 ASP B N 1
ATOM 2447 C CA . ASP B 1 89 ? -16.969 24.047 10.805 1 98.81 89 ASP B CA 1
ATOM 2448 C C . ASP B 1 89 ? -17.391 22.609 10.539 1 98.81 89 ASP B C 1
ATOM 2450 O O . ASP B 1 89 ? -17.938 21.938 11.422 1 98.81 89 ASP B O 1
ATOM 2454 N N . LEU B 1 90 ? -17.172 22.156 9.344 1 98.81 90 LEU B N 1
ATOM 2455 C CA . LEU B 1 90 ? -17.484 20.766 8.992 1 98.81 90 LEU B CA 1
ATOM 2456 C C . LEU B 1 90 ? -16.656 19.797 9.828 1 98.81 90 LEU B C 1
ATOM 2458 O O . LEU B 1 90 ? -17.188 18.797 10.328 1 98.81 90 LEU B O 1
ATOM 2462 N N . LEU B 1 91 ? -15.422 20.078 10.008 1 98.88 91 LEU B N 1
ATOM 2463 C CA . LEU B 1 91 ? -14.539 19.203 10.773 1 98.88 91 LEU B CA 1
ATOM 2464 C C . LEU B 1 91 ? -14.906 19.203 12.25 1 98.88 91 LEU B C 1
ATOM 2466 O O . LEU B 1 91 ? -14.859 18.172 12.914 1 98.88 91 LEU B O 1
ATOM 2470 N N . LEU B 1 92 ? -15.25 20.422 12.773 1 98.56 92 LEU B N 1
ATOM 2471 C CA . LEU B 1 92 ? -15.688 20.516 14.156 1 98.56 92 LEU B CA 1
ATOM 2472 C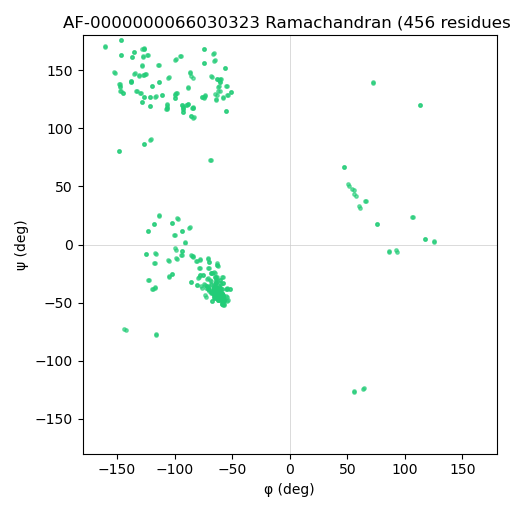 C . LEU B 1 92 ? -16.953 19.688 14.383 1 98.56 92 LEU B C 1
ATOM 2474 O O . LEU B 1 92 ? -17.109 19.047 15.43 1 98.56 92 LEU B O 1
ATOM 2478 N N . SER B 1 93 ? -17.828 19.719 13.398 1 98.38 93 SER B N 1
ATOM 2479 C CA . SER B 1 93 ? -19.078 18.969 13.516 1 98.38 93 SER B CA 1
ATOM 2480 C C . SER B 1 93 ? -18.812 17.469 13.57 1 98.38 93 SER B C 1
ATOM 2482 O O . SER B 1 93 ? -19.656 16.703 14.062 1 98.38 93 SER B O 1
ATOM 2484 N N . LEU B 1 94 ? -17.703 17 13.031 1 98 94 LEU B N 1
ATOM 2485 C CA . LEU B 1 94 ? -17.328 15.586 13.039 1 98 94 LEU B CA 1
ATOM 2486 C C . LEU B 1 94 ? -16.609 15.227 14.336 1 98 94 LEU B C 1
ATOM 2488 O O . LEU B 1 94 ? -16.359 14.047 14.602 1 98 94 LEU B O 1
ATOM 2492 N N . ASN B 1 95 ? -16.25 16.234 15.156 1 96.94 95 ASN B N 1
ATOM 2493 C CA . ASN B 1 95 ? -15.562 16.031 16.422 1 96.94 95 ASN B CA 1
ATOM 2494 C C . ASN B 1 95 ? -14.25 15.281 16.234 1 96.94 95 ASN B C 1
ATOM 2496 O O . ASN B 1 95 ? -13.977 14.305 16.938 1 96.94 95 ASN B O 1
ATOM 2500 N N . VAL B 1 96 ? -13.492 15.625 15.203 1 98.12 96 VAL B N 1
ATOM 2501 C CA . VAL B 1 96 ? -12.156 15.062 15.055 1 98.12 96 VAL B CA 1
ATOM 2502 C C . VAL B 1 96 ? -11.266 15.539 16.203 1 98.12 96 VAL B C 1
ATOM 2504 O O . VAL B 1 96 ? -11.539 16.562 16.828 1 98.12 96 VAL B O 1
ATOM 2507 N N . ASP B 1 97 ? -10.195 14.82 16.469 1 98.31 97 ASP B N 1
ATOM 2508 C CA . ASP B 1 97 ? -9.312 15.117 17.594 1 98.31 97 ASP B CA 1
ATOM 2509 C C . ASP B 1 97 ? -8.367 16.266 17.266 1 98.31 97 ASP B C 1
ATOM 2511 O O . ASP B 1 97 ? -7.926 17 18.156 1 98.31 97 ASP B O 1
ATOM 2515 N N . CYS B 1 98 ? -8.047 16.422 16 1 98.81 98 CYS B N 1
ATOM 2516 C CA . CYS B 1 98 ? -7.125 17.438 15.516 1 98.81 98 CYS B CA 1
ATOM 2517 C C . CYS B 1 98 ? -7.531 17.906 14.125 1 98.81 98 CYS B C 1
ATOM 2519 O O . CYS B 1 98 ? -7.941 17.109 13.281 1 98.81 98 CYS B O 1
ATOM 2521 N N . ILE B 1 99 ? -7.496 19.172 13.914 1 98.94 99 ILE B N 1
ATOM 2522 C CA . ILE B 1 99 ? -7.777 19.75 12.602 1 98.94 99 ILE B CA 1
ATOM 2523 C C . ILE B 1 99 ? -6.477 20.234 11.961 1 98.94 99 ILE B C 1
ATOM 2525 O O . ILE B 1 99 ? -5.754 21.047 12.539 1 98.94 99 ILE B O 1
ATOM 2529 N N . ALA B 1 100 ? -6.176 19.688 10.828 1 98.94 100 ALA B N 1
ATOM 2530 C CA . ALA B 1 100 ? -5.023 20.156 10.062 1 98.94 100 ALA B CA 1
ATOM 2531 C C . ALA B 1 100 ? -5.406 21.297 9.125 1 98.94 100 ALA B C 1
ATOM 2533 O O . ALA B 1 100 ? -6.449 21.25 8.469 1 98.94 100 ALA B O 1
ATOM 2534 N N . ILE B 1 101 ? -4.59 22.328 9.109 1 98.88 101 ILE B N 1
ATOM 2535 C CA . ILE B 1 101 ? -4.844 23.531 8.328 1 98.88 101 ILE B CA 1
ATOM 2536 C C . ILE B 1 101 ? -3.588 23.922 7.551 1 98.88 101 ILE B C 1
ATOM 2538 O O . ILE B 1 101 ? -2.479 23.875 8.086 1 98.88 101 ILE B O 1
ATOM 2542 N N . ASP B 1 102 ? -3.76 24.203 6.27 1 98.88 102 ASP B N 1
ATOM 2543 C CA . ASP B 1 102 ? -2.676 24.828 5.523 1 98.88 102 ASP B CA 1
ATOM 2544 C C . ASP B 1 102 ? -2.223 26.125 6.203 1 98.88 102 ASP B C 1
ATOM 2546 O O . ASP B 1 102 ? -2.99 27.078 6.297 1 98.88 102 ASP B O 1
ATOM 2550 N N . ALA B 1 103 ? -0.985 26.125 6.672 1 98.62 103 ALA B N 1
ATOM 2551 C CA . ALA B 1 103 ? -0.486 27.297 7.402 1 98.62 103 ALA B CA 1
ATOM 2552 C C . ALA B 1 103 ? 0.628 28 6.629 1 98.62 103 ALA B C 1
ATOM 2554 O O . ALA B 1 103 ? 1.554 28.547 7.227 1 98.62 103 ALA B O 1
ATOM 2555 N N . THR B 1 104 ? 0.591 27.812 5.352 1 98 104 THR B N 1
ATOM 2556 C CA . THR B 1 104 ? 1.546 28.531 4.516 1 98 104 THR B CA 1
ATOM 2557 C C . THR B 1 104 ? 1.149 30 4.391 1 98 104 THR B C 1
ATOM 2559 O O . THR B 1 104 ? 0.051 30.391 4.793 1 98 104 THR B O 1
ATOM 2562 N N . ASN B 1 105 ? 2.053 30.828 3.869 1 93.25 105 ASN B N 1
ATOM 2563 C CA . ASN B 1 105 ? 1.802 32.25 3.725 1 93.25 105 ASN B CA 1
ATOM 2564 C C . ASN B 1 105 ? 1.098 32.562 2.406 1 93.25 105 ASN B C 1
ATOM 2566 O O . ASN B 1 105 ? 0.977 33.75 2.025 1 93.25 105 ASN B O 1
ATOM 2570 N N . ARG B 1 106 ? 0.583 31.594 1.784 1 96.06 106 ARG B N 1
ATOM 2571 C CA . ARG B 1 106 ? -0.122 31.797 0.522 1 96.06 106 ARG B CA 1
ATOM 2572 C C . ARG B 1 106 ? -1.485 32.438 0.753 1 96.06 106 ARG B C 1
ATOM 2574 O O . ARG B 1 106 ? -2.037 32.375 1.852 1 96.06 106 ARG B O 1
ATOM 2581 N N . LYS B 1 107 ? -1.961 33.094 -0.295 1 96.19 107 LYS B N 1
ATOM 2582 C CA . LYS B 1 107 ? -3.244 33.812 -0.211 1 96.19 107 LYS B CA 1
ATOM 2583 C C . LYS B 1 107 ? -4.387 32.812 0.013 1 96.19 107 LYS B C 1
ATOM 2585 O O . LYS B 1 107 ? -4.523 31.828 -0.725 1 96.19 107 LYS B O 1
ATOM 2590 N N . ARG B 1 108 ? -5.211 33.094 1.021 1 98 108 ARG B N 1
ATOM 2591 C CA . ARG B 1 108 ? -6.363 32.25 1.354 1 98 108 ARG B CA 1
ATOM 2592 C C . ARG B 1 108 ? -7.629 32.781 0.688 1 98 108 ARG B C 1
ATOM 2594 O O . ARG B 1 108 ? -7.652 33.906 0.196 1 98 108 ARG B O 1
ATOM 2601 N N . PRO B 1 109 ? -8.641 31.953 0.6 1 97.44 109 PRO B N 1
ATOM 2602 C CA . PRO B 1 109 ? -9.836 32.344 -0.142 1 97.44 109 PRO B CA 1
ATOM 2603 C C . PRO B 1 109 ? -10.578 33.531 0.518 1 97.44 109 PRO B C 1
ATOM 2605 O O . PRO B 1 109 ? -11.156 34.375 -0.175 1 97.44 109 PRO B O 1
ATOM 2608 N N . SER B 1 110 ? -10.578 33.469 1.886 1 96.06 110 SER B N 1
ATOM 2609 C CA . SER B 1 110 ? -11.391 34.469 2.568 1 96.06 110 SER B CA 1
ATOM 2610 C C . SER B 1 110 ? -10.719 34.969 3.852 1 96.06 110 SER B C 1
ATOM 2612 O O . SER B 1 110 ? -10.055 36 3.861 1 96.06 110 SER B O 1
ATOM 2614 N N . GLU B 1 111 ? -10.711 34.094 4.941 1 97.75 111 GLU B N 1
ATOM 2615 C CA . GLU B 1 111 ? -10.141 34.469 6.227 1 97.75 111 GLU B CA 1
ATOM 2616 C C . GLU B 1 111 ? -8.633 34.25 6.254 1 97.75 111 GLU B C 1
ATOM 2618 O O . GLU B 1 111 ? -8.125 33.312 5.66 1 97.75 111 GLU B O 1
ATOM 2623 N N . THR B 1 112 ? -7.934 35.156 6.922 1 98.06 112 THR B N 1
ATOM 2624 C CA . THR B 1 112 ? -6.512 34.906 7.156 1 98.06 112 THR B CA 1
ATOM 2625 C C . THR B 1 112 ? -6.301 33.719 8.078 1 98.06 112 THR B C 1
ATOM 2627 O O . THR B 1 112 ? -7.238 33.25 8.734 1 98.06 112 THR B O 1
ATOM 2630 N N . LEU B 1 113 ? -5.137 33.25 8.109 1 98.62 113 LEU B N 1
ATOM 2631 C CA . LEU B 1 113 ? -4.797 32.125 8.992 1 98.62 113 LEU B CA 1
ATOM 2632 C C . LEU B 1 113 ? -5.07 32.469 10.445 1 98.62 113 LEU B C 1
ATOM 2634 O O . LEU B 1 113 ? -5.586 31.656 11.203 1 98.62 113 LEU B O 1
ATOM 2638 N N . GLU B 1 114 ? -4.676 33.719 10.844 1 98.44 114 GLU B N 1
ATOM 2639 C CA . GLU B 1 114 ? -4.871 34.188 12.219 1 98.44 114 GLU B CA 1
ATOM 2640 C C . GLU B 1 114 ? -6.348 34.156 12.602 1 98.44 114 GLU B C 1
ATOM 2642 O O . GLU B 1 114 ? -6.699 33.75 13.719 1 98.44 114 GLU B O 1
ATOM 2647 N N . VAL B 1 115 ? -7.168 34.562 11.68 1 98.62 115 VAL B N 1
ATOM 2648 C CA . VAL B 1 115 ? -8.609 34.594 11.922 1 98.62 115 VAL B CA 1
ATOM 2649 C C . VAL B 1 115 ? -9.141 33.188 12.094 1 98.62 115 VAL B C 1
ATOM 2651 O O . VAL B 1 115 ? -9.945 32.906 12.992 1 98.62 115 VAL B O 1
ATOM 2654 N N . ILE B 1 116 ? -8.734 32.281 11.219 1 98.75 116 ILE B N 1
ATOM 2655 C CA . ILE B 1 116 ? -9.164 30.891 11.297 1 98.75 116 ILE B CA 1
ATOM 2656 C C . ILE B 1 116 ? -8.703 30.281 12.617 1 98.75 116 ILE B C 1
ATOM 2658 O O . ILE B 1 116 ? -9.477 29.594 13.289 1 98.75 116 ILE B O 1
ATOM 2662 N N . PHE B 1 117 ? -7.461 30.531 13.008 1 98.62 117 PHE B N 1
ATOM 2663 C CA . PHE B 1 117 ? -6.914 30.031 14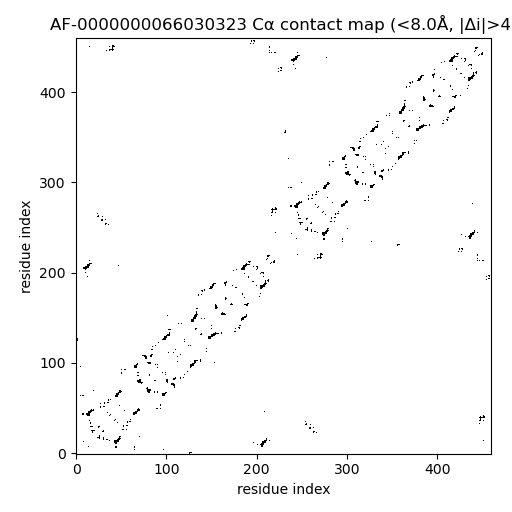.258 1 98.62 117 PHE B CA 1
ATOM 2664 C C . PHE B 1 117 ? -7.746 30.5 15.445 1 98.62 117 PHE B C 1
ATOM 2666 O O . PHE B 1 117 ? -8.148 29.688 16.281 1 98.62 117 PHE B O 1
ATOM 2673 N N . LYS B 1 118 ? -7.98 31.766 15.539 1 98.5 118 LYS B N 1
ATOM 2674 C CA . LYS B 1 118 ? -8.758 32.344 16.641 1 98.5 118 LYS B CA 1
ATOM 2675 C C . LYS B 1 118 ? -10.172 31.766 16.672 1 98.5 118 LYS B C 1
ATOM 2677 O O . LYS B 1 118 ? -10.703 31.484 17.734 1 98.5 118 LYS B O 1
ATOM 2682 N N . TYR B 1 119 ? -10.719 31.641 15.477 1 98.62 119 TYR B N 1
ATOM 2683 C CA . TYR B 1 119 ? -12.055 31.047 15.367 1 98.62 119 TYR B CA 1
ATOM 2684 C C . TYR B 1 119 ? -12.094 29.656 15.969 1 98.62 119 TYR B C 1
ATOM 2686 O O . TYR B 1 119 ? -12.992 29.328 16.75 1 98.62 119 TYR B O 1
ATOM 2694 N N . CYS B 1 120 ? -11.156 28.828 15.609 1 98.31 120 CYS B N 1
ATOM 2695 C CA . CYS B 1 120 ? -11.078 27.469 16.125 1 98.31 120 CYS B CA 1
ATOM 2696 C C . CYS B 1 120 ? -10.953 27.469 17.641 1 98.31 120 CYS B C 1
ATOM 2698 O O . CYS B 1 120 ? -11.641 26.703 18.328 1 98.31 120 CYS B O 1
ATOM 2700 N N . ARG B 1 121 ? -10.102 28.359 18.172 1 97.88 121 ARG B N 1
ATOM 2701 C CA . ARG B 1 121 ? -9.852 28.422 19.609 1 97.88 121 ARG B CA 1
ATOM 2702 C C . ARG B 1 121 ? -11.102 28.859 20.359 1 97.88 121 ARG B C 1
ATOM 2704 O O . ARG B 1 121 ? -11.367 28.375 21.469 1 97.88 121 ARG B O 1
ATOM 2711 N N . GLU B 1 122 ? -11.766 29.719 19.766 1 98 122 GLU B N 1
ATOM 2712 C CA . GLU B 1 122 ? -12.984 30.203 20.406 1 98 122 GLU B CA 1
ATOM 2713 C C . GLU B 1 122 ? -14.102 29.156 20.344 1 98 122 GLU B C 1
ATOM 2715 O O . GLU B 1 122 ? -14.781 28.922 21.344 1 98 122 GLU B O 1
ATOM 2720 N N . LYS B 1 123 ? -14.25 28.547 19.219 1 97.56 123 LYS B N 1
ATOM 2721 C CA . LYS B 1 123 ? -15.367 27.641 18.984 1 97.56 123 LYS B CA 1
ATOM 2722 C C . LYS B 1 123 ? -15.125 26.297 19.656 1 97.56 123 LYS B C 1
ATOM 2724 O O . LYS B 1 123 ? -16.062 25.641 20.109 1 97.56 123 LYS B O 1
ATOM 2729 N N . SER B 1 124 ? -13.906 25.859 19.672 1 97.19 124 SER B N 1
ATOM 2730 C CA . SER B 1 124 ? -13.555 24.547 20.219 1 97.19 124 SER B CA 1
ATOM 2731 C C . SER B 1 124 ? -12.164 24.562 20.828 1 97.19 124 SER B C 1
ATOM 2733 O O . SER B 1 124 ? -11.219 24.016 20.266 1 97.19 124 SER B O 1
ATOM 2735 N N . PRO B 1 125 ? -12.031 25.062 22.031 1 94.88 125 PRO B N 1
ATOM 2736 C CA . PRO B 1 125 ? -10.727 25.25 22.656 1 94.88 125 PRO B CA 1
ATOM 2737 C C . PRO B 1 125 ? -9.984 23.938 22.891 1 94.88 125 PRO B C 1
ATOM 2739 O O . PRO B 1 125 ? -8.758 23.922 23.016 1 94.88 125 PRO B O 1
ATOM 2742 N N . ASN B 1 126 ? -10.688 22.844 22.828 1 94.94 126 ASN B N 1
ATOM 2743 C CA . ASN B 1 126 ? -10.055 21.578 23.172 1 94.94 126 ASN B CA 1
ATOM 2744 C C . ASN B 1 126 ? -9.617 20.812 21.922 1 94.94 126 ASN B C 1
ATOM 2746 O O . ASN B 1 126 ? -8.906 19.812 22.016 1 94.94 126 ASN B O 1
ATOM 2750 N N . THR B 1 127 ? -10.047 21.234 20.766 1 97.69 127 THR B N 1
ATOM 2751 C CA . THR B 1 127 ? -9.625 20.609 19.531 1 97.69 127 THR B CA 1
ATOM 2752 C C . THR B 1 127 ? -8.188 21 19.188 1 97.69 127 THR B C 1
ATOM 2754 O O . THR B 1 127 ? -7.844 22.172 19.203 1 97.69 127 THR B O 1
ATOM 2757 N N . LEU B 1 128 ? -7.332 20 18.969 1 98.81 128 LEU B N 1
ATOM 2758 C CA . LEU B 1 128 ? -5.961 20.281 18.562 1 98.81 128 LEU B CA 1
ATOM 2759 C C . LEU B 1 128 ? -5.926 20.891 17.156 1 98.81 128 LEU B C 1
ATOM 2761 O O . LEU B 1 128 ? -6.758 20.547 16.312 1 98.81 128 LEU B O 1
ATOM 2765 N N . LEU B 1 129 ? -5.02 21.797 16.969 1 98.88 129 LEU B N 1
ATOM 2766 C CA . LEU B 1 129 ? -4.785 22.375 15.648 1 98.88 129 LEU B CA 1
ATOM 2767 C C . LEU B 1 129 ? -3.383 22.047 15.156 1 98.88 129 LEU B C 1
ATOM 2769 O O . LEU B 1 129 ? -2.402 22.25 15.875 1 98.88 129 LEU B O 1
ATOM 2773 N N . MET B 1 130 ? -3.332 21.5 13.945 1 98.94 130 MET B N 1
ATOM 2774 C CA . MET B 1 130 ? -2.062 21.188 13.297 1 98.94 130 MET B CA 1
ATOM 2775 C C . MET B 1 130 ? -1.821 22.094 12.102 1 98.94 130 MET B C 1
ATOM 2777 O O . MET B 1 130 ? -2.693 22.25 11.242 1 98.94 130 MET B O 1
ATOM 2781 N N . ALA B 1 131 ? -0.658 22.688 12.094 1 98.94 131 ALA B N 1
ATOM 2782 C CA . ALA B 1 131 ? -0.258 23.562 10.992 1 98.94 131 ALA B CA 1
ATOM 2783 C C . ALA B 1 131 ? 0.522 22.781 9.938 1 98.94 131 ALA B C 1
ATOM 2785 O O . ALA B 1 131 ? 1.628 22.297 10.195 1 98.94 131 ALA B O 1
ATOM 2786 N N . ASP B 1 132 ? -0.032 22.656 8.766 1 98.88 132 ASP B N 1
ATOM 2787 C CA . ASP B 1 132 ? 0.7 22.078 7.633 1 98.88 132 ASP B CA 1
ATOM 2788 C C . ASP B 1 132 ? 1.552 23.141 6.941 1 98.88 132 ASP B C 1
ATOM 2790 O O . ASP B 1 132 ? 1.02 24.078 6.328 1 98.88 132 ASP B O 1
ATOM 2794 N N . CYS B 1 133 ? 2.846 22.969 6.941 1 98.81 133 CYS B N 1
ATOM 2795 C CA . CYS B 1 133 ? 3.77 24.016 6.523 1 98.81 133 CYS B CA 1
ATOM 2796 C C . CYS B 1 133 ? 4.668 23.531 5.391 1 98.81 133 CYS B C 1
ATOM 2798 O O . CYS B 1 133 ? 4.727 22.328 5.109 1 98.81 133 CYS B O 1
ATOM 2800 N N . ALA B 1 134 ? 5.34 24.516 4.66 1 98.5 134 ALA B N 1
ATOM 2801 C CA . ALA B 1 134 ? 6.234 24.188 3.553 1 98.5 134 ALA B CA 1
ATOM 2802 C C . ALA B 1 134 ? 7.629 24.766 3.795 1 98.5 134 ALA B C 1
ATOM 2804 O O . ALA B 1 134 ? 8.625 24.203 3.336 1 98.5 134 ALA B O 1
ATOM 2805 N N . THR B 1 135 ? 7.699 25.922 4.527 1 98.44 135 THR B N 1
ATOM 2806 C CA . THR B 1 135 ? 8.953 26.641 4.699 1 98.44 135 THR B CA 1
ATOM 2807 C C . THR B 1 135 ? 9.242 26.875 6.176 1 98.44 135 THR B C 1
ATOM 2809 O O . THR B 1 135 ? 8.359 26.703 7.023 1 98.44 135 THR B O 1
ATOM 2812 N N . ILE B 1 136 ? 10.5 27.328 6.402 1 98.5 136 ILE B N 1
ATOM 2813 C CA . ILE B 1 136 ? 10.883 27.656 7.77 1 98.5 136 ILE B CA 1
ATOM 2814 C C . ILE B 1 136 ? 10.062 28.844 8.273 1 98.5 136 ILE B C 1
ATOM 2816 O O . ILE B 1 136 ? 9.719 28.906 9.453 1 98.5 136 ILE B O 1
ATOM 2820 N N . ASP B 1 137 ? 9.742 29.734 7.395 1 98.56 137 ASP B N 1
ATOM 2821 C CA . ASP B 1 137 ? 8.93 30.891 7.773 1 98.56 137 ASP B CA 1
ATOM 2822 C C . ASP B 1 137 ? 7.527 30.469 8.188 1 98.56 137 ASP B C 1
ATOM 2824 O O . ASP B 1 137 ? 6.977 30.984 9.156 1 98.56 137 ASP B O 1
ATOM 2828 N N . ASP B 1 138 ? 6.895 29.516 7.422 1 98.62 138 ASP B N 1
ATOM 2829 C CA . ASP B 1 138 ? 5.605 28.953 7.809 1 98.62 138 ASP B CA 1
ATOM 2830 C C . ASP B 1 138 ? 5.66 28.391 9.227 1 98.62 138 ASP B C 1
ATOM 2832 O O . ASP B 1 138 ? 4.785 28.672 10.047 1 98.62 138 ASP B O 1
ATOM 2836 N N . VAL B 1 139 ? 6.695 27.625 9.438 1 98.75 139 VAL B N 1
ATOM 2837 C CA . VAL B 1 139 ? 6.891 26.891 10.68 1 98.75 139 VAL B CA 1
ATOM 2838 C C . VAL B 1 139 ? 7.004 27.859 11.852 1 98.75 139 VAL B C 1
ATOM 2840 O O . VAL B 1 139 ? 6.328 27.703 12.867 1 98.75 139 VAL B O 1
ATOM 2843 N N . LYS B 1 140 ? 7.785 28.875 11.703 1 98.75 140 LYS B N 1
ATOM 2844 C CA . LYS B 1 140 ? 7.977 29.859 12.758 1 98.75 140 LYS B CA 1
ATOM 2845 C C . LYS B 1 140 ? 6.688 30.641 13.023 1 98.75 140 LYS B C 1
ATOM 2847 O O . LYS B 1 140 ? 6.359 30.922 14.18 1 98.75 140 LYS B O 1
ATOM 2852 N N . ASN B 1 141 ? 6.012 31 12 1 98.62 141 ASN B N 1
ATOM 2853 C CA . ASN B 1 141 ? 4.75 31.719 12.156 1 98.62 141 ASN B CA 1
ATOM 2854 C C . ASN B 1 141 ? 3.713 30.859 12.883 1 98.62 141 ASN B C 1
ATOM 2856 O O . ASN B 1 141 ? 2.977 31.359 13.734 1 98.62 141 ASN B O 1
ATOM 2860 N N . ALA B 1 142 ? 3.619 29.594 12.484 1 98.81 142 ALA B N 1
ATOM 2861 C CA . ALA B 1 142 ? 2.688 28.672 13.133 1 98.81 142 ALA B CA 1
ATOM 2862 C C . ALA B 1 142 ? 3.002 28.531 14.617 1 98.81 142 ALA B C 1
ATOM 2864 O O . ALA B 1 142 ? 2.092 28.469 15.445 1 98.81 142 ALA B O 1
ATOM 2865 N N . ASP B 1 143 ? 4.309 28.422 14.906 1 98.81 143 ASP B N 1
ATOM 2866 C CA . ASP B 1 143 ? 4.742 28.359 16.297 1 98.81 143 ASP B CA 1
ATOM 2867 C C . ASP B 1 143 ? 4.305 29.609 17.078 1 98.81 143 ASP B C 1
ATOM 2869 O O . ASP B 1 143 ? 3.756 29.5 18.172 1 98.81 143 ASP B O 1
ATOM 2873 N N . LYS B 1 144 ? 4.496 30.766 16.469 1 98.56 144 LYS B N 1
ATOM 2874 C CA . LYS B 1 144 ? 4.141 32.031 17.078 1 98.56 144 LYS B CA 1
ATOM 2875 C C . LYS B 1 144 ? 2.635 32.125 17.312 1 98.56 144 LYS B C 1
ATOM 2877 O O . LYS B 1 144 ? 2.189 32.656 18.328 1 98.56 144 LYS B O 1
ATOM 2882 N N . LEU B 1 145 ? 1.827 31.625 16.359 1 98.25 145 LEU B N 1
ATOM 2883 C CA . LEU B 1 145 ? 0.373 31.703 16.438 1 98.25 145 LEU B CA 1
ATOM 2884 C C . LEU B 1 145 ? -0.157 30.797 17.547 1 98.25 145 LEU B C 1
ATOM 2886 O O . LEU B 1 145 ? -1.246 31.031 18.078 1 98.25 145 LEU B O 1
ATOM 2890 N N . GLY B 1 146 ? 0.588 29.688 17.797 1 98.38 146 GLY B N 1
ATOM 2891 C CA . GLY B 1 146 ? 0.2 28.844 18.922 1 98.38 146 GLY B CA 1
ATOM 2892 C C . GLY B 1 146 ? -0.454 27.547 18.484 1 98.38 146 GLY B C 1
ATOM 2893 O O . GLY B 1 146 ? -1.254 26.984 19.234 1 98.38 146 GLY B O 1
ATOM 2894 N N . PHE B 1 147 ? -0.202 27.094 17.281 1 98.75 147 PHE B N 1
ATOM 2895 C CA . PHE B 1 147 ? -0.677 25.781 16.891 1 98.75 147 PHE B CA 1
ATOM 2896 C C . PHE B 1 147 ? -0.18 24.703 17.859 1 98.75 147 PHE B C 1
ATOM 2898 O O . PHE B 1 147 ? 0.868 24.859 18.484 1 98.75 147 PHE B O 1
ATOM 2905 N N . ASP B 1 148 ? -0.942 23.625 17.984 1 98.75 148 ASP B N 1
ATOM 2906 C CA . ASP B 1 148 ? -0.565 22.547 18.891 1 98.75 148 ASP B CA 1
ATOM 2907 C C . ASP B 1 148 ? 0.481 21.641 18.25 1 98.75 148 ASP B C 1
ATOM 2909 O O . ASP B 1 148 ? 1.303 21.047 18.953 1 98.75 148 ASP B O 1
ATOM 2913 N N . LEU B 1 149 ? 0.382 21.453 16.953 1 98.94 149 LEU B N 1
ATOM 2914 C CA . LEU B 1 149 ? 1.271 20.625 16.141 1 98.94 149 LEU B CA 1
ATOM 2915 C C . LEU B 1 149 ? 1.658 21.359 14.859 1 98.94 149 LEU B C 1
ATOM 2917 O O . LEU B 1 149 ? 0.87 22.141 14.32 1 98.94 149 LEU B O 1
ATOM 2921 N N . ILE B 1 150 ? 2.85 21.094 14.43 1 98.94 150 ILE B N 1
ATOM 2922 C CA . ILE B 1 150 ? 3.324 21.656 13.172 1 98.94 150 ILE B CA 1
ATOM 2923 C C . ILE B 1 150 ? 3.836 20.531 12.266 1 98.94 150 ILE B C 1
ATOM 2925 O O . ILE B 1 150 ? 4.621 19.688 12.703 1 98.94 150 ILE B O 1
ATOM 2929 N N . GLY B 1 151 ? 3.328 20.484 11.047 1 98.81 151 GLY B N 1
ATOM 2930 C CA . GLY B 1 151 ? 3.711 19.453 10.102 1 98.81 151 GLY B CA 1
ATOM 2931 C C . GLY B 1 151 ? 4.465 19.984 8.898 1 98.81 151 GLY B C 1
ATOM 2932 O O . GLY B 1 151 ? 4.242 21.125 8.477 1 98.81 151 GLY B O 1
ATOM 2933 N N . THR B 1 152 ? 5.277 19.156 8.273 1 98.81 152 THR B N 1
ATOM 2934 C CA . THR B 1 152 ? 6.047 19.531 7.094 1 98.81 152 THR B CA 1
ATOM 2935 C C . THR B 1 152 ? 5.34 19.078 5.82 1 98.81 152 THR B C 1
ATOM 2937 O O . THR B 1 152 ? 5.977 18.906 4.781 1 98.81 152 THR B O 1
ATOM 2940 N N . THR B 1 153 ? 4.117 18.891 5.898 1 97.94 153 THR B N 1
ATOM 2941 C CA . THR B 1 153 ? 3.23 18.25 4.93 1 97.94 153 THR B CA 1
ATOM 2942 C C . THR B 1 153 ? 3.402 18.875 3.547 1 97.94 153 THR B C 1
ATOM 2944 O O . THR B 1 153 ? 3.387 18.156 2.539 1 97.94 153 THR B O 1
ATOM 2947 N N . LEU B 1 154 ? 3.59 20.188 3.49 1 98.19 154 LEU B N 1
ATOM 2948 C CA . LEU B 1 154 ? 3.457 20.891 2.221 1 98.19 154 LEU B CA 1
ATOM 2949 C C . LEU B 1 154 ? 4.824 21.156 1.597 1 98.19 154 LEU B C 1
ATOM 2951 O O . LEU B 1 154 ? 4.918 21.734 0.512 1 98.19 154 LEU B O 1
ATOM 2955 N N . ARG B 1 155 ? 5.898 20.781 2.318 1 97.75 155 ARG B N 1
ATOM 2956 C CA . ARG B 1 155 ? 7.215 20.891 1.697 1 97.75 155 ARG B CA 1
ATOM 2957 C C . ARG B 1 155 ? 7.285 20.078 0.409 1 97.75 155 ARG B C 1
ATOM 2959 O O . ARG B 1 155 ? 6.945 18.891 0.399 1 97.75 155 ARG B O 1
ATOM 2966 N N . GLY B 1 156 ? 7.688 20.734 -0.666 1 96.69 156 GLY B N 1
ATOM 2967 C CA . GLY B 1 156 ? 7.77 20.078 -1.964 1 96.69 156 GLY B CA 1
ATOM 2968 C C . GLY B 1 156 ? 6.508 20.234 -2.791 1 96.69 156 GLY B C 1
ATOM 2969 O O . GLY B 1 156 ? 6.492 19.906 -3.98 1 96.69 156 GLY B O 1
ATOM 2970 N N . TYR B 1 157 ? 5.434 20.844 -2.162 1 94.25 157 TYR B N 1
ATOM 2971 C CA . TYR B 1 157 ? 4.148 20.875 -2.85 1 94.25 157 TYR B CA 1
ATOM 2972 C C . TYR B 1 157 ? 3.727 22.297 -3.166 1 94.25 157 TYR B C 1
ATOM 2974 O O . TYR B 1 157 ? 2.703 22.531 -3.818 1 94.25 157 TYR B O 1
ATOM 2982 N N . THR B 1 158 ? 4.453 23.234 -2.65 1 96.69 158 THR B N 1
ATOM 2983 C CA . THR B 1 158 ? 4.234 24.641 -2.996 1 96.69 158 THR B CA 1
ATOM 2984 C C . THR B 1 158 ? 5.23 25.094 -4.059 1 96.69 158 THR B C 1
ATOM 2986 O O . THR B 1 158 ? 6.262 24.453 -4.266 1 96.69 158 THR B O 1
ATOM 2989 N N . LYS B 1 159 ? 4.883 26.141 -4.727 1 95.5 159 LYS B N 1
ATOM 2990 C CA . LYS B 1 159 ? 5.789 26.703 -5.73 1 95.5 159 LYS B CA 1
ATOM 2991 C C . LYS B 1 159 ? 7.16 27 -5.129 1 95.5 159 LYS B C 1
ATOM 2993 O O . LYS B 1 159 ? 8.188 26.719 -5.75 1 95.5 159 LYS B O 1
ATOM 2998 N N . GLU B 1 160 ? 7.219 27.453 -3.945 1 95.25 160 GLU B N 1
ATOM 2999 C CA . GLU B 1 160 ? 8.438 27.891 -3.273 1 95.25 160 GLU B CA 1
ATOM 3000 C C . GLU B 1 160 ? 9.328 26.703 -2.924 1 95.25 160 GLU B C 1
ATOM 3002 O O . GLU B 1 160 ? 10.555 26.828 -2.891 1 95.25 160 GLU B O 1
ATOM 3007 N N . THR B 1 161 ? 8.742 25.578 -2.707 1 97.12 161 THR B N 1
ATOM 3008 C CA . THR B 1 161 ? 9.523 24.438 -2.244 1 97.12 161 THR B CA 1
ATOM 3009 C C . THR B 1 161 ? 9.477 23.297 -3.26 1 97.12 161 THR B C 1
ATOM 3011 O O . THR B 1 161 ? 9.805 22.156 -2.938 1 97.12 161 THR B O 1
ATOM 3014 N N . PHE B 1 162 ? 9.086 23.672 -4.457 1 94.38 162 PHE B N 1
ATOM 3015 C CA . PHE B 1 162 ? 8.945 22.656 -5.5 1 94.38 162 PHE B CA 1
ATOM 3016 C C . PHE B 1 162 ? 10.234 21.859 -5.652 1 94.38 162 PHE B C 1
ATOM 3018 O O . PHE B 1 162 ? 11.32 22.422 -5.73 1 94.38 162 PHE B O 1
ATOM 3025 N N . GLY B 1 163 ? 10.102 20.484 -5.617 1 92.56 163 GLY B N 1
ATOM 3026 C CA . GLY B 1 163 ? 11.242 19.609 -5.852 1 92.56 163 GLY B CA 1
ATOM 3027 C C . GLY B 1 163 ? 12.047 19.328 -4.598 1 92.56 163 GLY B C 1
ATOM 3028 O O . GLY B 1 163 ? 12.961 18.5 -4.613 1 92.56 163 GLY B O 1
ATOM 3029 N N . LYS B 1 164 ? 11.711 20 -3.492 1 97 164 LYS B N 1
ATOM 3030 C CA . LYS B 1 164 ? 12.406 19.766 -2.232 1 97 164 LYS B CA 1
ATOM 3031 C C . LYS B 1 164 ? 11.781 18.609 -1.456 1 97 164 LYS B C 1
ATOM 3033 O O . LYS B 1 164 ? 10.594 18.344 -1.594 1 97 164 LYS B O 1
ATOM 3038 N N . SER B 1 165 ? 12.617 17.922 -0.715 1 96.75 165 SER B N 1
ATOM 3039 C CA . SER B 1 165 ? 12.188 16.781 0.077 1 96.75 165 SER B CA 1
ATOM 3040 C C . SER B 1 165 ? 12.586 16.938 1.54 1 96.75 165 SER B C 1
ATOM 3042 O O . SER B 1 165 ? 13.617 17.531 1.848 1 96.75 165 SER B O 1
ATOM 3044 N N . ASN B 1 166 ? 11.742 16.406 2.428 1 97.88 166 ASN B N 1
ATOM 3045 C CA . ASN B 1 166 ? 12.086 16.359 3.846 1 97.88 166 ASN B CA 1
ATOM 3046 C C . ASN B 1 166 ? 13.32 15.5 4.094 1 97.88 166 ASN B C 1
ATOM 3048 O O . ASN B 1 166 ? 13.969 15.625 5.141 1 97.88 166 ASN B O 1
ATOM 3052 N N . MET B 1 167 ? 13.688 14.641 3.121 1 97.19 167 MET B N 1
ATOM 3053 C CA . MET B 1 167 ? 14.797 13.703 3.289 1 97.19 167 MET B CA 1
ATOM 3054 C C . MET B 1 167 ? 16.094 14.289 2.746 1 97.19 167 MET B C 1
ATOM 3056 O O . MET B 1 167 ? 17.172 13.734 2.965 1 97.19 167 MET B O 1
ATOM 3060 N N . ASP B 1 168 ? 16.031 15.43 2.139 1 97.25 168 ASP B N 1
ATOM 3061 C CA . ASP B 1 168 ? 17.188 16.031 1.486 1 97.25 168 ASP B CA 1
ATOM 3062 C C . ASP B 1 168 ? 18.281 16.344 2.502 1 97.25 168 ASP B C 1
ATOM 3064 O O . ASP B 1 168 ? 17.984 16.766 3.625 1 97.25 168 ASP B O 1
ATOM 3068 N N . ASN B 1 169 ? 19.547 16.125 2.059 1 97.44 169 ASN B N 1
ATOM 3069 C CA . ASN B 1 169 ? 20.719 16.562 2.811 1 97.44 169 ASN B CA 1
ATOM 3070 C C . ASN B 1 169 ? 20.656 16.094 4.266 1 97.44 169 ASN B C 1
ATOM 3072 O O . ASN B 1 169 ? 20.766 16.906 5.184 1 97.44 169 ASN B O 1
ATOM 3076 N N . ASP B 1 170 ? 20.406 14.828 4.434 1 97.5 170 ASP B N 1
ATOM 3077 C CA . ASP B 1 170 ? 20.359 14.219 5.762 1 97.5 170 ASP B CA 1
ATOM 3078 C C . ASP B 1 170 ? 19.359 14.945 6.66 1 97.5 170 ASP B C 1
ATOM 3080 O O . ASP B 1 170 ? 19.703 15.383 7.762 1 97.5 170 ASP B O 1
ATOM 3084 N N . TYR B 1 171 ? 18.156 15.203 6.152 1 98.5 171 TYR B N 1
ATOM 3085 C CA . TYR B 1 171 ? 17.031 15.766 6.867 1 98.5 171 TYR B CA 1
ATOM 3086 C C . TYR B 1 171 ? 17.312 17.203 7.309 1 98.5 171 TYR B C 1
ATOM 3088 O O . TYR B 1 171 ? 16.922 17.609 8.398 1 98.5 171 TYR B O 1
ATOM 3096 N N . SER B 1 172 ? 18 17.984 6.496 1 98.5 172 SER B N 1
ATOM 3097 C CA . SER B 1 172 ? 18.438 19.328 6.891 1 98.5 172 SER B CA 1
ATOM 3098 C C . SER B 1 172 ? 17.25 20.219 7.234 1 98.5 172 SER B C 1
ATOM 3100 O O . SER B 1 172 ? 17.297 20.969 8.211 1 98.5 172 SER B O 1
ATOM 3102 N N . PHE B 1 173 ? 16.234 20.203 6.465 1 98.75 173 PHE B N 1
ATOM 3103 C CA . PHE B 1 173 ? 15.062 21.031 6.719 1 98.75 173 PHE B CA 1
ATOM 3104 C C . PHE B 1 173 ? 14.406 20.641 8.039 1 98.75 173 PHE B C 1
ATOM 3106 O O . PHE B 1 173 ? 14 21.516 8.812 1 98.75 173 PHE B O 1
ATOM 3113 N N . ILE B 1 174 ? 14.242 19.328 8.312 1 98.88 174 ILE B N 1
ATOM 3114 C CA . ILE B 1 174 ? 13.656 18.828 9.547 1 98.88 174 ILE B CA 1
ATOM 3115 C C . ILE B 1 174 ? 14.453 19.344 10.742 1 98.88 174 ILE B C 1
ATOM 3117 O O . ILE B 1 174 ? 13.883 19.844 11.711 1 98.88 174 ILE B O 1
ATOM 3121 N N . LYS B 1 175 ? 15.758 19.203 10.641 1 98.81 175 LYS B N 1
ATOM 3122 C CA . LYS B 1 175 ? 16.641 19.656 11.719 1 98.81 175 LYS B CA 1
ATOM 3123 C C . LYS B 1 175 ? 16.484 21.156 11.977 1 98.81 175 LYS B C 1
ATOM 3125 O O . LYS B 1 175 ? 16.438 21.594 13.125 1 98.81 175 LYS B O 1
ATOM 3130 N N . GLU B 1 176 ? 16.406 21.859 10.906 1 98.81 176 GLU B N 1
ATOM 3131 C CA . GLU B 1 176 ? 16.219 23.312 11.031 1 98.81 176 GLU B CA 1
ATOM 3132 C C . GLU B 1 176 ? 14.891 23.625 11.727 1 98.81 176 GLU B C 1
ATOM 3134 O O . GLU B 1 176 ? 14.836 24.484 12.602 1 98.81 176 GLU B O 1
ATOM 3139 N N . CYS B 1 177 ? 13.828 22.938 11.359 1 98.88 177 CYS B N 1
ATOM 3140 C CA . CYS B 1 177 ? 12.531 23.141 11.992 1 98.88 177 CYS B CA 1
ATOM 3141 C C . CYS B 1 177 ? 12.602 22.859 13.484 1 98.88 177 CYS B C 1
ATOM 3143 O O . CYS B 1 177 ? 12.148 23.672 14.297 1 98.88 177 CYS B O 1
ATOM 3145 N N . LEU B 1 178 ? 13.172 21.75 13.82 1 98.81 178 LEU B N 1
ATOM 3146 C CA . LEU B 1 178 ? 13.242 21.312 15.211 1 98.81 178 LEU B CA 1
ATOM 3147 C C . LEU B 1 178 ? 13.984 22.328 16.062 1 98.81 178 LEU B C 1
ATOM 3149 O O . LEU B 1 178 ? 13.625 22.547 17.219 1 98.81 178 LEU B O 1
ATOM 3153 N N . SER B 1 179 ? 14.953 22.969 15.484 1 98.5 179 SER B N 1
ATOM 3154 C CA . SER B 1 179 ? 15.773 23.906 16.234 1 98.5 179 SER B CA 1
ATOM 3155 C C . SER B 1 179 ? 15.117 25.281 16.312 1 98.5 179 SER B C 1
ATOM 3157 O O . SER B 1 179 ? 15.508 26.125 17.125 1 98.5 179 SER B O 1
ATOM 3159 N N . SER B 1 180 ? 14.094 25.484 15.562 1 98.19 180 SER B N 1
ATOM 3160 C CA . SER B 1 180 ? 13.555 26.828 15.406 1 98.19 180 SER B CA 1
ATOM 3161 C C . SER B 1 180 ? 12.266 27.016 16.203 1 98.19 180 SER B C 1
ATOM 3163 O O . SER B 1 180 ? 11.805 28.141 16.406 1 98.19 180 SER B O 1
ATOM 3165 N N . ILE B 1 181 ? 11.703 25.906 16.641 1 98.44 181 ILE B N 1
ATOM 3166 C CA . ILE B 1 181 ? 10.375 26.031 17.234 1 98.44 181 ILE B CA 1
ATOM 3167 C C . ILE B 1 181 ? 10.312 25.203 18.531 1 98.44 181 ILE B C 1
ATOM 3169 O O . ILE B 1 181 ? 11.18 24.359 18.766 1 98.44 181 ILE B O 1
ATOM 3173 N N . LYS B 1 182 ? 9.273 25.469 19.328 1 98.12 182 LYS B N 1
ATOM 3174 C CA . LYS B 1 182 ? 9.016 24.688 20.547 1 98.12 182 LYS B CA 1
ATOM 3175 C C . LYS B 1 182 ? 7.844 23.734 20.344 1 98.12 182 LYS B C 1
ATOM 3177 O O . LYS B 1 182 ? 7.77 22.688 21 1 98.12 182 LYS B O 1
ATOM 3182 N N . THR B 1 183 ? 6.977 24.109 19.469 1 98.75 183 THR B N 1
ATOM 3183 C CA . THR B 1 183 ? 5.801 23.297 19.172 1 98.75 183 THR B CA 1
ATOM 3184 C C . THR B 1 183 ? 6.203 21.938 18.609 1 98.75 183 THR B C 1
ATOM 3186 O O . THR B 1 183 ? 7.129 21.844 17.797 1 98.75 183 THR B O 1
ATOM 3189 N N . PRO B 1 184 ? 5.547 20.812 19.094 1 98.81 184 PRO B N 1
ATOM 3190 C CA . PRO B 1 184 ? 5.867 19.484 18.547 1 98.81 184 PRO B CA 1
ATOM 3191 C C . PRO B 1 184 ? 5.816 19.438 17.016 1 98.81 184 PRO B C 1
ATOM 3193 O O . PRO B 1 184 ? 4.848 19.922 16.422 1 98.81 184 PRO B O 1
ATOM 3196 N N . LEU B 1 185 ? 6.879 18.875 16.406 1 98.94 185 LEU B N 1
ATOM 3197 C CA . LEU B 1 185 ? 6.977 18.766 14.953 1 98.94 185 LEU B CA 1
ATOM 3198 C C . LEU B 1 185 ? 6.586 17.375 14.477 1 98.94 185 LEU B C 1
ATOM 3200 O O . LEU B 1 185 ? 7.062 16.375 15.016 1 98.94 185 LEU B O 1
ATOM 3204 N N . ILE B 1 186 ? 5.711 17.281 13.523 1 98.88 186 ILE B N 1
ATOM 3205 C CA . ILE B 1 186 ? 5.332 16.047 12.859 1 98.88 186 ILE B CA 1
ATOM 3206 C C . ILE B 1 186 ? 5.918 16.016 11.445 1 98.88 186 ILE B C 1
ATOM 3208 O O . ILE B 1 186 ? 5.609 16.875 10.625 1 98.88 186 ILE B O 1
ATOM 3212 N N . ALA B 1 187 ? 6.785 15.07 11.203 1 98.88 187 ALA B N 1
ATOM 3213 C CA . ALA B 1 187 ? 7.32 14.922 9.852 1 98.88 187 ALA B CA 1
ATOM 3214 C C . ALA B 1 187 ? 6.297 14.266 8.922 1 98.88 187 ALA B C 1
ATOM 3216 O O . ALA B 1 187 ? 5.754 13.211 9.242 1 98.88 187 ALA B O 1
ATOM 3217 N N . GLU B 1 188 ? 6.035 14.859 7.848 1 98.62 188 GLU B N 1
ATOM 3218 C CA . GLU B 1 188 ? 5.102 14.359 6.84 1 98.62 188 GLU B CA 1
ATOM 3219 C C . GLU B 1 188 ? 5.531 14.781 5.438 1 98.62 188 GLU B C 1
ATOM 3221 O O . GLU B 1 188 ? 5.922 15.93 5.219 1 98.62 188 GLU B O 1
ATOM 3226 N N . GLY B 1 189 ? 5.391 13.844 4.609 1 97.56 189 GLY B N 1
ATOM 3227 C CA . GLY B 1 189 ? 5.66 14.117 3.207 1 97.56 189 GLY B CA 1
ATOM 3228 C C . GLY B 1 189 ? 6.871 13.375 2.678 1 97.56 189 GLY B C 1
ATOM 3229 O O . GLY B 1 189 ? 7.984 13.555 3.178 1 97.56 189 GLY B O 1
ATOM 3230 N N . GLY B 1 190 ? 6.66 12.539 1.677 1 95.69 190 GLY B N 1
ATOM 3231 C CA . GLY B 1 190 ? 7.75 11.938 0.927 1 95.69 190 GLY B CA 1
ATOM 3232 C C . GLY B 1 190 ? 8.438 10.812 1.678 1 95.69 190 GLY B C 1
ATOM 3233 O O . GLY B 1 190 ? 9.586 10.469 1.379 1 95.69 190 GLY B O 1
ATOM 3234 N N . ILE B 1 191 ? 7.863 10.273 2.652 1 97.31 191 ILE B N 1
ATOM 3235 C CA . ILE B 1 191 ? 8.461 9.203 3.439 1 97.31 191 ILE B CA 1
ATOM 3236 C C . ILE B 1 191 ? 8.031 7.848 2.877 1 97.31 191 ILE B C 1
ATOM 3238 O O . ILE B 1 191 ? 6.852 7.5 2.916 1 97.31 191 ILE B O 1
ATOM 3242 N N . TRP B 1 192 ? 9.008 7.051 2.381 1 96.88 192 TRP B N 1
ATOM 3243 C CA . TRP B 1 192 ? 8.672 5.844 1.632 1 96.88 192 TRP B CA 1
ATOM 3244 C C . TRP B 1 192 ? 9.188 4.598 2.346 1 96.88 192 TRP B C 1
ATOM 3246 O O . TRP B 1 192 ? 8.727 3.486 2.078 1 96.88 192 TRP B O 1
ATOM 3256 N N . GLU B 1 193 ? 10.148 4.84 3.344 1 95.94 193 GLU B N 1
ATOM 3257 C CA . GLU B 1 193 ? 10.812 3.68 3.928 1 95.94 193 GLU B CA 1
ATOM 3258 C C . GLU B 1 193 ? 10.711 3.697 5.449 1 95.94 193 GLU B C 1
ATOM 3260 O O . GLU B 1 193 ? 10.797 4.762 6.07 1 95.94 193 GLU B O 1
ATOM 3265 N N . PRO B 1 194 ? 10.617 2.535 6.02 1 96.88 194 PRO B N 1
ATOM 3266 C CA . PRO B 1 194 ? 10.5 2.455 7.477 1 96.88 194 PRO B CA 1
ATOM 3267 C C . PRO B 1 194 ? 11.688 3.1 8.195 1 96.88 194 PRO B C 1
ATOM 3269 O O . PRO B 1 194 ? 11.508 3.74 9.234 1 96.88 194 PRO B O 1
ATOM 3272 N N . TYR B 1 195 ? 12.883 2.92 7.637 1 96.06 195 TYR B N 1
ATOM 3273 C CA . TYR B 1 195 ? 14.039 3.475 8.336 1 96.06 195 TYR B CA 1
ATOM 3274 C C . TYR B 1 195 ? 13.961 4.996 8.398 1 96.06 195 TYR B C 1
ATOM 3276 O O . TYR B 1 195 ? 14.445 5.609 9.359 1 96.06 195 TYR B O 1
ATOM 3284 N N . GLN B 1 196 ? 13.344 5.617 7.43 1 97.56 196 GLN B N 1
ATOM 3285 C CA . GLN B 1 196 ? 13.164 7.066 7.445 1 97.56 196 GLN B CA 1
ATOM 3286 C C . GLN B 1 196 ? 12.281 7.496 8.617 1 97.56 196 GLN B C 1
ATOM 3288 O O . GLN B 1 196 ? 12.508 8.555 9.211 1 97.56 196 GLN B O 1
ATOM 3293 N N . VAL B 1 197 ? 11.258 6.676 8.93 1 98.12 197 VAL B N 1
ATOM 3294 C CA . VAL B 1 197 ? 10.391 6.953 10.07 1 98.12 197 VAL B CA 1
ATOM 3295 C C . VAL B 1 197 ? 11.203 6.926 11.359 1 98.12 197 VAL B C 1
ATOM 3297 O O . VAL B 1 197 ? 11.102 7.84 12.188 1 98.12 197 VAL B O 1
ATOM 3300 N N . LYS B 1 198 ? 12 5.9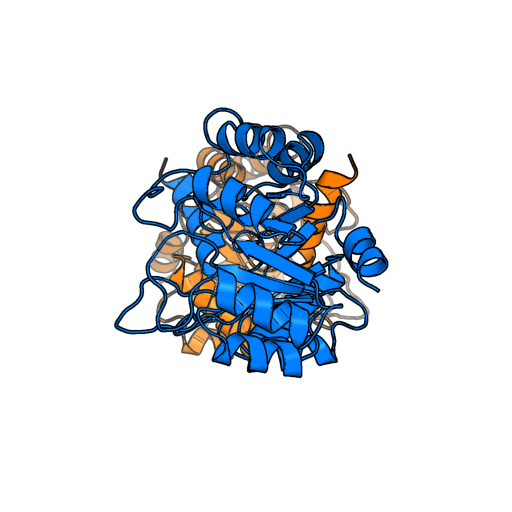26 11.477 1 97.19 198 LYS B N 1
ATOM 3301 C CA . LYS B 1 198 ? 12.852 5.793 12.648 1 97.19 198 LYS B CA 1
ATOM 3302 C C . LYS B 1 198 ? 13.82 6.969 12.758 1 97.19 198 LYS B C 1
ATOM 3304 O O . LYS B 1 198 ? 13.984 7.551 13.836 1 97.19 198 LYS B O 1
ATOM 3309 N N . ASP B 1 199 ? 14.477 7.305 11.625 1 97.5 199 ASP B N 1
ATOM 3310 C CA . ASP B 1 199 ? 15.406 8.43 11.602 1 97.5 199 ASP B CA 1
ATOM 3311 C C . ASP B 1 199 ? 14.727 9.711 12.086 1 97.5 199 ASP B C 1
ATOM 3313 O O . ASP B 1 199 ? 15.289 10.445 12.906 1 97.5 199 ASP B O 1
ATOM 3317 N N . LEU B 1 200 ? 13.539 9.945 11.617 1 98.5 200 LEU B N 1
ATOM 3318 C CA . LEU B 1 200 ? 12.82 11.18 11.914 1 98.5 200 LEU B CA 1
ATOM 3319 C C . LEU B 1 200 ? 12.414 11.234 13.383 1 98.5 200 LEU B C 1
ATOM 3321 O O . LEU B 1 200 ? 12.516 12.281 14.023 1 98.5 200 LEU B O 1
ATOM 3325 N N . LEU B 1 201 ? 11.969 10.125 13.938 1 98.06 201 LEU B N 1
ATOM 3326 C CA . LEU B 1 201 ? 11.648 10.062 15.359 1 98.06 201 LEU B CA 1
ATOM 3327 C C . LEU B 1 201 ? 12.906 10.258 16.203 1 98.06 201 LEU B C 1
ATOM 3329 O O . LEU B 1 201 ? 12.883 11 17.188 1 98.06 201 LEU B O 1
ATOM 3333 N N . ASP B 1 202 ? 13.984 9.633 15.781 1 97.5 202 ASP B N 1
ATOM 3334 C CA . ASP B 1 202 ? 15.25 9.742 16.5 1 97.5 202 ASP B CA 1
ATOM 3335 C C . ASP B 1 202 ? 15.766 11.18 16.484 1 97.5 202 ASP B C 1
ATOM 3337 O O . ASP B 1 202 ? 16.438 11.625 17.422 1 97.5 202 ASP B O 1
ATOM 3341 N N . LEU B 1 203 ? 15.5 11.891 15.422 1 98.25 203 LEU B N 1
ATOM 3342 C CA . LEU B 1 203 ? 15.914 13.281 15.281 1 98.25 203 LEU B CA 1
ATOM 3343 C C . LEU B 1 203 ? 15.148 14.18 16.25 1 98.25 203 LEU B C 1
ATOM 3345 O O . LEU B 1 203 ? 15.562 15.305 16.531 1 98.25 203 LEU B O 1
ATOM 3349 N N . GLY B 1 204 ? 13.938 13.719 16.656 1 98.44 204 GLY B N 1
ATOM 3350 C CA . GLY B 1 204 ? 13.188 14.492 17.641 1 98.44 204 GLY B CA 1
ATOM 3351 C C . GLY B 1 204 ? 11.789 14.844 17.172 1 98.44 204 GLY B C 1
ATOM 3352 O O . GLY B 1 204 ? 11.055 15.555 17.859 1 98.44 204 GLY B O 1
ATOM 3353 N N . CYS B 1 205 ? 11.406 14.375 16 1 98.75 205 CYS B N 1
ATOM 3354 C CA . CYS B 1 205 ? 10.031 14.594 15.578 1 98.75 205 CYS B CA 1
ATOM 3355 C C . CYS B 1 205 ? 9.047 13.953 16.547 1 98.75 205 CYS B C 1
ATOM 3357 O O . CYS B 1 205 ? 9.289 12.859 17.047 1 98.75 205 CYS B O 1
ATOM 3359 N N . PHE B 1 206 ? 7.977 14.656 16.797 1 98.75 206 PHE B N 1
ATOM 3360 C CA . PHE B 1 206 ? 6.938 14.227 17.734 1 98.75 206 PHE B CA 1
ATOM 3361 C C . PHE B 1 206 ? 6.242 12.969 17.219 1 98.75 206 PHE B C 1
ATOM 3363 O O . PHE B 1 206 ? 5.93 12.07 18.016 1 98.75 206 PHE B O 1
ATOM 3370 N N . ALA B 1 207 ? 5.977 12.836 15.945 1 98.62 207 ALA B N 1
ATOM 3371 C CA . ALA B 1 207 ? 5.387 11.719 15.211 1 98.62 207 ALA B CA 1
ATOM 3372 C C . ALA B 1 207 ? 5.707 11.812 13.719 1 98.62 207 ALA B C 1
ATOM 3374 O O . ALA B 1 207 ? 6.312 12.789 13.266 1 98.62 207 ALA B O 1
ATOM 3375 N N . VAL B 1 208 ? 5.395 10.773 13.008 1 98.75 208 VAL B N 1
ATOM 3376 C CA . VAL B 1 208 ? 5.625 10.742 11.57 1 98.75 208 VAL B CA 1
ATOM 3377 C C . VAL B 1 208 ? 4.352 10.297 10.852 1 98.75 208 VAL B C 1
ATOM 3379 O O . VAL B 1 208 ? 3.711 9.32 11.258 1 98.75 208 VAL B O 1
ATOM 3382 N N . VAL B 1 209 ? 3.949 11.055 9.828 1 98.88 209 VAL B N 1
ATOM 3383 C CA . VAL B 1 209 ? 2.797 10.719 9 1 98.88 209 VAL B CA 1
ATOM 3384 C C . VAL B 1 209 ? 3.271 10.062 7.703 1 98.88 209 VAL B C 1
ATOM 3386 O O . VAL B 1 209 ? 4.109 10.625 6.992 1 98.88 209 VAL B O 1
ATOM 3389 N N . VAL B 1 210 ? 2.762 8.898 7.41 1 98.81 210 VAL B N 1
ATOM 3390 C CA . VAL B 1 210 ? 3.018 8.227 6.141 1 98.81 210 VAL B CA 1
ATOM 3391 C C . VAL B 1 210 ? 1.698 7.973 5.418 1 98.81 210 VAL B C 1
ATOM 3393 O O . VAL B 1 210 ? 0.758 7.426 6 1 98.81 210 VAL B O 1
ATOM 3396 N N . GLY B 1 211 ? 1.601 8.406 4.164 1 98.5 211 GLY B N 1
ATOM 3397 C CA . GLY B 1 211 ? 0.399 8.219 3.369 1 98.5 211 GLY B CA 1
ATOM 3398 C C . GLY B 1 211 ? 0.619 7.332 2.156 1 98.5 211 GLY B C 1
ATOM 3399 O O . GLY B 1 211 ? 0.427 6.117 2.229 1 98.5 211 GLY B O 1
ATOM 3400 N N . SER B 1 212 ? 1.219 7.883 1.107 1 97.88 212 SER B N 1
ATOM 3401 C CA . SER B 1 212 ? 1.34 7.238 -0.197 1 97.88 212 SER B CA 1
ATOM 3402 C C . SER B 1 212 ? 1.993 5.867 -0.077 1 97.88 212 SER B C 1
ATOM 3404 O O . SER B 1 212 ? 1.548 4.902 -0.705 1 97.88 212 SER B O 1
ATOM 3406 N N . ALA B 1 213 ? 2.943 5.707 0.751 1 98.44 213 ALA B N 1
ATOM 3407 C CA . ALA B 1 213 ? 3.727 4.477 0.854 1 98.44 213 ALA B CA 1
ATOM 3408 C C . ALA B 1 213 ? 2.9 3.35 1.464 1 98.44 213 ALA B C 1
ATOM 3410 O O . ALA B 1 213 ? 3.281 2.18 1.386 1 98.44 213 ALA B O 1
ATOM 3411 N N . ILE B 1 214 ? 1.732 3.727 2.021 1 98.81 214 ILE B N 1
ATOM 3412 C CA . ILE B 1 214 ? 0.94 2.707 2.701 1 98.81 214 ILE B CA 1
ATOM 3413 C C . ILE B 1 214 ? -0.422 2.574 2.023 1 98.81 214 ILE B C 1
ATOM 3415 O O . ILE B 1 214 ? -0.916 1.464 1.818 1 98.81 214 ILE B O 1
ATOM 3419 N N . THR B 1 215 ? -0.976 3.74 1.593 1 98.81 215 THR B N 1
ATOM 3420 C CA . THR B 1 215 ? -2.404 3.701 1.302 1 98.81 215 THR B CA 1
ATOM 3421 C C . THR B 1 215 ? -2.676 4.141 -0.133 1 98.81 215 THR B C 1
ATOM 3423 O O . THR B 1 215 ? -3.812 4.465 -0.484 1 98.81 215 THR B O 1
ATOM 3426 N N . ARG B 1 216 ? -1.7 4.273 -0.991 1 98.56 216 ARG B N 1
ATOM 3427 C CA . ARG B 1 216 ? -1.922 4.648 -2.383 1 98.56 216 ARG B CA 1
ATOM 3428 C C . ARG B 1 216 ? -1.274 3.646 -3.332 1 98.56 216 ARG B C 1
ATOM 3430 O O . ARG B 1 216 ? -0.199 3.904 -3.875 1 98.56 216 ARG B O 1
ATOM 3437 N N . PRO B 1 217 ? -2.021 2.596 -3.639 1 98.69 217 PRO B N 1
ATOM 3438 C CA . PRO B 1 217 ? -1.462 1.531 -4.477 1 98.69 217 PRO B CA 1
ATOM 3439 C C . PRO B 1 217 ? -0.988 2.037 -5.836 1 98.69 217 PRO B C 1
ATOM 3441 O O . PRO B 1 217 ? -0.028 1.503 -6.398 1 98.69 217 PRO B O 1
ATOM 3444 N N . LYS B 1 218 ? -1.658 3.055 -6.418 1 98.69 218 LYS B N 1
ATOM 3445 C CA . LYS B 1 218 ? -1.192 3.646 -7.668 1 98.69 218 LYS B CA 1
ATOM 3446 C C . LYS B 1 218 ? 0.228 4.188 -7.523 1 98.69 218 LYS B C 1
ATOM 3448 O O . LYS B 1 218 ? 1.104 3.863 -8.328 1 98.69 218 LYS B O 1
ATOM 3453 N N . GLU B 1 219 ? 0.449 4.973 -6.445 1 98.44 219 GLU B N 1
ATOM 3454 C CA . GLU B 1 219 ? 1.755 5.586 -6.219 1 98.44 219 GLU B CA 1
ATOM 3455 C C . GLU B 1 219 ? 2.797 4.535 -5.836 1 98.44 219 GLU B C 1
ATOM 3457 O O . GLU B 1 219 ? 3.967 4.656 -6.203 1 98.44 219 GLU B O 1
ATOM 3462 N N . ILE B 1 220 ? 2.42 3.543 -5.051 1 98.75 220 ILE B N 1
ATOM 3463 C CA . ILE B 1 220 ? 3.344 2.479 -4.672 1 98.75 220 ILE B CA 1
ATOM 3464 C C . ILE B 1 220 ? 3.791 1.718 -5.918 1 98.75 220 ILE B C 1
ATOM 3466 O O . ILE B 1 220 ? 4.977 1.418 -6.074 1 98.75 220 ILE B O 1
ATOM 3470 N N . THR B 1 221 ? 2.809 1.398 -6.793 1 98.75 221 THR B N 1
ATOM 3471 C CA . THR B 1 221 ? 3.146 0.72 -8.039 1 98.75 221 THR B CA 1
ATOM 3472 C C . THR B 1 221 ? 4.145 1.543 -8.852 1 98.75 221 THR B C 1
ATOM 3474 O O . THR B 1 221 ? 5.156 1.018 -9.312 1 98.75 221 THR B O 1
ATOM 3477 N N . LYS B 1 222 ? 3.873 2.844 -8.977 1 98.19 222 LYS B N 1
ATOM 3478 C CA . LYS B 1 222 ? 4.789 3.736 -9.688 1 98.19 222 LYS B CA 1
ATOM 3479 C C . LYS B 1 222 ? 6.176 3.713 -9.055 1 98.19 222 LYS B C 1
ATOM 3481 O O . LYS B 1 222 ? 7.184 3.709 -9.766 1 98.19 222 LYS B O 1
ATOM 3486 N N . TYR B 1 223 ? 6.168 3.758 -7.77 1 97.56 223 TYR B N 1
ATOM 3487 C CA . TYR B 1 223 ? 7.418 3.758 -7.02 1 97.56 223 TYR B CA 1
ATOM 3488 C C . TYR B 1 223 ? 8.25 2.523 -7.348 1 97.56 223 TYR B C 1
ATOM 3490 O O . TYR B 1 223 ? 9.453 2.627 -7.602 1 97.56 223 TYR B O 1
ATOM 3498 N N . PHE B 1 224 ? 7.641 1.322 -7.367 1 97.94 224 PHE B N 1
ATOM 3499 C CA . PHE B 1 224 ? 8.32 0.078 -7.707 1 97.94 224 PHE B CA 1
ATOM 3500 C C . PHE B 1 224 ? 8.805 0.103 -9.156 1 97.94 224 PHE B C 1
ATOM 3502 O O . PHE B 1 224 ? 9.945 -0.26 -9.438 1 97.94 224 PHE B O 1
ATOM 3509 N N . LEU B 1 225 ? 8.008 0.582 -10.086 1 97.38 225 LEU B N 1
ATOM 3510 C CA . LEU B 1 225 ? 8.328 0.569 -11.508 1 97.38 225 LEU B CA 1
ATOM 3511 C C . LEU B 1 225 ? 9.43 1.573 -11.828 1 97.38 225 LEU B C 1
ATOM 3513 O O . LEU B 1 225 ? 10.281 1.313 -12.68 1 97.38 225 LEU B O 1
ATOM 3517 N N . LYS B 1 226 ? 9.375 2.729 -11.156 1 94.62 226 LYS B N 1
ATOM 3518 C CA . LYS B 1 226 ? 10.398 3.746 -11.367 1 94.62 226 LYS B CA 1
ATOM 3519 C C . LYS B 1 226 ? 11.781 3.217 -11.008 1 94.62 226 LYS B C 1
ATOM 3521 O O . LYS B 1 226 ? 12.773 3.537 -11.672 1 94.62 226 LYS B O 1
ATOM 3526 N N . ALA B 1 227 ? 11.836 2.447 -10 1 88.31 227 ALA B N 1
ATOM 3527 C CA . ALA B 1 227 ? 13.109 1.904 -9.547 1 88.31 227 ALA B CA 1
ATOM 3528 C C . ALA B 1 227 ? 13.68 0.919 -10.562 1 88.31 227 ALA B C 1
ATOM 3530 O O . ALA B 1 227 ? 14.883 0.64 -10.555 1 88.31 227 ALA B O 1
ATOM 3531 N N . LEU B 1 228 ? 12.805 0.316 -11.383 1 88.81 228 LEU B N 1
ATOM 3532 C CA . LEU B 1 228 ? 13.25 -0.639 -12.398 1 88.81 228 LEU B CA 1
ATOM 3533 C C . LEU B 1 228 ? 13.844 0.082 -13.602 1 88.81 228 LEU B C 1
ATOM 3535 O O . LEU B 1 228 ? 14.602 -0.514 -14.375 1 88.81 228 LEU B O 1
ATOM 3539 N N . ASP B 1 229 ? 13.477 1.311 -13.898 1 85.25 229 ASP B N 1
ATOM 3540 C CA . ASP B 1 229 ? 13.969 2.092 -15.023 1 85.25 229 ASP B CA 1
ATOM 3541 C C . ASP B 1 229 ? 15.422 2.514 -14.805 1 85.25 229 ASP B C 1
ATOM 3543 O O . ASP B 1 229 ? 16.141 2.791 -15.766 1 85.25 229 ASP B O 1
ATOM 3547 N N . ASN B 1 230 ? 16.016 2.562 -13.656 1 68.88 230 ASN B N 1
ATOM 3548 C CA . ASN B 1 230 ? 17.375 3.023 -13.375 1 68.88 230 ASN B CA 1
ATOM 3549 C C . ASN B 1 230 ? 18.344 1.854 -13.234 1 68.88 230 ASN B C 1
ATOM 3551 O O . ASN B 1 230 ? 17.984 0.805 -12.703 1 68.88 230 ASN B O 1
#

Radius of gyration: 24.41 Å; Cα contacts (8 Å, |Δi|>4): 961; chains: 2; bounding box: 41×70×55 Å

Nearest PDB structures (foldseek):
  7mqt-assembly1_BBB  TM=9.796E-01  e=2.300E-31  Staphylococcus aureus
  7mfn-assembly1_AAA  TM=9.812E-01  e=1.597E-30  Staphylococcus aureus
  1y0e-assembly1_A  TM=9.737E-01  e=1.700E-30  Staphylococcus aureus subsp. aureus N315
  5zkn-assembly1_A-2  TM=9.604E-01  e=1.337E-29  Fusobacterium nucleatum subsp. nucleatum ATCC 25586
  4utt-assembly2_C-2  TM=9.586E-01  e=3.045E-28  Clostridium perfringens str. 13

InterPro domains:
  IPR007260 Putative N-acetylmannosamine-6-phosphate epimerase [MF_01235] (7-229)
  IPR007260 Putative N-acetylmannosamine-6-phosphate epimerase [NF002231] (4-229)
  IPR007260 Putative N-acetylmannosamine-6-phosphate epimerase [PF04131] (31-229)
  IPR007260 Putative N-acetylmannosamine-6-phosphate epimerase [PTHR36204] (5-228)
  IPR007260 Putative N-acetylmannosamine-6-phosphate epimerase [cd04729] (3-224)
  IPR011060 Ribulose-phosphate binding barrel [SSF51366] (9-228)
  IPR013785 Aldolase-type TIM barrel [G3DSA:3.20.20.70] (7-230)

Solvent-accessible surface area (backbone atoms only — not comparable to full-atom values): 23623 Å² total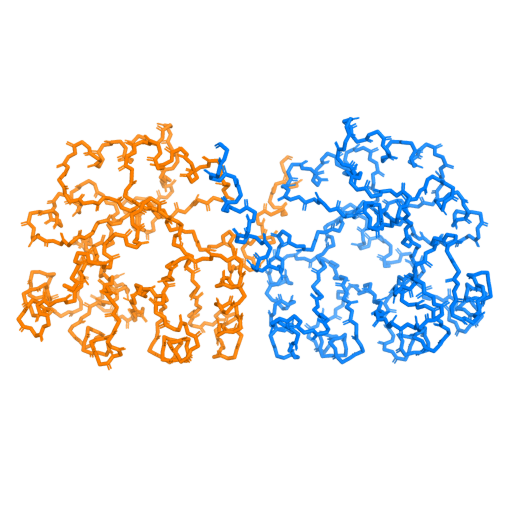; per-residue (Å²): 112,51,62,62,55,49,60,59,44,46,78,32,54,27,40,31,52,64,58,55,82,87,42,68,52,45,38,67,66,34,47,35,34,48,46,50,25,25,44,75,25,62,47,52,27,38,33,33,36,37,69,70,45,43,56,58,33,56,76,73,48,75,87,50,49,33,38,34,36,32,72,47,87,44,96,76,25,86,46,34,40,27,42,39,61,69,45,47,52,55,44,58,74,67,63,45,52,21,40,41,28,58,40,48,88,64,57,46,69,73,52,52,68,68,54,46,52,50,47,45,48,70,76,39,68,64,49,39,36,29,28,30,11,51,46,70,67,24,46,45,50,39,45,72,75,57,42,60,30,36,28,37,50,33,37,31,73,37,85,90,31,55,86,44,58,57,67,43,79,84,27,45,63,52,53,51,49,61,73,66,46,83,49,46,37,30,47,27,47,91,54,75,48,43,66,57,52,44,52,44,44,72,74,60,31,33,23,34,41,38,29,54,59,43,61,27,36,25,56,34,38,32,52,40,53,55,53,58,77,106,112,51,63,62,54,49,59,60,43,45,78,32,57,27,42,30,54,66,57,54,80,87,42,70,52,45,38,66,67,36,45,34,35,47,46,49,26,24,45,74,26,61,47,51,27,39,32,34,35,36,71,69,45,41,56,57,33,56,75,72,46,74,87,49,48,34,37,34,34,31,74,46,87,44,95,76,26,86,45,35,38,28,43,38,62,69,45,47,51,56,44,58,74,67,62,45,51,21,40,41,27,59,39,49,90,62,57,48,71,73,51,52,68,68,54,45,51,51,48,44,47,70,76,38,69,64,50,38,37,28,27,30,11,50,47,70,67,22,48,44,50,39,43,73,75,58,43,60,29,37,29,38,50,35,36,32,73,37,86,91,30,54,86,46,57,56,67,43,80,83,28,46,63,52,53,51,49,61,74,66,46,83,50,45,37,30,47,27,47,91,54,74,49,44,66,57,51,43,51,42,44,73,75,60,31,33,24,35,41,39,29,54,57,43,62,27,33,25,57,34,37,32,53,40,54,55,51,59,76,103

pLDDT: mean 97.37, std 3.02, range [68.88, 98.94]

Foldseek 3Di:
DLVVLLVLFFPFEEEEQEDDDPDPQPDLVSSLVLVVVVVVVPHQAYEYEDLSNLLSNVVPNPPRAYAYWYFDDDPVWPFGTNQDVVRVVSVVVSVGQEYEGAQEPTDGPDDHPLVSLVVCCVVPVRRAYEYAYAALVSLLVCQVSPHQEYENACHCPDPVRPPHDCPPPNSVRLLSSVVRHDHAYEYHDDDQDPVVQVSSVVSPHRHYYDYCNRHPVVSVVVVVVVVVVD/DLVVLLVLFFPFEEEEQEDDDPDPQPDLVSSLVLVVVVVVVPHQAYEYEDLSNLLSNVVPNPPRAYAYWYFDDDPVWPFGTNQDVVRVVSVVVSVGQEYEGAQEPTDGPDDHPLVSLVVCCVVPVRRAYEYAYAALVSLLVCQVSPHQEYENACHCPDPVRPPHDCPPPNSVRLLSSVVRHDHAYEYEDDDQDPVVQVSSVVSPHRHYYDYCNRHPVVSVVVVVVVVVVD

Organism: Malacoplasma penetrans (strain HF-2) (NCBI:txid272633)

Secondary structure (DSSP, 8-state):
-HHHHHHHHTTSEEEEE---TT-TT--HHHHHHHHHHHHHTT--EEEEESHHHHHHHHHHHTT--EEEE-B---TT-S--BS-SHHHHHHHHHTT-SEEEEE-SSSPPSSS-HHHHHHHHHHH-TTSEEEEE-SSHHHHHHHHHHT-SEEE-TTTTTSGGGTT--TTHHHHHHHHHHHHH-SSPEEEESS--SHHHHHHHHHHT-SEEEE-HHHH-HHHHHHHHHHHHH-/-HHHHHHHHTTSEEEEE---TT-TT--HHHHHHHHHHHHHTT--EEEEESHHHHHHHHHHHTT--EEEE-B---TT-S--BS-SHHHHHHHHHTT-SEEEEE-SSSPPSSS-HHHHHHHHHHH-TTSEEEEE-SSHHHHHHHHHHT-SEEE-TTTTTSGGGTT--TTHHHHHHHHHHHHH-SSPEEEESS--SHHHHHHHHHHT-SEEEE-HHHH-HHHHHHHHHHHHH-

Sequence (460 aa):
MKDVILRKIKNNLVVSCQAVGEETLNNDIAITLMAKACLEGGAKVLRLSQYSHIKSIKSISGKTPIIGLIKSNYENSEVIITPSIKEVDLLLSLNVDCIAIDATNRKRPSETLEVIFKYCREKSPNTLLMADCATIDDVKNADKLGFDLIGTTLRGYTKETFGKSNMDNDYSFIKECLSSIKTPLIAEGGIWEPYQVKDLLDLGCFAVVVGSAITRPKEITKYFLKALDNMKDVILRKIKNNLVVSCQAVGEETLNNDIAITLMAKACLEGGAKVLRLSQYSHIKSIKSISGKTPIIGLIKSNYENSEVIITPSIKEVDLLLSLNVDCIAIDATNRKRPSETLEVIFKYCREKSPNTLLMADCATIDDVKNADKLGFDLIGTTLRGYTKETFGKSNMDNDYSFIKECLSSIKTPLIAEGGIWEPYQVKDLLDLGCFAVVVGSAITRPKEITKYFLKALDN

=== Feature glossary ===
Key to the feature types in this record:

Secondary structure (8-state, DSSP). Secondary structure is the local, repeating backbone conformation. DSSP classifies it into eight states by reading the hydrogen-bond network: three helix types (H, G, I), two β types (E, B), two non-regular types (T, S), and unstructured coil (-).

Backbone torsions (φ/ψ). Backbone dihedral angles. Every residue except chain termini has a φ (preceding-C → N → Cα → C) and a ψ (N → Cα → C → next-N). They are reported in degrees following the IUPAC sign convention. Secondary structure is essentially a statement about which (φ, ψ) basin each residue occupies.

Predicted aligned error. Predicted Aligned Error (PAE) is an AlphaFold confidence matrix: entry (i, j) is the expected error in the position of residue j, in ångströms, when the prediction is superimposed on the true structure at residue i. Low PAE within a block of residues means that block is internally rigid and well-predicted; high PAE between two blocks means their relative placement is uncertain even if each block individually is confident.

B-factor. B-factor (Debye–Waller factor) reflects atomic displacement in the crystal lattice. It is an experimental observable (units Å²), not a prediction; low values mean the atom is pinned down, high values mean it moves or is heterogeneous across the crystal.

Secondary structure (3-state, P-SEA). Three-state secondary structure (P-SEA) collapses the eight DSSP classes into helix (a), strand (b), and coil (c). P-SEA assigns these from Cα geometry alone — distances and angles — without requiring backbone oxygens, so it works on any Cα trace.

Sequence. Primary structure: the covalent order of the twenty standard amino acids along the backbone. Two proteins with the same sequence will (almost always) fold to the same structure; two with 30% identity often share a fold but not the details.

pLDDT. pLDDT is the predicted lDDT-Cα score: AlphaFold's confidence that the local environment of each residue (all inter-atomic distances within 15 Å) is correctly placed. It is a per-residue number between 0 and 100, with higher meaning more reliable.

InterPro / GO / CATH / organism. Functional annotations link the protein to curated databases. InterPro entries identify conserved domains and families by matching the sequence against member-database signatures (Pfam, PROSITE, CDD, …). Gene Ontology (GO) terms describe molecular function, biological process, and cellular component in a controlled vocabulary. CATH places the structure in a hierarchical fold classification (Class/Architecture/Topology/Homologous-superfamily). The organism is the source species.

Contact-map, Ramachandran, and PAE plots. Three diagnostic plots accompany the record. The Cα contact map visualizes the tertiary structure as a 2D adjacency matrix (8 Å cutoff, sequence-local contacts suppressed). The Ramachandran plot shows the distribution of backbone (φ, ψ) torsions, with points in the α and β basins reflecting secondary structure content. The PAE plot shows AlphaFold's inter-residue confidence as a color matrix.

mmCIF coordinates. The mmCIF table is the protein's shape written out atom by atom. For each backbone N, Cα, C, and carbonyl O, it records an (x, y, z) coordinate triple in Å plus the residue type, chain letter, and residue number.

Radius of gyration, Cα contacts, bounding box. Three whole-structure scalars: the radius of gyration (RMS distance of Cα from centroid, in Å), the count of Cα–Cα contacts (pairs closer than 8 Å and separated by more than four residues in sequence — i.e. tertiary, not local, contacts), and the bounding-box dimensions. Together they distinguish compact globular folds from extended fibres or disordered chains.

Foldseek 3Di. The Foldseek 3Di string encodes local tertiary geometry as a 20-letter alphabet — one character per residue — derived from the relative positions of nearby Cα atoms. Unlike the amino-acid sequence, 3Di is a direct function of the 3D structure, so two proteins with the same fold have similar 3Di strings even at low sequence identity.

Rendered structure images. Six rendered views show the 3D structure from the faces of a cube — i.e. along ±x, ±y, ±z. Rendering representation is drawn randomly per protein from cartoon (secondary-structure ribbons), sticks (backbone bonds), or molecular surface; coloring is either N→C rainbow (blue at the N-terminus through red at the C-terminus) or one color per chain.

Nearest PDB structures. The Foldseek neighbor list gives the closest experimentally determined structures in the PDB, ranked by structural alignment. TM-score near 1 means near-identical fold; near 0.3 means only rough topology match. This is how one finds what a novel AlphaFold prediction most resembles in the solved-structure universe.

Solvent-accessible surface area. SASA measures how much of the protein is reachable by solvent. It is computed by rolling a water-sized probe over the atomic surface and summing the exposed area (Å²). Per-residue SASA distinguishes core (buried, low SASA) from surface (exposed, high SASA) residues; total SASA is a whole-molecule size measure.